Protein AF-A0A817T1I4-F1 (afdb_monomer_lite)

Sequence (440 aa):
MALVRAVLCCSQLNDFQEEQQYIEYSFLFHQFSFNFIHQHIEDFFLDFNAFDLSSYPDQATYDELRRQVRQWNQQKREEKRKRLDEAQKQLISCMIWLDANVNDERIRDTEQKFASIINHFKKFQDRAQCQKYIEERSEKDRLVMIVSGQLGKEIVPSVHNLQQVMSIYVYCMNKEINEKWACRFVKIKGVVVQLDELISRITTDHNIQKTMKEPLSTTSVIEHTDTGKLDNVVDDEVLKLAKNEIIRALDLDEHEIKDTIINDLLENGRQSLSKYEEEFAPDVYTAAINENDGKLMKALKKYIEQEWKIKYGSSNQWFVLFLKEYKDAVNYDFVLKRAAEYGNKYLKDCPILSIVLQLLFEGIDDKSFNEANVFNDLWCAITNNGLKSITNFSDNKKRLVLLQALREYYRPKLFELLDKSKIIDRDNLYELTLDNVTEY

Secondary structure (DSSP, 8-state):
-HHHHHHHH-SSHHHHHHHHHHHHHHHHHTT--HHHHHHHHHHHHHHTT-THHHHS--HHHHHHHHHHHHHHHHHHHHHHHHHHHHHHHT--EEEEEE-TTTT-GGGHHHHHHHHTT-SEEEEES-HHHHHHHHHTS-TT-EEEEEEEHHHHHHHHHHHTT-TTEEEEEEE-S-HHHHHHHHTT-TTEEEEE--HHHHHHHHHHHHHHHHHTTTT---PPP--------SSHHHHHHHHHHHHHHHHHHTT--S-TTHHHHHHHHHHH-GGGGGGGGGGS-HHHHHHHHH-TTSHHHHHHHHHHHHHHHHHHHTT-HHHHHHHHHHTTSHHHHHHHHHHHHHGGGGS-S-HHHHHHHHHHSTT--HHHHHSTTHHHHHHHHHHHSTGGGGTT---HHHHHHHHHHHHHHHHHHHHHHHHHTT----TTHHHHHHHHHHH-

pLDDT: mean 83.68, std 14.71, range [25.28, 96.75]

Foldseek 3Di:
DQLLVLLQPDLFPVSSVVSLVVVLVVCVVVVDDPVRSVVVVVVLCVVQVLVCCVPPNDRVSSVSSSVSSVVVVVVVVVVVVVVLVVVVVVAQEEEEEEALPCVPPVCVVVVVLVCVLHVHYYYDPDLVVVLVVLVPDDLSHAYEYEYELVSCLVNCVPRLPRSNYQAYEYEYQPQVVSCVSLVVGPRYPGHHDDSVVVSVSSNVVSVVVVVPSPDDDDDDDDDDDDDDDDPVVVLVVQLVVLLVLLCVLQVPDPDPCSVVQSVCCQAFALVSCVVVCVVGDVVSNCQSPPPLPGSNLVSQLSNVLSCCCNVQCVPPVVLNVVLVVCVPPPLNVQLSSCCNHTPCPQCPPHNSLSSLVSSLDPPCHPVVVVPPCPSVVVVCLCLPQACVSVVPPPDPVSNVSNLVSQLVVCLSVLVVVCVVVVPDDDPNVSVVVSNVSNND

Structure (mmCIF, N/CA/C/O backbone):
data_AF-A0A817T1I4-F1
#
_entry.id   AF-A0A817T1I4-F1
#
loop_
_atom_site.group_PDB
_atom_site.id
_atom_site.type_symbol
_atom_site.label_atom_id
_atom_site.label_alt_id
_atom_site.label_comp_id
_atom_site.label_asym_id
_atom_site.label_entity_id
_atom_site.label_seq_id
_atom_site.pdbx_PDB_ins_code
_atom_site.Cartn_x
_atom_site.Cartn_y
_atom_site.Cartn_z
_atom_site.occupancy
_atom_site.B_iso_or_equiv
_atom_site.auth_seq_id
_atom_site.auth_comp_id
_atom_site.auth_asym_id
_atom_site.auth_atom_id
_atom_site.pdbx_PDB_model_num
ATOM 1 N N . MET A 1 1 ? -3.318 -3.039 28.778 1.00 79.69 1 MET A N 1
ATOM 2 C CA . MET A 1 1 ? -2.948 -2.175 27.624 1.00 79.69 1 MET A CA 1
ATOM 3 C C . MET A 1 1 ? -3.817 -0.926 27.508 1.00 79.69 1 MET A C 1
ATOM 5 O O . MET A 1 1 ? -3.243 0.140 27.341 1.00 79.69 1 MET A O 1
ATOM 9 N N . ALA A 1 2 ? -5.151 -1.018 27.608 1.00 85.19 2 ALA A N 1
ATOM 10 C CA . ALA A 1 2 ? -6.026 0.163 27.549 1.00 85.19 2 ALA A CA 1
ATOM 11 C C . ALA A 1 2 ? -5.702 1.201 28.644 1.00 85.19 2 ALA A C 1
ATOM 13 O O . ALA A 1 2 ? -5.447 2.352 28.317 1.00 85.19 2 ALA A O 1
ATOM 14 N N . LEU A 1 3 ? -5.552 0.771 29.905 1.00 90.25 3 LEU A N 1
ATOM 15 C CA . LEU A 1 3 ? -5.163 1.650 31.024 1.00 90.25 3 LEU A CA 1
ATOM 16 C C . LEU A 1 3 ? -3.794 2.316 30.818 1.00 90.25 3 LEU A C 1
ATOM 18 O O . LEU A 1 3 ? -3.650 3.517 31.007 1.00 90.25 3 LEU A O 1
ATOM 22 N N . VAL A 1 4 ? -2.799 1.565 30.330 1.00 85.12 4 VAL A N 1
ATOM 23 C CA . VAL A 1 4 ? -1.487 2.123 29.944 1.00 85.12 4 VAL A CA 1
ATOM 24 C C . VAL A 1 4 ? -1.653 3.237 28.906 1.00 85.12 4 VAL A C 1
ATOM 26 O O . VAL A 1 4 ? -1.015 4.279 29.021 1.00 85.12 4 VAL A O 1
ATOM 29 N N . ARG A 1 5 ? -2.507 3.040 27.891 1.00 82.69 5 ARG A N 1
ATOM 30 C CA . ARG A 1 5 ? -2.784 4.063 26.872 1.00 82.69 5 ARG A CA 1
ATOM 31 C C . ARG A 1 5 ? -3.473 5.281 27.486 1.00 82.69 5 ARG A C 1
ATOM 33 O O . ARG A 1 5 ? -3.023 6.389 27.218 1.00 82.69 5 ARG A O 1
ATOM 40 N N . ALA A 1 6 ? -4.485 5.072 28.326 1.00 86.88 6 ALA A N 1
ATOM 41 C CA . ALA A 1 6 ? -5.194 6.138 29.028 1.00 86.88 6 ALA A CA 1
ATOM 42 C C . ALA A 1 6 ? -4.225 7.017 29.835 1.00 86.88 6 ALA A C 1
ATOM 44 O O . ALA A 1 6 ? -4.162 8.220 29.610 1.00 86.88 6 ALA A O 1
ATOM 45 N N . VAL A 1 7 ? -3.356 6.419 30.660 1.00 90.00 7 VAL A N 1
ATOM 46 C CA . VAL A 1 7 ? -2.341 7.157 31.442 1.00 90.00 7 VAL A CA 1
ATOM 47 C C . VAL A 1 7 ? -1.374 7.956 30.548 1.00 90.00 7 VAL A C 1
ATOM 49 O O . VAL A 1 7 ? -0.953 9.071 30.874 1.00 90.00 7 VAL A O 1
ATOM 52 N N . LEU A 1 8 ? -0.988 7.399 29.396 1.00 79.50 8 LEU A N 1
ATOM 53 C CA . LEU A 1 8 ? -0.077 8.074 28.467 1.00 79.50 8 LEU A CA 1
ATOM 54 C C . LEU A 1 8 ? -0.742 9.246 27.730 1.00 79.50 8 LEU A C 1
ATOM 56 O O . LEU A 1 8 ? -0.063 10.244 27.473 1.00 79.50 8 LEU A O 1
ATOM 60 N N . CYS A 1 9 ? -2.030 9.129 27.404 1.00 83.06 9 CYS A N 1
ATOM 61 C CA . CYS A 1 9 ? -2.790 10.116 26.637 1.00 83.06 9 CYS A CA 1
ATOM 62 C C . CYS A 1 9 ? -3.392 11.225 27.512 1.00 83.06 9 CYS A C 1
ATOM 64 O O . CYS A 1 9 ? -3.384 12.384 27.102 1.00 83.06 9 CYS A O 1
ATOM 66 N N . CYS A 1 10 ? -3.854 10.904 28.719 1.00 86.62 10 CYS A N 1
ATOM 67 C CA . CYS A 1 10 ? -4.533 11.850 29.599 1.00 86.62 10 CYS A CA 1
ATOM 68 C C . CYS A 1 10 ? -3.520 12.694 30.375 1.00 86.62 10 CYS A C 1
ATOM 70 O O . CYS A 1 10 ? -2.601 12.164 31.009 1.00 86.62 10 CYS A O 1
ATOM 72 N N . SER A 1 11 ? -3.658 14.021 30.304 1.00 86.12 11 SER A N 1
ATOM 73 C CA . SER A 1 11 ? -2.757 14.945 31.004 1.00 86.12 11 SER A CA 1
ATOM 74 C C . SER A 1 11 ? -3.230 15.286 32.410 1.00 86.12 11 SER A C 1
ATOM 76 O O . SER A 1 11 ? -2.393 15.453 33.295 1.00 86.12 11 SER A O 1
ATOM 78 N N . GLN A 1 12 ? -4.547 15.325 32.606 1.00 93.31 12 GLN A N 1
ATOM 79 C CA . GLN A 1 12 ? -5.192 15.578 33.885 1.00 93.31 12 GLN A CA 1
ATOM 80 C C . GLN A 1 12 ? -5.761 14.280 34.466 1.00 93.31 12 GLN A C 1
ATOM 82 O O . GLN A 1 12 ? -6.124 13.362 33.728 1.00 93.31 12 GLN A O 1
ATOM 87 N N . LEU A 1 13 ? -5.855 14.224 35.794 1.00 93.56 13 LEU A N 1
ATOM 88 C CA . LEU A 1 13 ? -6.459 13.118 36.533 1.00 93.56 13 LEU A CA 1
ATOM 89 C C . LEU A 1 13 ? -7.932 12.919 36.151 1.00 93.56 13 LEU A C 1
ATOM 91 O O . LEU A 1 13 ? -8.356 11.783 35.968 1.00 93.56 13 LEU A O 1
ATOM 95 N N . ASN A 1 14 ? -8.691 14.005 35.975 1.00 91.94 14 ASN A N 1
ATOM 96 C CA . ASN A 1 14 ? -10.106 13.921 35.599 1.00 91.94 14 ASN A CA 1
ATOM 97 C C . ASN A 1 14 ? -10.282 13.231 34.236 1.00 91.94 14 ASN A C 1
ATOM 99 O O . ASN A 1 14 ? -11.060 12.288 34.133 1.00 91.94 14 ASN A O 1
ATOM 103 N N . ASP A 1 15 ? -9.487 13.618 33.230 1.00 88.25 15 ASP A N 1
ATOM 104 C CA . ASP A 1 15 ? -9.504 12.986 31.902 1.00 88.25 15 ASP A CA 1
ATOM 105 C C . ASP A 1 15 ? -9.185 11.484 31.995 1.00 88.25 15 ASP A C 1
ATOM 107 O O . ASP A 1 15 ? -9.740 10.656 31.275 1.00 88.25 15 ASP A O 1
ATOM 111 N N . PHE A 1 16 ? -8.256 11.110 32.880 1.00 93.75 16 PHE A N 1
ATOM 112 C CA . PHE A 1 16 ? -7.912 9.710 33.105 1.00 93.75 16 PHE A CA 1
ATOM 113 C C . PHE A 1 16 ? -9.043 8.933 33.782 1.00 93.75 16 PHE A C 1
ATOM 115 O O . PHE A 1 16 ? -9.300 7.800 33.390 1.00 93.75 16 PHE A O 1
ATOM 122 N N . GLN A 1 17 ? -9.729 9.526 34.759 1.00 93.44 17 GLN A N 1
ATOM 123 C CA . GLN A 1 17 ? -10.872 8.901 35.427 1.00 93.44 17 GLN A CA 1
ATOM 124 C C . GLN A 1 17 ? -12.043 8.684 34.463 1.00 93.44 17 GLN A C 1
ATOM 126 O O . GLN A 1 17 ? -12.660 7.620 34.492 1.00 93.44 17 GLN A O 1
ATOM 131 N N . GLU A 1 18 ? -12.320 9.650 33.583 1.00 91.19 18 GLU A N 1
ATOM 132 C CA . GLU A 1 18 ? -13.331 9.503 32.530 1.00 91.19 18 GLU A CA 1
ATOM 133 C C . GLU A 1 18 ? -12.970 8.365 31.563 1.00 91.19 18 GLU A C 1
ATOM 135 O O . GLU A 1 18 ? -13.794 7.487 31.298 1.00 91.19 18 GLU A O 1
ATOM 140 N N . GLU A 1 19 ? -11.719 8.317 31.098 1.00 89.75 19 GLU A N 1
ATOM 141 C CA . GLU A 1 19 ? -11.243 7.252 30.209 1.00 89.75 19 GLU A CA 1
ATOM 142 C C . GLU A 1 19 ? -11.233 5.881 30.911 1.00 89.75 19 GLU A C 1
ATOM 144 O O . GLU A 1 19 ? -11.593 4.868 30.313 1.00 89.75 19 GLU A O 1
ATOM 149 N N . GLN A 1 20 ? -10.873 5.826 32.197 1.00 93.44 20 GLN A N 1
ATOM 150 C CA . GLN A 1 20 ? -10.946 4.606 33.002 1.00 93.44 20 GLN A CA 1
ATOM 151 C C . GLN A 1 20 ? -12.390 4.098 33.091 1.00 93.44 20 GLN A C 1
ATOM 153 O O . GLN A 1 20 ? -12.633 2.921 32.822 1.00 93.44 20 GLN A O 1
ATOM 158 N N . GLN A 1 21 ? -13.350 4.970 33.410 1.00 93.50 21 GLN A N 1
ATOM 159 C CA . GLN A 1 21 ? -14.768 4.605 33.451 1.00 93.50 21 GLN A CA 1
ATOM 160 C C . GLN A 1 21 ? -15.255 4.111 32.088 1.00 93.50 21 GLN A C 1
ATOM 162 O O . GLN A 1 21 ? -15.949 3.099 32.004 1.00 93.50 21 GLN A O 1
ATOM 167 N N . TYR A 1 22 ? -14.857 4.776 31.003 1.00 92.62 22 TYR A N 1
ATOM 168 C CA . TYR A 1 22 ? -15.174 4.328 29.650 1.00 92.62 22 TYR A CA 1
ATOM 169 C C . TYR A 1 22 ? -14.620 2.924 29.358 1.00 92.62 22 TYR A C 1
ATOM 171 O O . TYR A 1 22 ? -15.328 2.076 28.802 1.00 92.62 22 TYR A O 1
ATOM 179 N N . ILE A 1 23 ? -13.378 2.645 29.767 1.00 89.75 23 ILE A N 1
ATOM 180 C CA . ILE A 1 23 ? -12.755 1.322 29.649 1.00 89.75 23 ILE A CA 1
ATOM 181 C C . ILE A 1 23 ? -13.549 0.280 30.454 1.00 89.75 23 ILE A C 1
ATOM 183 O O . ILE A 1 23 ? -13.860 -0.787 29.921 1.00 89.75 23 ILE A O 1
ATOM 187 N N . GLU A 1 24 ? -13.921 0.583 31.699 1.00 92.38 24 GLU A N 1
ATOM 188 C CA . GLU A 1 24 ? -14.734 -0.291 32.556 1.00 92.38 24 GLU A CA 1
ATOM 189 C C . GLU A 1 24 ? -16.093 -0.613 31.922 1.00 92.38 24 GLU A C 1
ATOM 191 O O . GLU A 1 24 ? -16.450 -1.786 31.782 1.00 92.38 24 GLU A O 1
ATOM 196 N N . TYR A 1 25 ? -16.826 0.408 31.465 1.00 90.81 25 TYR A N 1
ATOM 197 C CA . TYR A 1 25 ? -18.108 0.225 30.781 1.00 90.81 25 TYR A CA 1
ATOM 198 C C . TYR A 1 25 ? -17.963 -0.579 29.493 1.00 90.81 25 TYR A C 1
ATOM 200 O O . TYR A 1 25 ? -18.802 -1.434 29.206 1.00 90.81 25 TYR A O 1
ATOM 208 N N . SER A 1 26 ? -16.882 -0.360 28.742 1.00 89.44 26 SER A N 1
ATOM 209 C CA . SER A 1 26 ? -16.584 -1.134 27.540 1.00 89.44 26 SER A CA 1
ATOM 210 C C . SER A 1 26 ? -16.386 -2.613 27.873 1.00 89.44 26 SER A C 1
ATOM 212 O O . SER A 1 26 ? -16.947 -3.467 27.191 1.00 89.44 26 SER A O 1
ATOM 214 N N . PHE A 1 27 ? -15.657 -2.954 28.939 1.00 89.88 27 PHE A N 1
ATOM 215 C CA . PHE A 1 27 ? -15.512 -4.351 29.359 1.00 89.88 27 PHE A CA 1
ATOM 216 C C . PHE A 1 27 ? -16.831 -4.953 29.864 1.00 89.88 27 PHE A C 1
ATOM 218 O O . PHE A 1 27 ? -17.163 -6.079 29.492 1.00 89.88 27 PHE A O 1
ATOM 225 N N . LEU A 1 28 ? -17.625 -4.210 30.638 1.00 88.44 28 LEU A N 1
ATOM 226 C CA . LEU A 1 28 ? -18.950 -4.672 31.071 1.00 88.44 28 LEU A CA 1
ATOM 227 C C . LEU A 1 28 ? -19.873 -4.953 29.876 1.00 88.44 28 LEU A C 1
ATOM 229 O O . LEU A 1 28 ? -20.552 -5.978 29.846 1.00 88.44 28 LEU A O 1
ATOM 233 N N . PHE A 1 29 ? -19.860 -4.082 28.864 1.00 86.94 29 PHE A N 1
ATOM 234 C CA . PHE A 1 29 ? -20.623 -4.264 27.628 1.00 86.94 29 PHE A CA 1
ATOM 235 C C . PHE A 1 29 ? -20.235 -5.557 26.890 1.00 86.94 29 PHE A C 1
ATOM 237 O O . PHE A 1 29 ? -21.100 -6.259 26.370 1.00 86.94 29 PHE A O 1
ATOM 244 N N . HIS A 1 30 ? -18.952 -5.927 26.921 1.00 90.06 30 HIS A N 1
ATOM 245 C CA . HIS A 1 30 ? -18.442 -7.188 26.368 1.00 90.06 30 HIS A CA 1
ATOM 246 C C . HIS A 1 30 ? -18.600 -8.389 27.323 1.00 90.06 30 HIS A C 1
ATOM 248 O O . HIS A 1 30 ? -17.940 -9.411 27.144 1.00 90.06 30 HIS A O 1
ATOM 254 N N . GLN A 1 31 ? -19.494 -8.289 28.314 1.00 92.50 31 GLN A N 1
ATOM 255 C CA . GLN A 1 31 ? -19.874 -9.358 29.247 1.00 92.50 31 GLN A CA 1
ATOM 256 C C . GLN A 1 31 ? -18.752 -9.846 30.179 1.00 92.50 31 GLN A C 1
ATOM 258 O O . GLN A 1 31 ? -18.843 -10.939 30.744 1.00 92.50 31 GLN A O 1
ATOM 263 N N . PHE A 1 32 ? -17.706 -9.045 30.398 1.00 91.75 32 PHE A N 1
ATOM 264 C CA . PHE A 1 32 ? -16.751 -9.333 31.466 1.00 91.75 32 PHE A CA 1
ATOM 265 C C . PHE A 1 32 ? -17.403 -9.092 32.832 1.00 91.75 32 PHE A C 1
ATOM 267 O O . PHE A 1 32 ? -18.182 -8.156 33.014 1.00 91.75 32 PHE A O 1
ATOM 274 N N . SER A 1 33 ? -17.097 -9.945 33.811 1.00 95.25 33 SER A N 1
ATOM 275 C CA . SER A 1 33 ? -17.654 -9.795 35.156 1.00 95.25 33 SER A CA 1
ATOM 276 C C . SER A 1 33 ? -17.039 -8.593 35.874 1.00 95.25 33 SER A C 1
ATOM 278 O O . SER A 1 33 ? -15.866 -8.273 35.683 1.00 95.25 33 SER A O 1
ATOM 280 N N . PHE A 1 34 ? -17.811 -7.963 36.761 1.00 93.56 34 PHE A N 1
ATOM 281 C CA . PHE A 1 34 ? -17.321 -6.843 37.567 1.00 93.56 34 PHE A CA 1
ATOM 282 C C . PHE A 1 34 ? -16.050 -7.209 38.352 1.00 93.56 34 PHE A C 1
ATOM 284 O O . PHE A 1 34 ? -15.082 -6.459 38.338 1.00 93.56 34 PHE A O 1
ATOM 291 N N . ASN A 1 35 ? -16.008 -8.408 38.945 1.00 93.38 35 ASN A N 1
ATOM 292 C CA . ASN A 1 35 ? -14.833 -8.893 39.677 1.00 93.38 35 ASN A CA 1
ATOM 293 C C . ASN A 1 35 ? -13.594 -9.021 38.779 1.00 93.38 35 ASN A C 1
ATOM 295 O O . ASN A 1 35 ? -12.495 -8.703 39.215 1.00 93.38 35 ASN A O 1
ATOM 299 N N . PHE A 1 36 ? -13.761 -9.471 37.531 1.00 93.19 36 PHE A N 1
ATOM 300 C CA . PHE A 1 36 ? -12.652 -9.573 36.582 1.00 93.19 36 PHE A CA 1
ATOM 301 C C . PHE A 1 36 ? -12.072 -8.195 36.247 1.00 93.19 36 PHE A C 1
ATOM 303 O O . PHE A 1 36 ? -10.852 -8.031 36.230 1.00 93.19 36 PHE A O 1
ATOM 310 N N . ILE A 1 37 ? -12.948 -7.218 35.997 1.00 92.25 37 ILE A N 1
ATOM 311 C CA . ILE A 1 37 ? -12.566 -5.842 35.657 1.00 92.25 37 ILE A CA 1
ATOM 312 C C . ILE A 1 37 ? -11.872 -5.183 36.847 1.00 92.25 37 ILE A C 1
ATOM 314 O O . ILE A 1 37 ? -10.780 -4.645 36.690 1.00 92.25 37 ILE A O 1
ATOM 318 N N . HIS A 1 38 ? -12.475 -5.285 38.033 1.00 91.44 38 HIS A N 1
ATOM 319 C CA . HIS A 1 38 ? -11.927 -4.723 39.260 1.00 91.44 38 HIS A CA 1
ATOM 320 C C . HIS A 1 38 ? -10.533 -5.284 39.555 1.00 91.44 38 HIS A C 1
ATOM 322 O O . HIS A 1 38 ? -9.598 -4.506 39.714 1.00 91.44 38 HIS A O 1
ATOM 328 N N . GLN A 1 39 ? -10.366 -6.611 39.489 1.00 92.94 39 GLN A N 1
ATOM 329 C CA . GLN A 1 39 ? -9.064 -7.250 39.683 1.00 92.94 39 GLN A CA 1
ATOM 330 C C . GLN A 1 39 ? -8.017 -6.737 38.686 1.00 92.94 39 GLN A C 1
ATOM 332 O O . GLN A 1 39 ? -6.907 -6.422 39.084 1.00 92.94 39 GLN A O 1
ATOM 337 N N . HIS A 1 40 ? -8.358 -6.589 37.401 1.00 91.88 40 HIS A N 1
ATOM 338 C CA . HIS A 1 40 ? -7.403 -6.096 36.397 1.00 91.88 40 HIS A CA 1
ATOM 339 C C . HIS A 1 40 ? -6.996 -4.633 36.608 1.00 91.88 40 HIS A C 1
ATOM 341 O O . HIS A 1 40 ? -5.895 -4.239 36.222 1.00 91.88 40 HIS A O 1
ATOM 347 N N . ILE A 1 41 ? -7.888 -3.816 37.166 1.00 91.00 41 ILE A N 1
ATOM 348 C CA . ILE A 1 41 ? -7.596 -2.420 37.496 1.00 91.00 41 ILE A CA 1
ATOM 349 C C . ILE A 1 41 ? -6.723 -2.349 38.743 1.00 91.00 41 ILE A C 1
ATOM 351 O O . ILE A 1 41 ? -5.731 -1.620 38.743 1.00 91.00 41 ILE A O 1
ATOM 355 N N . GLU A 1 42 ? -7.044 -3.134 39.770 1.00 90.56 42 GLU A N 1
ATOM 356 C CA . GLU A 1 42 ? -6.198 -3.258 40.953 1.00 90.56 42 GLU A CA 1
ATOM 357 C C . GLU A 1 42 ? -4.803 -3.754 40.575 1.00 90.56 42 GLU A C 1
ATOM 359 O O . GLU A 1 42 ? -3.829 -3.098 40.931 1.00 90.56 42 GLU A O 1
ATOM 364 N N . ASP A 1 43 ? -4.702 -4.831 39.789 1.00 91.94 43 ASP A N 1
ATOM 365 C CA . ASP A 1 43 ? -3.439 -5.392 39.293 1.00 91.94 43 ASP A CA 1
ATOM 366 C C . ASP A 1 43 ? -2.627 -4.345 38.514 1.00 91.94 43 ASP A C 1
ATOM 368 O O . ASP A 1 43 ? -1.410 -4.251 38.659 1.00 91.94 43 ASP A O 1
ATOM 372 N N . PHE A 1 44 ? -3.297 -3.499 37.725 1.00 93.00 44 PHE A N 1
ATOM 373 C CA . PHE A 1 44 ? -2.636 -2.399 37.032 1.00 93.00 44 PHE A CA 1
ATOM 374 C C . PHE A 1 44 ? -2.032 -1.386 38.012 1.00 93.00 44 PHE A C 1
ATOM 376 O O . PHE A 1 44 ? -0.864 -1.038 37.876 1.00 93.00 44 PHE A O 1
ATOM 383 N N . PHE A 1 45 ? -2.786 -0.900 39.000 1.00 91.25 45 PHE A N 1
ATOM 384 C CA . PHE A 1 45 ? -2.238 0.056 39.969 1.00 91.25 45 PHE A CA 1
ATOM 385 C C . PHE A 1 45 ? -1.168 -0.581 40.869 1.00 91.25 45 PHE A C 1
ATOM 387 O O . PHE A 1 45 ? -0.177 0.074 41.192 1.00 91.25 45 PHE A O 1
ATOM 394 N N . LEU A 1 46 ? -1.327 -1.863 41.202 1.00 89.62 46 LEU A N 1
ATOM 395 C CA . LEU A 1 46 ? -0.341 -2.716 41.869 1.00 89.62 46 LEU A CA 1
ATOM 396 C C . LEU A 1 46 ? 1.000 -2.723 41.124 1.00 89.62 46 LEU A C 1
ATOM 398 O O . LEU A 1 46 ? 2.036 -2.426 41.720 1.00 89.62 46 LEU A O 1
ATOM 402 N N . ASP A 1 47 ? 0.976 -2.989 39.816 1.00 89.81 47 ASP A N 1
ATOM 403 C CA . ASP A 1 47 ? 2.168 -3.061 38.959 1.00 89.81 47 ASP A CA 1
ATOM 404 C C . ASP A 1 47 ? 2.975 -1.746 38.927 1.00 89.81 47 ASP A C 1
ATOM 406 O O . ASP A 1 47 ? 4.180 -1.757 38.656 1.00 89.81 47 ASP A O 1
ATOM 410 N N . PHE A 1 48 ? 2.329 -0.614 39.226 1.00 90.19 48 PHE A N 1
ATOM 411 C CA . PHE A 1 48 ? 2.936 0.721 39.266 1.00 90.19 48 PHE A CA 1
ATOM 412 C C . PHE A 1 48 ? 2.977 1.332 40.678 1.00 90.19 48 PHE A C 1
ATOM 414 O O . PHE A 1 48 ? 3.115 2.545 40.814 1.00 90.19 48 PHE A O 1
ATOM 421 N N . ASN A 1 49 ? 2.850 0.523 41.741 1.00 88.06 49 ASN A N 1
ATOM 422 C CA . ASN A 1 49 ? 2.850 0.980 43.142 1.00 88.06 49 ASN A CA 1
ATOM 423 C C . ASN A 1 49 ? 1.934 2.196 43.403 1.00 88.06 49 ASN A C 1
ATOM 425 O O . ASN A 1 49 ? 2.256 3.073 44.203 1.00 88.06 49 ASN A O 1
ATOM 429 N N . ALA A 1 50 ? 0.802 2.266 42.708 1.00 82.44 50 ALA A N 1
ATOM 430 C CA . ALA A 1 50 ? -0.073 3.431 42.632 1.00 82.44 50 ALA A CA 1
ATOM 431 C C . ALA A 1 50 ? -1.403 3.197 43.368 1.00 82.44 50 ALA A C 1
ATOM 433 O O . ALA A 1 50 ? -2.460 3.627 42.918 1.00 82.44 50 ALA A O 1
ATOM 434 N N . PHE A 1 51 ? -1.361 2.500 44.504 1.00 76.25 51 PHE A N 1
ATOM 435 C CA . PHE A 1 51 ? -2.552 2.157 45.290 1.00 76.25 51 PHE A CA 1
ATOM 436 C C . PHE A 1 51 ? -3.300 3.377 45.824 1.00 76.25 51 PHE A C 1
ATOM 438 O O . PHE A 1 51 ? -4.522 3.359 45.922 1.00 76.25 51 PHE A O 1
ATOM 445 N N . ASP A 1 52 ? -2.581 4.457 46.133 1.00 71.56 52 ASP A N 1
ATOM 446 C CA . ASP A 1 52 ? -3.191 5.661 46.696 1.00 71.56 52 ASP A CA 1
ATOM 447 C C . ASP A 1 52 ? -4.161 6.328 45.705 1.00 71.56 52 ASP A C 1
ATOM 449 O O . ASP A 1 52 ? -5.143 6.936 46.126 1.00 71.56 52 ASP A O 1
ATOM 453 N N . LEU A 1 53 ? -3.984 6.118 44.392 1.00 71.25 53 LEU A N 1
ATOM 454 C CA . LEU A 1 53 ? -4.920 6.587 43.362 1.00 71.25 53 LEU A CA 1
ATOM 455 C C . LEU A 1 53 ? -6.282 5.887 43.405 1.00 71.25 53 LEU A C 1
ATOM 457 O O . LEU A 1 53 ? -7.265 6.488 42.976 1.00 71.25 53 LEU A O 1
ATOM 461 N N . SER A 1 54 ? -6.370 4.655 43.918 1.00 67.94 54 SER A N 1
ATOM 462 C CA . SER A 1 54 ? -7.664 3.970 44.052 1.00 67.94 54 SER A CA 1
ATOM 463 C C . SER A 1 54 ? -8.486 4.510 45.224 1.00 67.94 54 SER A C 1
ATOM 465 O O . SER A 1 54 ? -9.708 4.374 45.237 1.00 67.94 54 SER A O 1
ATOM 467 N N . SER A 1 55 ? -7.816 5.127 46.204 1.00 70.56 55 SER A N 1
ATOM 468 C CA . SER A 1 55 ? -8.407 5.509 47.488 1.00 70.56 55 SER A CA 1
ATOM 469 C C . SER A 1 55 ? -8.582 7.024 47.632 1.00 70.56 55 SER A C 1
ATOM 471 O O . SER A 1 55 ? -9.623 7.473 48.107 1.00 70.56 55 SER A O 1
ATOM 473 N N . TYR A 1 56 ? -7.588 7.813 47.208 1.00 70.19 56 TYR A N 1
ATOM 474 C CA . TYR A 1 56 ? -7.557 9.277 47.308 1.00 70.19 56 TYR A CA 1
ATOM 475 C C . TYR A 1 56 ? -6.802 9.883 46.114 1.00 70.19 56 TYR A C 1
ATOM 477 O O . TYR A 1 56 ? -5.626 10.227 46.225 1.00 70.19 56 TYR A O 1
ATOM 485 N N . PRO A 1 57 ? -7.454 10.008 44.949 1.00 79.56 57 PRO A N 1
ATOM 486 C CA . PRO A 1 57 ? -6.780 10.455 43.743 1.00 79.56 57 PRO A CA 1
ATOM 487 C C . PRO A 1 57 ? -6.500 11.964 43.796 1.00 79.56 57 PRO A C 1
ATOM 489 O O . PRO A 1 57 ? -7.415 12.782 43.902 1.00 79.56 57 PRO A O 1
ATOM 492 N N . ASP A 1 58 ? -5.227 12.335 43.675 1.00 92.50 58 ASP A N 1
ATOM 493 C CA . ASP A 1 58 ? -4.782 13.707 43.437 1.00 92.50 58 ASP A CA 1
ATOM 494 C C . ASP A 1 58 ? -3.879 13.785 42.194 1.00 92.50 58 ASP A C 1
ATOM 496 O O . ASP A 1 58 ? -3.318 12.787 41.728 1.00 92.50 58 ASP A O 1
ATOM 500 N N . GLN A 1 59 ? -3.757 14.987 41.630 1.00 93.31 59 GLN A N 1
ATOM 501 C CA . GLN A 1 59 ? -3.017 15.213 40.389 1.00 93.31 59 GLN A CA 1
ATOM 502 C C . GLN A 1 59 ? -1.521 14.878 40.516 1.00 93.31 59 GLN A C 1
ATOM 504 O O . GLN A 1 59 ? -0.935 14.381 39.557 1.00 93.31 59 GLN A O 1
ATOM 509 N N . ALA A 1 60 ? -0.899 15.106 41.676 1.00 93.12 60 ALA A N 1
ATOM 510 C CA . ALA A 1 60 ? 0.519 14.817 41.874 1.00 93.12 60 ALA A CA 1
ATOM 511 C C . ALA A 1 60 ? 0.777 13.304 41.899 1.00 93.12 60 ALA A C 1
ATOM 513 O O . ALA A 1 60 ? 1.713 12.826 41.253 1.00 93.12 60 ALA A O 1
ATOM 514 N N . THR A 1 61 ? -0.090 12.545 42.571 1.00 91.50 61 THR A N 1
ATOM 515 C CA . THR A 1 61 ? -0.045 11.077 42.577 1.00 91.50 61 THR A CA 1
ATOM 516 C C . THR A 1 61 ? -0.280 10.517 41.165 1.00 91.50 61 THR A C 1
ATOM 518 O O . THR A 1 61 ? 0.429 9.607 40.726 1.00 91.50 61 THR A O 1
ATOM 521 N N . TYR A 1 62 ? -1.201 11.107 40.392 1.00 93.56 62 TYR A N 1
ATOM 522 C CA . TYR A 1 62 ? -1.415 10.743 38.986 1.00 93.56 62 TYR A CA 1
ATOM 523 C C . TYR A 1 62 ? -0.198 11.031 38.094 1.00 93.56 62 TYR A C 1
ATOM 525 O O . TYR A 1 62 ? 0.206 10.179 37.300 1.00 93.56 62 TYR A O 1
ATOM 533 N N . ASP A 1 63 ? 0.427 12.201 38.225 1.00 90.50 63 ASP A N 1
ATOM 534 C CA . ASP A 1 63 ? 1.615 12.551 37.441 1.00 90.50 63 ASP A CA 1
ATOM 535 C C . ASP A 1 63 ? 2.800 11.615 37.731 1.00 90.50 63 ASP A C 1
ATOM 537 O O . ASP A 1 63 ? 3.561 11.265 36.818 1.00 90.50 63 ASP A O 1
ATOM 541 N N . GLU A 1 64 ? 2.917 11.132 38.969 1.00 93.31 64 GLU A N 1
ATOM 542 C CA . GLU A 1 64 ? 3.889 10.106 39.340 1.00 93.31 64 GLU A CA 1
ATOM 543 C C . GLU A 1 64 ? 3.592 8.760 38.655 1.00 93.31 64 GLU A C 1
ATOM 545 O O . GLU A 1 64 ? 4.485 8.191 38.017 1.00 93.31 64 GLU A O 1
ATOM 550 N N . LEU A 1 65 ? 2.334 8.297 38.656 1.00 93.00 65 LEU A N 1
ATOM 551 C CA . LEU A 1 65 ? 1.919 7.119 37.882 1.00 93.00 65 LEU A CA 1
ATOM 552 C C . LEU A 1 65 ? 2.271 7.277 36.391 1.00 93.00 65 LEU A C 1
ATOM 554 O O . LEU A 1 65 ? 2.849 6.371 35.782 1.00 93.00 65 LEU A O 1
ATOM 558 N N . ARG A 1 66 ? 1.999 8.442 35.787 1.00 92.25 66 ARG A N 1
ATOM 559 C CA . ARG A 1 66 ? 2.342 8.708 34.377 1.00 92.25 66 ARG A CA 1
ATOM 560 C C . ARG A 1 66 ? 3.830 8.571 34.109 1.00 92.25 66 ARG A C 1
ATOM 562 O O . ARG A 1 66 ? 4.223 8.021 33.074 1.00 92.25 66 ARG A O 1
ATOM 569 N N . ARG A 1 67 ? 4.671 9.070 35.015 1.00 89.69 67 ARG A N 1
ATOM 570 C CA . ARG A 1 67 ? 6.127 8.957 34.906 1.00 89.69 67 ARG A CA 1
ATOM 571 C C . ARG A 1 67 ? 6.561 7.492 34.913 1.00 89.69 67 ARG A C 1
ATOM 573 O O . ARG A 1 67 ? 7.346 7.100 34.046 1.00 89.69 67 ARG A O 1
ATOM 580 N N . GLN A 1 68 ? 6.015 6.685 35.819 1.00 91.25 68 GLN A N 1
ATOM 581 C CA . GLN A 1 68 ? 6.326 5.256 35.911 1.00 91.25 68 GLN A CA 1
ATOM 582 C C . GLN A 1 68 ? 5.866 4.482 34.669 1.00 91.25 68 GLN A C 1
ATOM 584 O O . GLN A 1 68 ? 6.653 3.744 34.071 1.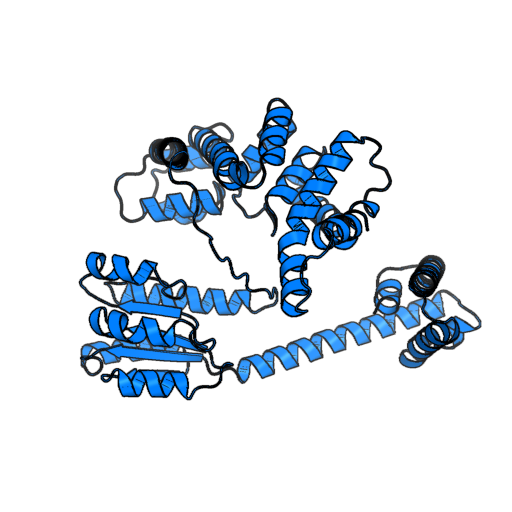00 91.25 68 GLN A O 1
ATOM 589 N N . VAL A 1 69 ? 4.639 4.723 34.194 1.00 88.31 69 VAL A N 1
ATOM 590 C CA . VAL A 1 69 ? 4.106 4.088 32.976 1.00 88.31 69 VAL A CA 1
ATOM 591 C C . VAL A 1 69 ? 4.932 4.458 31.737 1.00 88.31 69 VAL A C 1
ATOM 593 O O . VAL A 1 69 ? 5.203 3.598 30.893 1.00 88.31 69 VAL A O 1
ATOM 596 N N . ARG A 1 70 ? 5.400 5.710 31.620 1.00 83.19 70 ARG A N 1
ATOM 597 C CA . ARG A 1 70 ? 6.308 6.132 30.534 1.00 83.19 70 ARG A CA 1
ATOM 598 C C . ARG A 1 70 ? 7.632 5.373 30.568 1.00 83.19 70 ARG A C 1
ATOM 600 O O . ARG A 1 70 ? 8.064 4.881 29.524 1.00 83.19 70 ARG A O 1
ATOM 607 N N . GLN A 1 71 ? 8.249 5.254 31.744 1.00 87.38 71 GLN A N 1
ATOM 608 C CA . GLN A 1 71 ? 9.508 4.523 31.920 1.00 87.38 71 GLN A CA 1
ATOM 609 C C . GLN A 1 71 ? 9.348 3.041 31.567 1.00 87.38 71 GLN A C 1
ATOM 611 O O . GLN A 1 71 ? 10.130 2.508 30.779 1.00 87.38 71 GLN A O 1
ATOM 616 N N . TRP A 1 72 ? 8.290 2.398 32.062 1.00 91.06 72 TRP A N 1
ATOM 617 C CA . TRP A 1 72 ? 7.972 1.007 31.743 1.00 91.06 72 TRP A CA 1
ATOM 618 C C . TRP A 1 72 ? 7.748 0.788 30.239 1.00 91.06 72 TRP A C 1
ATOM 620 O O . TRP A 1 72 ? 8.305 -0.139 29.649 1.00 91.06 72 TRP A O 1
ATOM 630 N N . ASN A 1 73 ? 6.988 1.670 29.581 1.00 77.81 73 ASN A N 1
ATOM 631 C CA . ASN A 1 73 ? 6.717 1.563 28.146 1.00 77.81 73 ASN A CA 1
ATOM 632 C C . ASN A 1 73 ? 8.001 1.730 27.315 1.00 77.81 73 ASN A C 1
ATOM 634 O O . ASN A 1 73 ? 8.196 1.030 26.319 1.00 77.81 73 ASN A O 1
ATOM 638 N N . GLN A 1 74 ? 8.905 2.619 27.734 1.00 75.56 74 GLN A N 1
ATOM 639 C CA . GLN A 1 74 ? 10.215 2.765 27.105 1.00 75.56 74 GLN A CA 1
ATOM 640 C C . GLN A 1 74 ? 11.063 1.496 27.271 1.00 75.56 74 GLN A C 1
ATOM 642 O O . GLN A 1 74 ? 11.563 0.971 26.276 1.00 75.56 74 GLN A O 1
ATOM 647 N N . GLN A 1 75 ? 11.152 0.946 28.485 1.00 85.38 75 GLN A N 1
ATOM 648 C CA . GLN A 1 75 ? 11.879 -0.301 28.745 1.00 85.38 75 GLN A CA 1
ATOM 649 C C . GLN A 1 75 ? 11.332 -1.463 27.909 1.00 85.38 75 GLN A C 1
ATOM 651 O O . GLN A 1 75 ? 12.101 -2.175 27.267 1.00 85.38 75 GLN A O 1
ATOM 656 N N . LYS A 1 76 ? 10.005 -1.624 27.823 1.00 80.75 76 LYS A N 1
ATOM 657 C CA . LYS A 1 76 ? 9.381 -2.674 27.000 1.00 80.75 76 LYS A CA 1
ATOM 658 C C . LYS A 1 76 ? 9.682 -2.519 25.512 1.00 80.75 76 LYS A C 1
ATOM 660 O O . LYS A 1 76 ? 9.881 -3.522 24.822 1.00 80.75 76 LYS A O 1
ATOM 665 N N . ARG A 1 77 ? 9.745 -1.284 25.005 1.00 69.31 77 ARG A N 1
ATOM 666 C CA . ARG A 1 77 ? 10.163 -1.008 23.620 1.00 69.31 77 ARG A CA 1
ATOM 667 C C . ARG A 1 77 ? 11.625 -1.377 23.396 1.00 69.31 77 ARG A C 1
ATOM 669 O O . ARG A 1 77 ? 11.928 -2.016 22.392 1.00 69.31 77 ARG A O 1
ATOM 676 N N . GLU A 1 78 ? 12.508 -1.033 24.327 1.00 74.25 78 GLU A N 1
ATOM 677 C CA . GLU A 1 78 ? 13.931 -1.377 24.255 1.00 74.25 78 GLU A CA 1
ATOM 678 C C . GLU A 1 78 ? 14.168 -2.891 24.357 1.00 74.25 78 GLU A C 1
ATOM 680 O O . GLU A 1 78 ? 14.933 -3.438 23.568 1.00 74.25 78 GLU A O 1
ATOM 685 N N . GLU A 1 79 ? 13.477 -3.596 25.256 1.00 82.19 79 GLU A N 1
ATOM 686 C CA . GLU A 1 79 ? 13.507 -5.063 25.349 1.00 82.19 79 GLU A CA 1
ATOM 687 C C . GLU A 1 79 ? 13.029 -5.717 24.052 1.00 82.19 79 GLU A C 1
ATOM 689 O O . GLU A 1 79 ? 13.671 -6.633 23.540 1.00 82.19 79 GLU A O 1
ATOM 694 N N . LYS A 1 80 ? 11.909 -5.238 23.495 1.00 74.25 80 LYS A N 1
ATOM 695 C CA . LYS A 1 80 ? 11.386 -5.735 22.220 1.00 74.25 80 LYS A CA 1
ATOM 696 C C . LYS A 1 80 ? 12.377 -5.486 21.085 1.00 74.25 80 LYS A C 1
ATOM 698 O O . LYS A 1 80 ? 12.576 -6.383 20.272 1.00 74.25 80 LYS A O 1
ATOM 703 N N . ARG A 1 81 ? 13.017 -4.311 21.051 1.00 68.62 81 ARG A N 1
ATOM 704 C CA . ARG A 1 81 ? 14.062 -3.977 20.077 1.00 68.62 81 ARG A CA 1
ATOM 705 C C . ARG A 1 81 ? 15.258 -4.916 20.211 1.00 68.62 81 ARG A C 1
ATOM 707 O O . ARG A 1 81 ? 15.619 -5.547 19.232 1.00 68.62 81 ARG A O 1
ATOM 714 N N . LYS A 1 82 ? 15.787 -5.113 21.423 1.00 73.75 82 LYS A N 1
ATOM 715 C CA . LYS A 1 82 ? 16.894 -6.051 21.682 1.00 73.75 82 LYS A CA 1
ATOM 716 C C . LYS A 1 82 ? 16.552 -7.481 21.267 1.00 73.75 82 LYS A C 1
ATOM 718 O O . LYS A 1 82 ? 17.352 -8.120 20.597 1.00 73.75 82 LYS A O 1
ATOM 723 N N . ARG A 1 83 ? 15.348 -7.965 21.594 1.00 73.31 83 ARG A N 1
ATOM 724 C CA . ARG A 1 83 ? 14.870 -9.292 21.163 1.00 73.31 83 ARG A CA 1
ATOM 725 C C . ARG A 1 83 ? 14.766 -9.402 19.645 1.00 73.31 83 ARG A C 1
ATOM 727 O O . ARG A 1 83 ? 15.070 -10.456 19.097 1.00 73.31 83 ARG A O 1
ATOM 734 N N . LEU A 1 84 ? 14.327 -8.339 18.971 1.00 58.56 84 LEU A N 1
ATOM 735 C CA . LEU A 1 84 ? 14.255 -8.301 17.514 1.00 58.56 84 LEU A CA 1
ATOM 736 C C . LEU A 1 84 ? 15.658 -8.300 16.897 1.00 58.56 84 LEU A C 1
ATOM 738 O O . LEU A 1 84 ? 15.900 -9.081 15.985 1.00 58.56 84 LEU A O 1
ATOM 742 N N . ASP A 1 85 ? 16.583 -7.507 17.437 1.00 63.12 85 ASP A N 1
ATOM 743 C CA . ASP A 1 85 ? 17.981 -7.448 17.002 1.00 63.12 85 ASP A CA 1
ATOM 744 C C . ASP A 1 85 ? 18.693 -8.798 17.219 1.00 63.12 85 ASP A C 1
ATOM 746 O O . ASP A 1 85 ? 19.448 -9.260 16.364 1.00 63.12 85 ASP A O 1
ATOM 750 N N . GLU A 1 86 ? 18.438 -9.476 18.341 1.00 65.06 86 GLU A N 1
ATOM 751 C CA . GLU A 1 86 ? 18.957 -10.820 18.630 1.00 65.06 86 GLU A CA 1
ATOM 752 C C . GLU A 1 86 ? 18.351 -11.883 17.707 1.00 65.06 86 GLU A C 1
ATOM 754 O O . GLU A 1 86 ? 19.086 -12.694 17.142 1.00 65.06 86 GLU A O 1
ATOM 759 N N . ALA A 1 87 ? 17.034 -11.855 17.484 1.00 59.03 87 ALA A N 1
ATOM 760 C CA . ALA A 1 87 ? 16.373 -12.740 16.526 1.00 59.03 87 ALA A CA 1
ATOM 761 C C . ALA A 1 87 ? 16.864 -12.491 15.088 1.00 59.03 87 ALA A C 1
ATOM 763 O O . ALA A 1 87 ? 17.026 -13.436 14.318 1.00 59.03 87 ALA A O 1
ATOM 764 N N . GLN A 1 88 ? 17.155 -11.238 14.729 1.00 57.06 88 GLN A N 1
ATOM 765 C CA . GLN A 1 88 ? 17.745 -10.877 13.441 1.00 57.06 88 GLN A CA 1
ATOM 766 C C . GLN A 1 88 ? 19.178 -11.392 13.302 1.00 57.06 88 GLN A C 1
ATOM 768 O O . GLN A 1 88 ? 19.522 -11.924 12.249 1.00 57.06 88 GLN A O 1
ATOM 773 N N . LYS A 1 89 ? 19.996 -11.307 14.358 1.00 56.50 89 LYS A N 1
ATOM 774 C CA . LYS A 1 89 ? 21.350 -11.884 14.377 1.00 56.50 89 LYS A CA 1
ATOM 775 C C . LYS A 1 89 ? 21.352 -13.412 14.251 1.00 56.50 89 LYS A C 1
ATOM 777 O O . LYS A 1 89 ? 22.345 -13.966 13.791 1.00 56.50 89 LYS A O 1
ATOM 782 N N . GLN A 1 90 ? 20.264 -14.085 14.631 1.00 51.69 90 GLN A N 1
ATOM 783 C CA . GLN A 1 90 ? 20.106 -15.538 14.487 1.00 51.69 90 GLN A CA 1
ATOM 784 C C . GLN A 1 90 ? 19.602 -15.983 13.102 1.00 51.69 90 GLN A C 1
ATOM 786 O O . GLN A 1 90 ? 19.667 -17.171 12.793 1.00 51.69 90 GLN A O 1
ATOM 791 N N . LEU A 1 91 ? 19.112 -15.071 12.252 1.00 58.34 91 LEU A N 1
ATOM 792 C CA . LEU A 1 91 ? 18.670 -15.413 10.897 1.00 58.34 91 LEU A CA 1
ATOM 793 C C . LEU A 1 91 ? 19.878 -15.598 9.973 1.00 58.34 91 LEU A C 1
ATOM 795 O O . LEU A 1 91 ? 20.547 -14.636 9.596 1.00 58.34 91 LEU A O 1
ATOM 799 N N . ILE A 1 92 ? 20.119 -16.836 9.545 1.00 57.66 92 ILE A N 1
ATOM 800 C CA . ILE A 1 92 ? 21.110 -17.133 8.511 1.00 57.66 92 ILE A CA 1
ATOM 801 C C . ILE A 1 92 ? 20.528 -16.688 7.165 1.00 57.66 92 ILE A C 1
ATOM 803 O O . ILE A 1 92 ? 19.631 -17.323 6.608 1.00 57.66 92 ILE A O 1
ATOM 807 N N . SER A 1 93 ? 21.045 -15.581 6.626 1.00 74.31 93 SER A N 1
ATOM 808 C CA . SER A 1 93 ? 20.865 -15.260 5.212 1.00 74.31 93 SER A CA 1
ATOM 809 C C . SER A 1 93 ? 21.930 -16.014 4.423 1.00 74.31 93 SER A C 1
ATOM 811 O O . SER A 1 93 ? 23.124 -15.844 4.677 1.00 74.31 93 SER A O 1
ATOM 813 N N . CYS A 1 94 ? 21.500 -16.883 3.511 1.00 86.50 94 CYS A N 1
ATOM 814 C CA . CYS A 1 94 ? 22.396 -17.659 2.666 1.00 86.50 94 CYS A CA 1
ATOM 815 C C . CYS A 1 94 ? 22.071 -17.412 1.197 1.00 86.50 94 CYS A C 1
ATOM 817 O O . CYS A 1 94 ? 20.919 -17.474 0.776 1.00 86.50 94 CYS A O 1
ATOM 819 N N . MET A 1 95 ? 23.104 -17.130 0.417 1.00 90.69 95 MET A N 1
ATOM 820 C CA . MET A 1 95 ? 23.027 -17.041 -1.025 1.00 90.69 95 MET A CA 1
ATOM 821 C C . MET A 1 95 ? 23.481 -18.362 -1.638 1.00 90.69 95 MET A C 1
ATOM 823 O O . MET A 1 95 ? 24.521 -18.906 -1.267 1.00 90.69 95 MET A O 1
ATOM 827 N N . ILE A 1 96 ? 22.692 -18.872 -2.571 1.00 93.19 96 ILE A N 1
ATOM 828 C CA . ILE A 1 96 ? 22.920 -20.126 -3.276 1.00 93.19 96 ILE A CA 1
ATOM 829 C C . ILE A 1 96 ? 23.127 -19.803 -4.751 1.00 93.19 96 ILE A C 1
ATOM 831 O O . ILE A 1 96 ? 22.275 -19.154 -5.344 1.00 93.19 96 ILE A O 1
ATOM 835 N N . TRP A 1 97 ? 24.200 -20.296 -5.360 1.00 93.12 97 TRP A N 1
ATOM 836 C CA . TRP A 1 97 ? 24.409 -20.246 -6.805 1.00 93.12 97 TRP A CA 1
ATOM 837 C C . TRP A 1 97 ? 24.414 -21.664 -7.378 1.00 93.12 97 TRP A C 1
ATOM 839 O O . TRP A 1 97 ? 25.302 -22.459 -7.072 1.00 93.12 97 TRP A O 1
ATOM 849 N N . LEU A 1 98 ? 23.420 -21.978 -8.211 1.00 94.50 98 LEU A N 1
ATOM 850 C CA . LEU A 1 98 ? 23.317 -23.226 -8.966 1.00 94.50 98 LEU A CA 1
ATOM 851 C C . LEU A 1 98 ? 23.635 -22.997 -10.450 1.00 94.50 98 LEU A C 1
ATOM 853 O O . LEU A 1 98 ? 22.811 -22.483 -11.213 1.00 94.50 98 LEU A O 1
ATOM 857 N N . ASP A 1 99 ? 24.827 -23.412 -10.863 1.00 90.12 99 ASP A N 1
ATOM 858 C CA . ASP A 1 99 ? 25.284 -23.336 -12.250 1.00 90.12 99 ASP A CA 1
ATOM 859 C C . ASP A 1 99 ? 26.230 -24.501 -12.558 1.00 90.12 99 ASP A C 1
ATOM 861 O O . ASP A 1 99 ? 27.075 -24.858 -11.738 1.00 90.12 99 ASP A O 1
ATOM 865 N N . ALA A 1 100 ? 26.113 -25.089 -13.749 1.00 87.19 100 ALA A N 1
ATOM 866 C CA . ALA A 1 100 ? 26.992 -26.175 -14.174 1.00 87.19 100 ALA A CA 1
ATOM 867 C C . ALA A 1 100 ? 28.476 -25.744 -14.190 1.00 87.19 100 ALA A C 1
ATOM 869 O O . ALA A 1 100 ? 29.364 -26.539 -13.880 1.00 87.19 100 ALA A O 1
ATOM 870 N N . ASN A 1 101 ? 28.744 -24.464 -14.461 1.00 83.25 101 ASN A N 1
ATOM 871 C CA . ASN A 1 101 ? 30.075 -23.882 -14.619 1.00 83.25 101 ASN A CA 1
ATOM 872 C C . ASN A 1 101 ? 30.506 -23.010 -13.427 1.00 83.25 101 ASN A C 1
ATOM 874 O O . ASN A 1 101 ? 31.423 -22.205 -13.554 1.00 83.25 101 ASN A O 1
ATOM 878 N N . VAL A 1 102 ? 29.894 -23.174 -12.248 1.00 71.75 102 VAL A N 1
ATOM 879 C CA . VAL A 1 102 ? 30.113 -22.314 -11.061 1.00 71.75 102 VAL A CA 1
ATOM 880 C C . VAL A 1 102 ? 31.552 -22.316 -10.491 1.00 71.75 102 VAL A C 1
ATOM 882 O O . VAL A 1 102 ? 31.868 -21.582 -9.555 1.00 71.75 102 VAL A O 1
ATOM 885 N N . ASN A 1 103 ? 32.435 -23.164 -11.022 1.00 71.19 103 ASN A N 1
ATOM 886 C CA . ASN A 1 103 ? 33.850 -23.242 -10.648 1.00 71.19 103 ASN A CA 1
ATOM 887 C C . ASN A 1 103 ? 34.786 -22.566 -11.667 1.00 71.19 103 ASN A C 1
ATOM 889 O O . ASN A 1 103 ? 36.001 -22.718 -11.557 1.00 71.19 103 ASN A O 1
ATOM 893 N N . ASP A 1 104 ? 34.247 -21.828 -12.644 1.00 72.81 104 ASP A N 1
ATOM 894 C CA . ASP A 1 104 ? 35.047 -21.001 -13.551 1.00 72.81 104 ASP A CA 1
ATOM 895 C C . ASP A 1 104 ? 35.815 -19.932 -12.756 1.00 72.81 104 ASP A C 1
ATOM 897 O O . ASP A 1 104 ? 35.276 -19.260 -11.876 1.00 72.81 104 ASP A O 1
ATOM 901 N N . GLU A 1 105 ? 37.096 -19.770 -13.071 1.00 65.56 105 GLU A N 1
ATOM 902 C CA . GLU A 1 105 ? 37.996 -18.818 -12.425 1.00 65.56 105 GLU A CA 1
ATOM 903 C C . GLU A 1 105 ? 37.481 -17.373 -12.462 1.00 65.56 105 GLU A C 1
ATOM 905 O O . GLU A 1 105 ? 37.720 -16.613 -11.522 1.00 65.56 105 GLU A O 1
ATOM 910 N N . ARG A 1 106 ? 36.714 -17.023 -13.504 1.00 64.88 106 ARG A N 1
ATOM 911 C CA . ARG A 1 106 ? 36.063 -15.715 -13.685 1.00 64.88 106 ARG A CA 1
ATOM 912 C C . ARG A 1 106 ? 34.967 -15.432 -12.649 1.00 64.88 106 ARG A C 1
ATOM 914 O O . ARG A 1 106 ? 34.556 -14.289 -12.482 1.00 64.88 106 ARG A O 1
ATOM 921 N N . ILE A 1 107 ? 34.500 -16.458 -11.936 1.00 65.06 107 ILE A N 1
ATOM 922 C CA . ILE A 1 107 ? 33.452 -16.359 -10.912 1.00 65.06 107 ILE A CA 1
ATOM 923 C C . ILE A 1 107 ? 34.052 -16.040 -9.529 1.00 65.06 107 ILE A C 1
ATOM 925 O O . ILE A 1 107 ? 33.343 -15.535 -8.664 1.00 65.06 107 ILE A O 1
ATOM 929 N N . ARG A 1 108 ? 35.368 -16.209 -9.314 1.00 69.62 108 ARG A N 1
ATOM 930 C CA . ARG A 1 108 ? 36.015 -15.930 -8.012 1.00 69.62 108 ARG A CA 1
ATOM 931 C C . ARG A 1 108 ? 35.893 -14.469 -7.572 1.00 69.62 108 ARG A C 1
ATOM 933 O O . ARG A 1 108 ? 35.573 -14.204 -6.416 1.00 69.62 108 ARG A O 1
ATOM 940 N N . ASP A 1 109 ? 36.056 -13.526 -8.496 1.00 73.56 109 ASP A N 1
ATOM 941 C CA . ASP A 1 109 ? 35.880 -12.093 -8.206 1.00 73.56 109 ASP A CA 1
ATOM 942 C C . ASP A 1 109 ? 34.414 -11.764 -7.884 1.00 73.56 109 ASP A C 1
ATOM 944 O O . ASP A 1 109 ? 34.099 -10.861 -7.109 1.00 73.56 109 ASP A O 1
ATOM 948 N N . THR A 1 110 ? 33.498 -12.555 -8.439 1.00 74.94 110 THR A N 1
ATOM 949 C CA . THR A 1 110 ? 32.062 -12.436 -8.194 1.00 74.94 110 THR A CA 1
ATOM 950 C C . THR A 1 110 ? 31.690 -12.909 -6.790 1.00 74.94 110 THR A C 1
ATOM 952 O O . THR A 1 110 ? 30.863 -12.290 -6.124 1.00 74.94 110 THR A O 1
ATOM 955 N N . GLU A 1 111 ? 32.327 -13.974 -6.300 1.00 77.81 111 GLU A N 1
ATOM 956 C CA . GLU A 1 111 ? 32.127 -14.464 -4.933 1.00 77.81 111 GLU A CA 1
ATOM 957 C C . GLU A 1 111 ? 32.508 -13.416 -3.893 1.00 77.81 111 GLU A C 1
ATOM 959 O O . GLU A 1 111 ? 31.782 -13.238 -2.919 1.00 77.81 111 GLU A O 1
ATOM 964 N N . GLN A 1 112 ? 33.603 -12.683 -4.114 1.00 78.69 112 GLN A N 1
ATOM 965 C CA . GLN A 1 112 ? 34.002 -11.591 -3.224 1.00 78.69 112 GLN A CA 1
ATOM 966 C C . GLN A 1 112 ? 32.953 -10.474 -3.198 1.00 78.69 112 GLN A C 1
ATOM 968 O O . GLN A 1 112 ? 32.610 -9.978 -2.123 1.00 78.69 112 GLN A O 1
ATOM 973 N N . LYS A 1 113 ? 32.391 -10.123 -4.363 1.00 82.44 113 LYS A N 1
ATOM 974 C CA . LYS A 1 113 ? 31.294 -9.150 -4.459 1.00 82.44 113 LYS A CA 1
ATOM 975 C C . LYS A 1 113 ? 30.013 -9.650 -3.774 1.00 82.44 113 LYS A C 1
ATOM 977 O O . LYS A 1 113 ? 29.315 -8.852 -3.167 1.00 82.44 113 LYS A O 1
ATOM 982 N N . PHE A 1 114 ? 29.701 -10.947 -3.812 1.00 83.69 114 PHE A N 1
ATOM 983 C CA . PHE A 1 114 ? 28.532 -11.493 -3.107 1.00 83.69 114 PHE A CA 1
ATOM 984 C C . PHE A 1 114 ? 28.748 -11.672 -1.602 1.00 83.69 114 PHE A C 1
ATOM 986 O O . PHE A 1 114 ? 27.810 -11.479 -0.824 1.00 83.69 114 PHE A O 1
ATOM 993 N N . ALA A 1 115 ? 29.974 -11.976 -1.178 1.00 75.75 115 ALA A N 1
ATOM 994 C CA . ALA A 1 115 ? 30.342 -12.103 0.228 1.00 75.75 115 ALA A CA 1
ATOM 995 C C . ALA A 1 115 ? 30.223 -10.776 0.998 1.00 75.75 115 ALA A C 1
ATOM 997 O O . ALA A 1 115 ? 30.009 -10.797 2.208 1.00 75.75 115 ALA A O 1
ATOM 998 N N . SER A 1 116 ? 30.310 -9.625 0.318 1.00 75.69 116 SER A N 1
ATOM 999 C CA . SER A 1 116 ? 30.034 -8.318 0.935 1.00 75.69 116 SER A CA 1
ATOM 1000 C C . SER A 1 116 ? 28.536 -8.045 1.136 1.00 75.69 116 SER A C 1
ATOM 1002 O O . SER A 1 116 ? 28.174 -7.188 1.943 1.00 75.69 116 SER A O 1
ATOM 1004 N N . ILE A 1 117 ? 27.660 -8.785 0.444 1.00 74.94 117 ILE A N 1
ATOM 1005 C CA . ILE A 1 117 ? 26.201 -8.624 0.505 1.00 74.94 117 ILE A CA 1
ATOM 1006 C C . ILE A 1 117 ? 25.589 -9.616 1.504 1.00 74.94 117 ILE A C 1
ATOM 1008 O O . ILE A 1 117 ? 24.751 -9.228 2.320 1.00 74.94 117 ILE A O 1
ATOM 1012 N N . ILE A 1 118 ? 25.991 -10.894 1.464 1.00 78.12 118 ILE A N 1
ATOM 1013 C CA . ILE A 1 118 ? 25.435 -11.969 2.304 1.00 78.12 118 ILE A CA 1
ATOM 1014 C C . ILE A 1 118 ? 26.556 -12.815 2.925 1.00 78.12 118 ILE A C 1
ATOM 1016 O O . ILE A 1 118 ? 27.431 -13.320 2.230 1.00 78.12 118 ILE A O 1
ATOM 1020 N N . ASN A 1 119 ? 26.466 -13.044 4.241 1.00 71.19 119 ASN A N 1
ATOM 1021 C CA . ASN A 1 119 ? 27.500 -13.708 5.052 1.00 71.19 119 ASN A CA 1
ATOM 1022 C C . ASN A 1 119 ? 27.780 -15.173 4.672 1.00 71.19 119 ASN A C 1
ATOM 1024 O O . ASN A 1 119 ? 28.837 -15.709 5.003 1.00 71.19 119 ASN A O 1
ATOM 1028 N N . HIS A 1 120 ? 26.833 -15.848 4.020 1.00 83.62 120 HIS A N 1
ATOM 1029 C CA . HIS A 1 120 ? 26.963 -17.254 3.654 1.00 83.62 120 HIS A CA 1
ATOM 1030 C C . HIS A 1 120 ? 26.663 -17.459 2.178 1.00 83.62 120 HIS A C 1
ATOM 1032 O O . HIS A 1 120 ? 25.513 -17.384 1.761 1.00 83.62 120 HIS A O 1
ATOM 1038 N N . PHE A 1 121 ? 27.689 -17.790 1.405 1.00 87.00 121 PHE A N 1
ATOM 1039 C CA . PHE A 1 121 ? 27.572 -18.092 -0.014 1.00 87.00 121 PHE A CA 1
ATOM 1040 C C . PHE A 1 121 ? 27.839 -19.586 -0.262 1.00 87.00 121 PHE A C 1
ATOM 1042 O O . PHE A 1 121 ? 28.788 -20.161 0.280 1.00 87.00 121 PHE A O 1
ATOM 1049 N N . LYS A 1 122 ? 26.971 -20.246 -1.033 1.00 90.19 122 LYS A N 1
ATOM 1050 C CA . LYS A 1 122 ? 27.048 -21.676 -1.358 1.00 90.19 122 LYS A CA 1
ATOM 1051 C C . LYS A 1 122 ? 26.888 -21.888 -2.853 1.00 90.19 122 LYS A C 1
ATOM 1053 O O . LYS A 1 122 ? 26.014 -21.298 -3.475 1.00 90.19 122 LYS A O 1
ATOM 1058 N N . LYS A 1 123 ? 27.701 -22.783 -3.407 1.00 91.56 123 LYS A N 1
ATOM 1059 C CA . LYS A 1 123 ? 27.687 -23.137 -4.825 1.00 91.56 123 LYS A CA 1
ATOM 1060 C C . LYS A 1 123 ? 27.269 -24.578 -5.020 1.00 91.56 123 LYS A C 1
ATOM 1062 O O . LYS A 1 123 ? 27.680 -25.445 -4.251 1.00 91.56 123 LYS A O 1
ATOM 1067 N N . PHE A 1 124 ? 26.522 -24.821 -6.083 1.00 93.44 124 PHE A N 1
ATOM 1068 C CA . PHE A 1 124 ? 26.127 -26.149 -6.513 1.00 93.44 124 PHE A CA 1
ATOM 1069 C C . PHE A 1 124 ? 26.268 -26.248 -8.030 1.00 93.44 124 PHE A C 1
ATOM 1071 O O . PHE A 1 124 ? 25.932 -25.315 -8.753 1.00 93.44 124 PHE A O 1
ATOM 1078 N N . GLN A 1 125 ? 26.757 -27.391 -8.501 1.00 92.94 125 GLN A N 1
ATOM 1079 C CA . GLN A 1 125 ? 26.733 -27.759 -9.923 1.00 92.94 125 GLN A CA 1
ATOM 1080 C C . GLN A 1 125 ? 25.628 -28.774 -10.216 1.00 92.94 125 GLN A C 1
ATOM 1082 O O . GLN A 1 125 ? 25.140 -28.860 -11.338 1.00 92.94 125 GLN A O 1
ATOM 1087 N N . ASP A 1 126 ? 25.227 -29.525 -9.189 1.00 93.19 126 ASP A N 1
ATOM 1088 C CA . ASP A 1 126 ? 24.223 -30.570 -9.272 1.00 93.19 126 ASP A CA 1
ATOM 1089 C C . ASP A 1 126 ? 22.889 -30.104 -8.678 1.00 93.19 126 ASP A C 1
ATOM 1091 O O . ASP A 1 126 ? 22.814 -29.588 -7.556 1.00 93.19 126 ASP A O 1
ATOM 1095 N N . ARG A 1 127 ? 21.818 -30.320 -9.444 1.00 94.31 127 ARG A N 1
ATOM 1096 C CA . ARG A 1 127 ? 20.454 -29.955 -9.056 1.00 94.31 127 ARG A CA 1
ATOM 1097 C C . ARG A 1 127 ? 19.998 -30.707 -7.809 1.00 94.31 127 ARG A C 1
ATOM 1099 O O . ARG A 1 127 ? 19.389 -30.090 -6.938 1.00 94.31 127 ARG A O 1
ATOM 1106 N N . ALA A 1 128 ? 20.252 -32.014 -7.724 1.00 94.69 128 ALA A N 1
ATOM 1107 C CA . ALA A 1 128 ? 19.736 -32.841 -6.636 1.00 94.69 128 ALA A CA 1
ATOM 1108 C C . ALA A 1 128 ? 20.377 -32.456 -5.296 1.00 94.69 128 ALA A C 1
ATOM 1110 O O . ALA A 1 128 ? 19.681 -32.327 -4.290 1.00 94.69 128 ALA A O 1
ATOM 1111 N N . GLN A 1 129 ? 21.683 -32.182 -5.292 1.00 96.00 129 GLN A N 1
ATOM 1112 C CA . GLN A 1 129 ? 22.394 -31.668 -4.122 1.00 96.00 129 GLN A CA 1
ATOM 1113 C C . GLN A 1 129 ? 21.881 -30.290 -3.692 1.00 96.00 129 GLN A C 1
ATOM 1115 O O . GLN A 1 129 ? 21.682 -30.059 -2.500 1.00 96.00 129 GLN A O 1
ATOM 1120 N N . CYS A 1 130 ? 21.643 -29.387 -4.649 1.00 96.62 130 CYS A N 1
ATOM 1121 C CA . CYS A 1 130 ? 21.105 -28.059 -4.361 1.00 96.62 130 CYS A CA 1
ATOM 1122 C C . CYS A 1 130 ? 19.698 -28.135 -3.756 1.00 96.62 130 CYS A C 1
ATOM 1124 O O . CYS A 1 130 ? 19.435 -27.523 -2.723 1.00 96.62 130 CYS A O 1
ATOM 1126 N N . GLN A 1 131 ? 18.813 -28.928 -4.365 1.00 96.56 131 GLN A N 1
ATOM 1127 C CA . GLN A 1 131 ? 17.444 -29.110 -3.891 1.00 96.56 131 GLN A CA 1
ATOM 1128 C C . GLN A 1 131 ? 17.424 -29.708 -2.482 1.00 96.56 131 GLN A C 1
ATOM 1130 O O . GLN A 1 131 ? 16.805 -29.132 -1.591 1.00 96.56 131 GLN A O 1
ATOM 1135 N N . LYS A 1 132 ? 18.184 -30.785 -2.253 1.00 96.69 132 LYS A N 1
ATOM 1136 C CA . LYS A 1 132 ? 18.311 -31.406 -0.931 1.00 96.69 132 LYS A CA 1
ATOM 1137 C C . LYS A 1 132 ? 18.792 -30.404 0.123 1.00 96.69 132 LYS A C 1
ATOM 1139 O O . LYS A 1 132 ? 18.221 -30.328 1.203 1.00 96.69 132 LYS A O 1
ATOM 1144 N N . TYR A 1 133 ? 19.795 -29.586 -0.206 1.00 95.31 133 TYR A N 1
ATOM 1145 C CA . TYR A 1 133 ? 20.286 -28.551 0.704 1.00 95.31 133 TYR A CA 1
ATOM 1146 C C . TYR A 1 133 ? 19.207 -27.525 1.072 1.00 95.31 133 TYR A C 1
ATOM 1148 O O . TYR A 1 133 ? 19.184 -27.069 2.208 1.00 95.31 133 TYR A O 1
ATOM 1156 N N . ILE A 1 134 ? 18.341 -27.132 0.134 1.00 94.69 134 ILE A N 1
ATOM 1157 C CA . ILE A 1 134 ? 17.255 -26.170 0.384 1.00 94.69 134 ILE A CA 1
ATOM 1158 C C . ILE A 1 134 ? 16.159 -26.795 1.253 1.00 94.69 134 ILE A C 1
ATOM 1160 O O . ILE A 1 134 ? 15.654 -26.146 2.169 1.00 94.69 134 ILE A O 1
ATOM 1164 N N . GLU A 1 135 ? 15.795 -28.044 0.972 1.00 94.44 135 GLU A N 1
ATOM 1165 C CA . GLU A 1 135 ? 14.739 -28.777 1.681 1.00 94.44 135 GLU A CA 1
ATOM 1166 C C . GLU A 1 135 ? 15.131 -29.123 3.126 1.00 94.44 135 GLU A C 1
ATOM 1168 O O . GLU A 1 135 ? 14.280 -29.113 4.007 1.00 94.44 135 GLU A O 1
ATOM 1173 N N . GLU A 1 136 ? 16.417 -29.367 3.396 1.00 94.12 136 GLU A N 1
ATOM 1174 C CA . GLU A 1 136 ? 16.935 -29.657 4.743 1.00 94.12 136 GLU A CA 1
ATOM 1175 C C . GLU A 1 136 ? 17.103 -28.404 5.629 1.00 94.12 136 GLU A C 1
ATOM 1177 O O . GLU A 1 136 ? 17.467 -28.516 6.803 1.00 94.12 136 GLU A O 1
ATOM 1182 N N . ARG A 1 137 ? 16.873 -27.198 5.090 1.00 89.56 137 ARG A N 1
ATOM 1183 C CA . ARG A 1 137 ? 17.002 -25.933 5.835 1.00 89.56 137 ARG A CA 1
ATOM 1184 C C . ARG A 1 137 ? 15.759 -25.623 6.654 1.00 89.56 137 ARG A C 1
ATOM 1186 O O . ARG A 1 137 ? 14.652 -26.040 6.333 1.00 89.56 137 ARG A O 1
ATOM 1193 N N . SER A 1 138 ? 15.957 -24.846 7.716 1.00 85.62 138 SER A N 1
ATOM 1194 C CA . SER A 1 138 ? 14.853 -24.369 8.546 1.00 85.62 138 SER A CA 1
ATOM 1195 C C . SER A 1 138 ? 13.956 -23.444 7.729 1.00 85.62 138 SER A C 1
ATOM 1197 O O . SER A 1 138 ? 14.460 -22.596 6.999 1.00 85.62 138 SER A O 1
ATOM 1199 N N . GLU A 1 139 ? 12.639 -23.511 7.923 1.00 81.44 139 GLU A N 1
ATOM 1200 C CA . GLU A 1 139 ? 11.685 -22.563 7.321 1.00 81.44 139 GLU A CA 1
ATOM 1201 C C . GLU A 1 139 ? 11.961 -21.100 7.718 1.00 81.44 139 GLU A C 1
ATOM 1203 O O . GLU A 1 139 ? 11.501 -20.173 7.056 1.00 81.44 139 GLU A O 1
ATOM 1208 N N . LYS A 1 140 ? 12.719 -20.882 8.804 1.00 78.38 140 LYS A N 1
ATOM 1209 C CA . LYS A 1 140 ? 13.155 -19.550 9.250 1.00 78.38 140 LYS A CA 1
ATOM 1210 C C . LYS A 1 140 ? 14.375 -19.030 8.486 1.00 78.38 140 LYS A C 1
ATOM 1212 O O . LYS A 1 140 ? 14.650 -17.832 8.558 1.00 78.38 140 LYS A O 1
ATOM 1217 N N . ASP A 1 141 ? 15.120 -19.898 7.804 1.00 83.81 141 ASP A N 1
ATOM 1218 C CA . ASP A 1 141 ? 16.292 -19.492 7.031 1.00 83.81 141 ASP A CA 1
ATOM 1219 C C . ASP A 1 141 ? 15.863 -18.628 5.844 1.00 83.81 141 ASP A C 1
ATOM 1221 O O . ASP A 1 141 ? 14.746 -18.729 5.342 1.00 83.81 141 ASP A O 1
ATOM 1225 N N . ARG A 1 142 ? 16.753 -17.744 5.387 1.00 86.44 142 ARG A N 1
ATOM 1226 C CA . ARG A 1 142 ? 16.459 -16.848 4.264 1.00 86.44 142 ARG A CA 1
ATOM 1227 C C . ARG A 1 142 ? 17.428 -17.088 3.128 1.00 86.44 142 ARG A C 1
ATOM 1229 O O . ARG A 1 142 ? 18.566 -16.615 3.158 1.00 86.44 142 ARG A O 1
ATOM 1236 N N . LEU A 1 143 ? 16.950 -17.815 2.129 1.00 91.38 143 LEU A N 1
ATOM 1237 C CA . LEU A 1 143 ? 17.715 -18.240 0.971 1.00 91.38 143 LEU A CA 1
ATOM 1238 C C . LEU A 1 143 ? 17.454 -17.312 -0.216 1.00 91.38 143 LEU A C 1
ATOM 1240 O O . LEU A 1 143 ? 16.308 -17.100 -0.621 1.00 91.38 143 LEU A O 1
ATOM 1244 N N . VAL A 1 144 ? 18.535 -16.778 -0.779 1.00 92.56 144 VAL A N 1
ATOM 1245 C CA . VAL A 1 144 ? 18.545 -16.069 -2.064 1.00 92.56 144 VAL A CA 1
ATOM 1246 C C . VAL A 1 144 ? 19.197 -16.988 -3.083 1.00 92.56 144 VAL A C 1
ATOM 1248 O O . VAL A 1 144 ? 20.326 -17.421 -2.877 1.00 92.56 144 VAL A O 1
ATOM 1251 N N . MET A 1 145 ? 18.501 -17.308 -4.167 1.00 94.75 145 MET A N 1
ATOM 1252 C CA . MET A 1 145 ? 18.993 -18.245 -5.173 1.00 94.75 145 MET A CA 1
ATOM 1253 C C . MET A 1 145 ? 19.375 -17.528 -6.464 1.00 94.75 145 MET A C 1
ATOM 1255 O O . MET A 1 145 ? 18.609 -16.721 -6.975 1.00 94.75 145 MET A O 1
ATOM 1259 N N . ILE A 1 146 ? 20.523 -17.884 -7.025 1.00 94.75 146 ILE A N 1
ATOM 1260 C CA . ILE A 1 146 ? 20.975 -17.555 -8.374 1.00 94.75 146 ILE A CA 1
ATOM 1261 C C . ILE A 1 146 ? 21.023 -18.876 -9.139 1.00 94.75 146 ILE A C 1
ATOM 1263 O O . ILE A 1 146 ? 21.671 -19.824 -8.697 1.00 94.75 146 ILE A O 1
ATOM 1267 N N . VAL A 1 147 ? 20.320 -18.970 -10.262 1.00 95.50 147 VAL A N 1
ATOM 1268 C CA . VAL A 1 147 ? 20.231 -20.201 -11.059 1.00 95.50 147 VAL A CA 1
ATOM 1269 C C . VAL A 1 147 ? 20.516 -19.909 -12.525 1.00 95.50 147 VAL A C 1
ATOM 1271 O O . VAL A 1 147 ? 20.085 -18.884 -13.049 1.00 95.50 147 VAL A O 1
ATOM 1274 N N . SER A 1 148 ? 21.201 -20.819 -13.215 1.00 93.31 148 SER A N 1
ATOM 1275 C CA . SER A 1 148 ? 21.286 -20.756 -14.681 1.00 93.31 148 SER A CA 1
ATOM 1276 C C . SER A 1 148 ? 19.912 -20.978 -15.328 1.00 93.31 148 SER A C 1
ATOM 1278 O O . SER A 1 148 ? 19.026 -21.577 -14.721 1.00 93.31 148 SER A O 1
ATOM 1280 N N . GLY A 1 149 ? 19.715 -20.543 -16.576 1.00 90.44 149 GLY A N 1
ATOM 1281 C CA . GLY A 1 149 ? 18.422 -20.688 -17.268 1.00 90.44 149 GLY A CA 1
ATOM 1282 C C . GLY A 1 149 ? 17.916 -22.137 -17.331 1.00 90.44 149 GLY A C 1
ATOM 1283 O O . GLY A 1 149 ? 16.776 -22.419 -16.962 1.00 90.44 149 GLY A O 1
ATOM 1284 N N . GLN A 1 150 ? 18.783 -23.075 -17.731 1.00 91.25 150 GLN A N 1
ATOM 1285 C CA . GLN A 1 150 ? 18.423 -24.492 -17.833 1.00 91.25 150 GLN A CA 1
ATOM 1286 C C . GLN A 1 150 ? 18.144 -25.114 -16.459 1.00 91.25 150 GLN A C 1
ATOM 1288 O O . GLN A 1 150 ? 17.061 -25.658 -16.249 1.00 91.25 150 GLN A O 1
ATOM 1293 N N . LEU A 1 151 ? 19.078 -24.992 -15.508 1.00 94.25 151 LEU A N 1
ATOM 1294 C CA . LEU A 1 151 ? 18.905 -25.577 -14.172 1.00 94.25 151 LEU A CA 1
ATOM 1295 C C . LEU A 1 151 ? 17.757 -24.911 -13.405 1.00 94.25 151 LEU A C 1
ATOM 1297 O O . LEU A 1 151 ? 17.045 -25.580 -12.660 1.00 94.25 151 LEU A O 1
ATOM 1301 N N . GLY A 1 152 ? 17.530 -23.616 -13.626 1.00 93.38 152 GLY A N 1
ATOM 1302 C CA . GLY A 1 152 ? 16.411 -22.860 -13.077 1.00 93.38 152 GLY A CA 1
ATOM 1303 C C . GLY A 1 152 ? 15.067 -23.437 -13.505 1.00 93.38 152 GLY A C 1
ATOM 1304 O O . GLY A 1 152 ? 14.228 -23.723 -12.653 1.00 93.38 152 GLY A O 1
ATOM 1305 N N . LYS A 1 153 ? 14.887 -23.703 -14.804 1.00 93.31 153 LYS A N 1
ATOM 1306 C CA . LYS A 1 153 ? 13.655 -24.309 -15.332 1.00 93.31 153 LYS A CA 1
ATOM 1307 C C . LYS A 1 153 ? 13.344 -25.664 -14.687 1.00 93.31 153 LYS A C 1
ATOM 1309 O O . LYS A 1 153 ? 12.180 -26.040 -14.568 1.00 93.31 153 LYS A O 1
ATOM 1314 N N . GLU A 1 154 ? 14.377 -26.390 -14.276 1.00 94.62 154 GLU A N 1
ATOM 1315 C CA . GLU A 1 154 ? 14.256 -27.705 -13.657 1.00 94.62 154 GLU A CA 1
ATOM 1316 C C . GLU A 1 154 ? 14.004 -27.655 -12.142 1.00 94.62 154 GLU A C 1
ATOM 1318 O O . GLU A 1 154 ? 13.181 -28.424 -11.645 1.00 94.62 154 GLU A O 1
ATOM 1323 N N . ILE A 1 155 ? 14.703 -26.788 -11.398 1.00 96.75 155 ILE A N 1
ATOM 1324 C CA . ILE A 1 155 ? 14.644 -26.754 -9.925 1.00 96.75 155 ILE A CA 1
ATOM 1325 C C . ILE A 1 155 ? 13.564 -25.817 -9.377 1.00 96.75 155 ILE A C 1
ATOM 1327 O O . ILE A 1 155 ? 12.961 -26.111 -8.350 1.00 96.75 155 ILE A O 1
ATOM 1331 N N . VAL A 1 156 ? 13.293 -24.685 -10.035 1.00 96.50 156 VAL A N 1
ATOM 1332 C CA . VAL A 1 156 ? 12.359 -23.674 -9.511 1.00 96.50 156 VAL A CA 1
ATOM 1333 C C . VAL A 1 156 ? 10.963 -24.253 -9.252 1.00 96.50 156 VAL A C 1
ATOM 1335 O O . VAL A 1 156 ? 10.416 -23.979 -8.179 1.00 96.50 156 VAL A O 1
ATOM 1338 N N . PRO A 1 157 ? 10.385 -25.099 -10.132 1.00 96.06 157 PRO A N 1
ATOM 1339 C CA . PRO A 1 157 ? 9.078 -25.694 -9.875 1.00 96.06 157 PRO A CA 1
ATOM 1340 C C . PRO A 1 157 ? 8.989 -26.470 -8.553 1.00 96.06 157 PRO A C 1
ATOM 1342 O O . PRO A 1 157 ? 7.927 -26.446 -7.938 1.00 96.06 157 PRO A O 1
ATOM 1345 N N . SER A 1 158 ? 10.072 -27.103 -8.081 1.00 95.38 158 SER A N 1
ATOM 1346 C CA . SER A 1 158 ? 10.066 -27.856 -6.818 1.00 95.38 158 SER A CA 1
ATOM 1347 C C . SER A 1 158 ? 10.333 -26.998 -5.579 1.00 95.38 158 SER A C 1
ATOM 1349 O O . SER A 1 158 ? 9.813 -27.318 -4.516 1.00 95.38 158 SER A O 1
ATOM 1351 N N . VAL A 1 159 ? 11.092 -25.901 -5.691 1.00 95.25 159 VAL A N 1
ATOM 1352 C CA . VAL A 1 159 ? 11.544 -25.136 -4.508 1.00 95.25 159 VAL A CA 1
ATOM 1353 C C . VAL A 1 159 ? 10.862 -23.780 -4.312 1.00 95.25 159 VAL A C 1
ATOM 1355 O O . VAL A 1 159 ? 10.935 -23.223 -3.220 1.00 95.25 159 VAL A O 1
ATOM 1358 N N . HIS A 1 160 ? 10.183 -23.223 -5.323 1.00 92.62 160 HIS A N 1
ATOM 1359 C CA . HIS A 1 160 ? 9.636 -21.857 -5.237 1.00 92.62 160 HIS A CA 1
ATOM 1360 C C . HIS A 1 160 ? 8.603 -21.666 -4.115 1.00 92.62 160 HIS A C 1
ATOM 1362 O O . HIS A 1 160 ? 8.507 -20.575 -3.558 1.00 92.62 160 HIS A O 1
ATOM 1368 N N . ASN A 1 161 ? 7.859 -22.707 -3.738 1.00 91.12 161 ASN A N 1
ATOM 1369 C CA . ASN A 1 161 ? 6.852 -22.619 -2.676 1.00 91.12 161 ASN A CA 1
ATOM 1370 C C . ASN A 1 161 ? 7.433 -22.727 -1.260 1.00 91.12 161 ASN A C 1
ATOM 1372 O O . ASN A 1 161 ? 6.743 -22.408 -0.295 1.00 91.12 161 ASN A O 1
ATOM 1376 N N . LEU A 1 162 ? 8.700 -23.121 -1.116 1.00 92.25 162 LEU A N 1
ATOM 1377 C CA . LEU A 1 162 ? 9.337 -23.280 0.190 1.00 92.25 162 LEU A CA 1
ATOM 1378 C C . LEU A 1 162 ? 9.541 -21.917 0.861 1.00 92.25 162 LEU A C 1
ATOM 1380 O O . LEU A 1 162 ? 10.071 -20.992 0.241 1.00 92.25 162 LEU A O 1
ATOM 1384 N N . GLN A 1 163 ? 9.117 -21.780 2.121 1.00 87.31 163 GLN A N 1
ATOM 1385 C CA . GLN A 1 163 ? 9.143 -20.510 2.866 1.00 87.31 163 GLN A CA 1
ATOM 1386 C C . GLN A 1 163 ? 10.556 -19.940 3.002 1.00 87.31 163 GLN A C 1
ATOM 1388 O O . GLN A 1 163 ? 10.759 -18.736 2.867 1.00 87.31 163 GLN A O 1
ATOM 1393 N N . GLN A 1 164 ? 11.542 -20.820 3.165 1.00 90.38 164 GLN A N 1
ATOM 1394 C CA . GLN A 1 164 ? 12.943 -20.446 3.278 1.00 90.38 164 GLN A CA 1
ATOM 1395 C C . GLN A 1 164 ? 13.526 -19.852 1.988 1.00 90.38 164 GLN A C 1
ATOM 1397 O O . GLN A 1 164 ? 14.548 -19.173 2.035 1.00 90.38 164 GLN A O 1
ATOM 1402 N N . VAL A 1 165 ? 12.900 -20.067 0.825 1.00 93.06 165 VAL A N 1
ATOM 1403 C CA . VAL A 1 165 ? 13.316 -19.445 -0.440 1.00 93.06 165 VAL A CA 1
ATOM 1404 C C . VAL A 1 165 ? 12.644 -18.082 -0.556 1.00 93.06 165 VAL A C 1
ATOM 1406 O O . VAL A 1 165 ? 11.429 -18.000 -0.732 1.00 93.06 165 VAL A O 1
ATOM 1409 N N . MET A 1 166 ? 13.431 -17.010 -0.468 1.00 90.56 166 MET A N 1
ATOM 1410 C CA . MET A 1 166 ? 12.936 -15.628 -0.473 1.00 90.56 166 MET A CA 1
ATOM 1411 C C . MET A 1 166 ? 12.874 -15.038 -1.879 1.00 90.56 166 MET A C 1
ATOM 1413 O O . MET A 1 166 ? 11.898 -14.389 -2.253 1.00 90.56 166 MET A O 1
ATOM 1417 N N . SER A 1 167 ? 13.938 -15.239 -2.648 1.00 92.50 167 SER A N 1
ATOM 1418 C CA . SER A 1 167 ? 14.076 -14.691 -3.991 1.00 92.50 167 SER A CA 1
ATOM 1419 C C . SER A 1 167 ? 14.938 -15.595 -4.854 1.00 92.50 167 SER A C 1
ATOM 1421 O O . SER A 1 167 ? 15.852 -16.270 -4.374 1.00 92.50 167 SER A O 1
ATOM 1423 N N . ILE A 1 168 ? 14.614 -15.611 -6.139 1.00 95.69 168 ILE A N 1
ATOM 1424 C CA . ILE A 1 168 ? 15.285 -16.394 -7.164 1.00 95.69 168 ILE A CA 1
ATOM 1425 C C . ILE A 1 168 ? 15.657 -15.442 -8.302 1.00 95.69 168 ILE A C 1
ATOM 1427 O O . ILE A 1 168 ? 14.834 -14.655 -8.763 1.00 95.69 168 ILE A O 1
ATOM 1431 N N . TYR A 1 169 ? 16.891 -15.530 -8.769 1.00 95.88 169 TYR A N 1
ATOM 1432 C CA . TYR A 1 169 ? 17.420 -14.777 -9.894 1.00 95.88 169 TYR A CA 1
ATOM 1433 C C . TYR A 1 169 ? 17.892 -15.760 -10.949 1.00 95.88 169 TYR A C 1
ATOM 1435 O O . TYR A 1 169 ? 18.660 -16.675 -10.651 1.00 95.88 169 TYR A O 1
ATOM 1443 N N . VAL A 1 170 ? 17.430 -15.584 -12.182 1.00 95.56 170 VAL A N 1
ATOM 1444 C CA . VAL A 1 170 ? 17.856 -16.431 -13.295 1.00 95.56 170 VAL A CA 1
ATOM 1445 C C . VAL A 1 170 ? 18.980 -15.713 -14.027 1.00 95.56 170 VAL A C 1
ATOM 1447 O O . VAL A 1 170 ? 18.731 -14.719 -14.698 1.00 95.56 170 VAL A O 1
ATOM 1450 N N . TYR A 1 171 ? 20.211 -16.197 -13.899 1.00 93.38 171 TYR A N 1
ATOM 1451 C CA . TYR A 1 171 ? 21.375 -15.641 -14.584 1.00 93.38 171 TYR A CA 1
ATOM 1452 C C . TYR A 1 171 ? 21.649 -16.436 -15.862 1.00 93.38 171 TYR A C 1
AT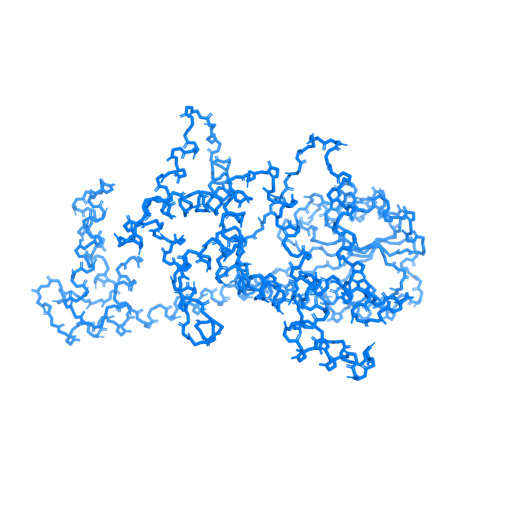OM 1454 O O . TYR A 1 171 ? 22.029 -17.607 -15.808 1.00 93.38 171 TYR A O 1
ATOM 1462 N N . CYS A 1 172 ? 21.389 -15.852 -17.033 1.00 89.56 172 CYS A N 1
ATOM 1463 C CA . CYS A 1 172 ? 21.556 -16.559 -18.303 1.00 89.56 172 CYS A CA 1
ATOM 1464 C C . CYS A 1 172 ? 21.699 -15.615 -19.499 1.00 89.56 172 CYS A C 1
ATOM 1466 O O . CYS A 1 172 ? 21.123 -14.535 -19.513 1.00 89.56 172 CYS A O 1
ATOM 1468 N N . MET A 1 173 ? 22.376 -16.082 -20.553 1.00 87.00 173 MET A N 1
ATOM 1469 C CA . MET A 1 173 ? 22.530 -15.319 -21.801 1.00 87.00 173 MET A CA 1
ATOM 1470 C C . MET A 1 173 ? 21.231 -15.223 -22.618 1.00 87.00 173 MET A C 1
ATOM 1472 O O . MET A 1 173 ? 20.991 -14.233 -23.298 1.00 87.00 173 MET A O 1
ATOM 1476 N N . ASN A 1 174 ? 20.359 -16.232 -22.532 1.00 88.56 174 ASN A N 1
ATOM 1477 C CA . ASN A 1 174 ? 19.132 -16.314 -23.331 1.00 88.56 174 ASN A CA 1
ATOM 1478 C C . ASN A 1 174 ? 17.922 -15.778 -22.552 1.00 88.56 174 ASN A C 1
ATOM 1480 O O . ASN A 1 174 ? 17.051 -16.556 -22.147 1.00 88.56 174 ASN A O 1
ATOM 1484 N N . LYS A 1 175 ? 17.883 -14.461 -22.324 1.00 89.31 175 LYS A N 1
ATOM 1485 C CA . LYS A 1 175 ? 16.854 -13.784 -21.512 1.00 89.31 175 LYS A CA 1
ATOM 1486 C C . LYS A 1 175 ? 15.427 -14.081 -21.986 1.00 89.31 175 LYS A C 1
ATOM 1488 O O . LYS A 1 175 ? 14.658 -14.679 -21.237 1.00 89.31 175 LYS A O 1
ATOM 1493 N N . GLU A 1 176 ? 15.117 -13.805 -23.253 1.00 87.19 176 GLU A N 1
ATOM 1494 C CA . GLU A 1 176 ? 13.760 -13.927 -23.818 1.00 87.19 176 GLU A CA 1
ATOM 1495 C C . GLU A 1 176 ? 13.135 -15.322 -23.654 1.00 87.19 176 GLU A C 1
ATOM 1497 O O . GLU A 1 176 ? 11.937 -15.474 -23.409 1.00 87.19 176 GLU A O 1
ATOM 1502 N N . ILE A 1 177 ? 13.942 -16.378 -23.803 1.00 90.06 177 ILE A N 1
ATOM 1503 C CA . ILE A 1 177 ? 13.465 -17.761 -23.674 1.00 90.06 177 ILE A CA 1
ATOM 1504 C C . ILE A 1 177 ? 13.134 -18.070 -22.213 1.00 90.06 177 ILE A C 1
ATOM 1506 O O . ILE A 1 177 ? 12.159 -18.774 -21.932 1.00 90.06 177 ILE A O 1
ATOM 1510 N N . ASN A 1 178 ? 13.949 -17.565 -21.287 1.00 88.38 178 ASN A N 1
ATOM 1511 C CA . ASN A 1 178 ? 13.813 -17.880 -19.874 1.00 88.38 178 ASN A CA 1
ATOM 1512 C C . ASN A 1 178 ? 12.752 -17.024 -19.175 1.00 88.38 178 ASN A C 1
ATOM 1514 O O . ASN A 1 178 ? 12.071 -17.527 -18.285 1.00 88.38 178 ASN A O 1
ATOM 1518 N N . GLU A 1 179 ? 12.515 -15.795 -19.633 1.00 89.19 179 GLU A N 1
ATOM 1519 C CA . GLU A 1 179 ? 11.447 -14.931 -19.112 1.00 89.19 179 GLU A CA 1
ATOM 1520 C C . GLU A 1 179 ? 10.060 -15.566 -19.242 1.00 89.19 179 GLU A C 1
ATOM 1522 O O . GLU A 1 179 ? 9.259 -15.489 -18.310 1.00 89.19 179 GLU A O 1
ATOM 1527 N N . LYS A 1 180 ? 9.804 -16.284 -20.344 1.00 90.56 180 LYS A N 1
ATOM 1528 C CA . LYS A 1 180 ? 8.513 -16.945 -20.611 1.00 90.56 180 LYS A CA 1
ATOM 1529 C C . LYS A 1 180 ? 8.102 -17.957 -19.545 1.00 90.56 180 LYS A C 1
ATOM 1531 O O . LYS A 1 180 ? 6.912 -18.137 -19.303 1.00 90.56 180 LYS A O 1
ATOM 1536 N N . TRP A 1 181 ? 9.057 -18.681 -18.959 1.00 93.31 181 TRP A N 1
ATOM 1537 C CA . TRP A 1 181 ? 8.752 -19.617 -17.873 1.00 93.31 181 TRP A CA 1
ATOM 1538 C C . TRP A 1 181 ? 8.947 -18.969 -16.505 1.00 93.31 181 TRP A C 1
ATOM 1540 O O . TRP A 1 181 ? 8.208 -19.296 -15.579 1.00 93.31 181 TRP A O 1
ATOM 1550 N N . ALA A 1 182 ? 9.898 -18.042 -16.384 1.00 90.44 182 ALA A N 1
ATOM 1551 C CA . ALA A 1 182 ? 10.213 -17.367 -15.137 1.00 90.44 182 ALA A CA 1
ATOM 1552 C C . ALA A 1 182 ? 9.051 -16.511 -14.612 1.00 90.44 182 ALA A C 1
ATOM 1554 O O . ALA A 1 182 ? 8.782 -16.528 -13.413 1.00 90.44 182 ALA A O 1
ATOM 1555 N N . CYS A 1 183 ? 8.307 -15.835 -15.497 1.00 87.94 183 CYS A N 1
ATOM 1556 C CA . CYS A 1 183 ? 7.168 -14.987 -15.121 1.00 87.94 183 CYS A CA 1
ATOM 1557 C C . CYS A 1 183 ? 6.035 -15.736 -14.396 1.00 87.94 183 CYS A C 1
ATOM 1559 O O . CYS A 1 183 ? 5.182 -15.115 -13.771 1.00 87.94 183 CYS A O 1
ATOM 1561 N N . ARG A 1 184 ? 6.033 -17.075 -14.444 1.00 91.31 184 ARG A N 1
ATOM 1562 C CA . ARG A 1 184 ? 5.048 -17.928 -13.765 1.00 91.31 184 ARG A CA 1
ATOM 1563 C C . ARG A 1 184 ? 5.315 -18.085 -12.267 1.00 91.31 184 ARG A C 1
ATOM 1565 O O . ARG A 1 184 ? 4.483 -18.661 -11.574 1.00 91.31 184 ARG A O 1
ATOM 1572 N N . PHE A 1 185 ? 6.462 -17.620 -11.768 1.00 91.00 185 PHE A N 1
ATOM 1573 C CA . PHE A 1 185 ? 6.881 -17.809 -10.382 1.00 91.00 185 PHE A CA 1
ATOM 1574 C C . PHE A 1 185 ? 7.151 -16.463 -9.707 1.00 91.00 185 PHE A C 1
ATOM 1576 O O . PHE A 1 185 ? 8.150 -15.808 -9.985 1.00 91.00 185 PHE A O 1
ATOM 1583 N N . VAL A 1 186 ? 6.304 -16.093 -8.742 1.00 88.19 186 VAL A N 1
ATOM 1584 C CA . VAL A 1 186 ? 6.348 -14.796 -8.027 1.00 88.19 186 VAL A CA 1
ATOM 1585 C C . VAL A 1 186 ? 7.697 -14.522 -7.348 1.00 88.19 186 VAL A C 1
ATOM 1587 O O . VAL A 1 186 ? 8.122 -13.375 -7.207 1.00 88.19 186 VAL A O 1
ATOM 1590 N N . LYS A 1 187 ? 8.396 -15.577 -6.916 1.00 92.69 187 LYS A N 1
ATOM 1591 C CA . LYS A 1 187 ? 9.699 -15.447 -6.252 1.00 92.69 187 LYS A CA 1
ATOM 1592 C C . LYS A 1 187 ? 10.857 -15.202 -7.216 1.00 92.69 187 LYS A C 1
ATOM 1594 O O . LYS A 1 187 ? 11.950 -14.888 -6.742 1.00 92.69 187 LYS A O 1
ATOM 1599 N N . ILE A 1 188 ? 10.649 -15.317 -8.531 1.00 94.56 188 ILE A N 1
ATOM 1600 C CA . ILE A 1 188 ? 11.662 -14.908 -9.500 1.00 94.56 188 ILE A CA 1
ATOM 1601 C C . ILE A 1 188 ? 11.653 -13.384 -9.616 1.00 94.56 188 ILE A C 1
ATOM 1603 O O . ILE A 1 188 ? 10.670 -12.784 -10.035 1.00 94.56 188 ILE A O 1
ATOM 1607 N N . LYS A 1 189 ? 12.773 -12.760 -9.248 1.00 92.44 189 LYS A N 1
ATOM 1608 C CA . LYS A 1 189 ? 12.963 -11.300 -9.263 1.00 92.44 189 LYS A CA 1
ATOM 1609 C C . LYS A 1 189 ? 13.505 -10.768 -10.587 1.00 92.44 189 LYS A C 1
ATOM 1611 O O . LYS A 1 189 ? 13.501 -9.565 -10.826 1.00 92.44 189 LYS A O 1
ATOM 1616 N N . GLY A 1 190 ? 13.952 -11.657 -11.467 1.00 91.19 190 GLY A N 1
ATOM 1617 C CA . GLY A 1 190 ? 14.322 -11.294 -12.826 1.00 91.19 190 GLY A CA 1
ATOM 1618 C C . GLY A 1 190 ? 15.146 -12.358 -13.530 1.00 91.19 190 GLY A C 1
ATOM 1619 O O . GLY A 1 190 ? 15.746 -13.235 -12.899 1.00 91.19 190 GLY A O 1
ATOM 1620 N N . VAL A 1 191 ? 15.174 -12.234 -14.855 1.00 93.62 191 VAL A N 1
ATOM 1621 C CA . VAL A 1 191 ? 16.116 -12.923 -15.732 1.00 93.62 191 VAL A CA 1
ATOM 1622 C C . VAL A 1 191 ? 17.172 -11.909 -16.156 1.00 93.62 191 VAL A C 1
ATOM 1624 O O . VAL A 1 191 ? 16.852 -10.883 -16.753 1.00 93.62 191 VAL A O 1
ATOM 1627 N N . VAL A 1 192 ? 18.421 -12.181 -15.798 1.00 92.94 192 VAL A N 1
ATOM 1628 C CA . VAL A 1 192 ? 19.533 -11.235 -15.860 1.00 92.94 192 VAL A CA 1
ATOM 1629 C C . VAL A 1 192 ? 20.644 -11.810 -16.730 1.00 92.94 192 VAL A C 1
ATOM 1631 O O . VAL A 1 192 ? 21.003 -12.981 -16.596 1.00 92.94 192 VAL A O 1
ATOM 1634 N N . VAL A 1 193 ? 21.185 -10.980 -17.620 1.00 90.12 193 VAL A N 1
ATOM 1635 C CA . VAL A 1 193 ? 22.258 -11.368 -18.551 1.00 90.12 193 VAL A CA 1
ATOM 1636 C C . VAL A 1 193 ? 23.614 -10.902 -18.038 1.00 90.12 193 VAL A C 1
ATOM 1638 O O . VAL A 1 193 ? 24.600 -11.628 -18.143 1.00 90.12 193 VAL A O 1
ATOM 1641 N N . GLN A 1 194 ? 23.666 -9.692 -17.477 1.00 89.00 194 GLN A N 1
ATOM 1642 C CA . GLN A 1 194 ? 24.907 -9.065 -17.045 1.00 89.00 194 GLN A CA 1
ATOM 1643 C C . GLN A 1 194 ? 25.156 -9.284 -15.556 1.00 89.00 194 GLN A C 1
ATOM 1645 O O . GLN A 1 194 ? 24.264 -9.142 -14.720 1.00 89.00 194 GLN A O 1
ATOM 1650 N N . LEU A 1 195 ? 26.397 -9.613 -15.207 1.00 87.19 195 LEU A N 1
ATOM 1651 C CA . LEU A 1 195 ? 26.748 -9.906 -13.825 1.00 87.19 195 LEU A CA 1
ATOM 1652 C C . LEU A 1 195 ? 26.626 -8.679 -12.909 1.00 87.19 195 LEU A C 1
ATOM 1654 O O . LEU A 1 195 ? 26.123 -8.800 -11.795 1.00 87.19 195 LEU A O 1
ATOM 1658 N N . ASP A 1 196 ? 27.060 -7.502 -13.360 1.00 87.00 196 ASP A N 1
ATOM 1659 C CA . ASP A 1 196 ? 26.975 -6.291 -12.537 1.00 87.00 196 ASP A CA 1
ATOM 1660 C C . ASP A 1 196 ? 25.512 -5.867 -12.305 1.00 87.00 196 ASP A C 1
ATOM 1662 O O . ASP A 1 196 ? 25.162 -5.449 -11.201 1.00 87.00 196 ASP A O 1
ATOM 1666 N N . GLU A 1 197 ? 24.627 -6.092 -13.284 1.00 89.50 197 GLU A N 1
ATOM 1667 C CA . GLU A 1 197 ? 23.177 -5.934 -13.116 1.00 89.50 197 GLU A CA 1
ATOM 1668 C C . GLU A 1 197 ? 22.637 -6.893 -12.041 1.00 89.50 197 GLU A C 1
ATOM 1670 O O . GLU A 1 197 ? 21.869 -6.485 -11.167 1.00 89.50 197 GLU A O 1
ATOM 1675 N N . LEU A 1 198 ? 23.068 -8.160 -12.056 1.00 90.69 198 LEU A N 1
ATOM 1676 C CA . LEU A 1 198 ? 22.660 -9.160 -11.065 1.00 90.69 198 LEU A CA 1
ATOM 1677 C C . LEU A 1 198 ? 23.078 -8.741 -9.652 1.00 90.69 198 LEU A C 1
ATOM 1679 O O . LEU A 1 198 ? 22.275 -8.799 -8.720 1.00 90.69 198 LEU A O 1
ATOM 1683 N N . ILE A 1 199 ? 24.326 -8.299 -9.501 1.00 88.31 199 ILE A N 1
ATOM 1684 C CA . ILE A 1 199 ? 24.876 -7.834 -8.225 1.00 88.31 199 ILE A CA 1
ATOM 1685 C C . ILE A 1 199 ? 24.114 -6.600 -7.738 1.00 88.31 199 ILE A C 1
ATOM 1687 O O . ILE A 1 199 ? 23.712 -6.557 -6.575 1.00 88.31 199 ILE A O 1
ATOM 1691 N N . SER A 1 200 ? 23.870 -5.628 -8.619 1.00 86.94 200 SER A N 1
ATOM 1692 C CA . SER A 1 200 ? 23.122 -4.409 -8.299 1.00 86.94 200 SER A CA 1
ATOM 1693 C C . SER A 1 200 ? 21.694 -4.717 -7.837 1.00 86.94 200 SER A C 1
ATOM 1695 O O . SER A 1 200 ? 21.269 -4.245 -6.777 1.00 86.94 200 SER A O 1
ATOM 1697 N N . ARG A 1 201 ? 20.978 -5.591 -8.561 1.00 89.19 201 ARG A N 1
ATOM 1698 C CA . ARG A 1 201 ? 19.618 -6.024 -8.201 1.00 89.19 201 ARG A CA 1
ATOM 1699 C C . ARG A 1 201 ? 19.588 -6.728 -6.849 1.00 89.19 201 ARG A C 1
ATOM 1701 O O . ARG A 1 201 ? 18.820 -6.338 -5.978 1.00 89.19 201 ARG A O 1
ATOM 1708 N N . ILE A 1 202 ? 20.462 -7.715 -6.637 1.00 89.00 202 ILE A N 1
ATOM 1709 C CA . ILE A 1 202 ? 20.525 -8.454 -5.367 1.00 89.00 202 ILE A CA 1
ATOM 1710 C C . ILE A 1 202 ? 20.872 -7.522 -4.203 1.00 89.00 202 ILE A C 1
ATOM 1712 O O . ILE A 1 202 ? 20.282 -7.644 -3.130 1.00 89.00 202 ILE A O 1
ATOM 1716 N N . THR A 1 203 ? 21.803 -6.587 -4.402 1.00 85.50 203 THR A N 1
ATOM 1717 C CA . THR A 1 203 ? 22.190 -5.600 -3.382 1.00 85.50 203 THR A CA 1
ATOM 1718 C C . THR A 1 203 ? 21.016 -4.697 -3.024 1.00 85.50 203 THR A C 1
ATOM 1720 O O . THR A 1 203 ? 20.717 -4.515 -1.844 1.00 85.50 203 THR A O 1
ATOM 1723 N N . THR A 1 204 ? 20.325 -4.173 -4.035 1.00 83.56 204 THR A N 1
ATOM 1724 C CA . THR A 1 204 ? 19.146 -3.318 -3.868 1.00 83.56 204 THR A CA 1
ATOM 1725 C C . THR A 1 204 ? 18.046 -4.056 -3.113 1.00 83.56 204 THR A C 1
ATOM 1727 O O . THR A 1 204 ? 17.613 -3.589 -2.063 1.00 83.56 204 THR A O 1
ATOM 1730 N N . ASP A 1 205 ? 17.679 -5.261 -3.553 1.00 84.12 205 ASP A N 1
ATOM 1731 C CA . ASP A 1 205 ? 16.669 -6.092 -2.892 1.00 84.12 205 ASP A CA 1
ATOM 1732 C C . ASP A 1 205 ? 17.061 -6.448 -1.453 1.00 84.12 205 ASP A C 1
ATOM 1734 O O . ASP A 1 205 ? 16.224 -6.439 -0.548 1.00 84.12 205 ASP A O 1
ATOM 1738 N N . HIS A 1 206 ? 18.337 -6.755 -1.212 1.00 79.19 206 HIS A N 1
ATOM 1739 C CA . HIS A 1 206 ? 18.842 -7.056 0.123 1.00 79.19 206 HIS A CA 1
ATOM 1740 C C . HIS A 1 206 ? 18.779 -5.831 1.048 1.00 79.19 206 HIS A C 1
ATOM 1742 O O . HIS A 1 206 ? 18.410 -5.962 2.217 1.00 79.19 206 HIS A O 1
ATOM 1748 N N . ASN A 1 207 ? 19.087 -4.640 0.531 1.00 70.88 207 ASN A N 1
ATOM 1749 C CA . ASN A 1 207 ? 19.011 -3.386 1.276 1.00 70.88 207 ASN A CA 1
ATOM 1750 C C . ASN A 1 207 ? 17.562 -2.973 1.550 1.00 70.88 207 ASN A C 1
ATOM 1752 O O . ASN A 1 207 ? 17.248 -2.650 2.692 1.00 70.88 207 ASN A O 1
ATOM 1756 N N . ILE A 1 208 ? 16.665 -3.095 0.564 1.00 65.12 208 ILE A N 1
ATOM 1757 C CA . ILE A 1 208 ? 15.218 -2.889 0.737 1.00 65.12 208 ILE A CA 1
ATOM 1758 C C . ILE A 1 208 ? 14.675 -3.840 1.806 1.00 65.12 208 ILE A C 1
ATOM 1760 O O . ILE A 1 208 ? 13.915 -3.448 2.687 1.00 65.12 208 ILE A O 1
ATOM 1764 N N . GLN A 1 209 ? 15.108 -5.101 1.793 1.00 64.31 209 GLN A N 1
ATOM 1765 C CA . GLN A 1 209 ? 14.738 -6.048 2.836 1.00 64.31 209 GLN A CA 1
ATOM 1766 C C . GLN A 1 209 ? 15.333 -5.710 4.206 1.00 64.31 209 GLN A C 1
ATOM 1768 O O . GLN A 1 209 ? 14.723 -6.074 5.207 1.00 64.31 209 GLN A O 1
ATOM 1773 N N . LYS A 1 210 ? 16.502 -5.068 4.292 1.00 61.09 210 LYS A N 1
ATOM 1774 C CA . LYS A 1 210 ? 17.038 -4.558 5.564 1.00 61.09 210 LYS A CA 1
ATOM 1775 C C . LYS A 1 210 ? 16.197 -3.385 6.078 1.00 61.09 210 LYS A C 1
ATOM 1777 O O . LYS A 1 210 ? 15.870 -3.375 7.259 1.00 61.09 210 LYS A O 1
ATOM 1782 N N . THR A 1 211 ? 15.783 -2.467 5.204 1.00 44.78 211 THR A N 1
ATOM 1783 C CA . THR A 1 211 ? 15.011 -1.267 5.572 1.00 44.78 211 THR A CA 1
ATOM 1784 C C . THR A 1 211 ? 13.528 -1.546 5.835 1.00 44.78 211 THR A C 1
ATOM 1786 O O . THR A 1 211 ? 12.951 -0.930 6.721 1.00 44.78 211 THR A O 1
ATOM 1789 N N . MET A 1 212 ? 12.903 -2.509 5.146 1.00 42.72 212 MET A N 1
ATOM 1790 C CA . MET A 1 212 ? 11.499 -2.914 5.372 1.00 42.72 212 MET A CA 1
ATOM 1791 C C . MET A 1 212 ? 11.298 -3.820 6.603 1.00 42.72 212 MET A C 1
ATOM 1793 O O . MET A 1 212 ? 10.165 -4.112 6.982 1.00 42.72 212 MET A O 1
ATOM 1797 N N . LYS A 1 213 ? 12.379 -4.322 7.220 1.00 47.91 213 LYS A N 1
ATOM 1798 C CA . LYS A 1 213 ? 12.316 -5.211 8.399 1.00 47.91 213 LYS A CA 1
ATOM 1799 C C . LYS A 1 213 ? 12.463 -4.473 9.738 1.00 47.91 213 LYS A C 1
ATOM 1801 O O . LYS A 1 213 ? 12.380 -5.122 10.782 1.00 47.91 213 LYS A O 1
ATOM 1806 N N . GLU A 1 214 ? 12.598 -3.146 9.715 1.00 31.17 214 GLU A N 1
ATOM 1807 C CA . GLU A 1 214 ? 12.162 -2.251 10.797 1.00 31.17 214 GLU A CA 1
ATOM 1808 C C . GLU A 1 214 ? 10.675 -1.913 10.553 1.00 31.17 214 GLU A C 1
ATOM 1810 O O . GLU A 1 214 ? 10.256 -1.763 9.409 1.00 31.17 214 GLU A O 1
ATOM 1815 N N . PRO A 1 215 ? 9.807 -1.984 11.570 1.00 36.88 215 PRO A N 1
ATOM 1816 C CA . PRO A 1 215 ? 8.597 -2.785 11.459 1.00 36.88 215 PRO A CA 1
ATOM 1817 C C . PRO A 1 215 ? 7.463 -2.089 10.703 1.00 36.88 215 PRO A C 1
ATOM 1819 O O . PRO A 1 215 ? 6.867 -1.158 11.229 1.00 36.88 215 PRO A O 1
ATOM 1822 N N . LEU A 1 216 ? 7.049 -2.686 9.584 1.00 27.70 216 LEU A N 1
ATOM 1823 C CA . LEU A 1 216 ? 5.644 -2.932 9.243 1.00 27.70 216 LEU A CA 1
ATOM 1824 C C . LEU A 1 216 ? 5.564 -4.361 8.684 1.00 27.70 216 LEU A C 1
ATOM 1826 O O . LEU A 1 216 ? 6.066 -4.672 7.610 1.00 27.70 216 LEU A O 1
ATOM 1830 N N . SER A 1 217 ? 5.026 -5.275 9.488 1.00 30.75 217 SER A N 1
ATOM 1831 C CA . SER A 1 217 ? 4.822 -6.675 9.113 1.00 30.75 217 SER A CA 1
ATOM 1832 C C . SER A 1 217 ? 3.422 -6.843 8.540 1.00 30.75 217 SER A C 1
ATOM 1834 O O . SER A 1 217 ? 2.486 -6.683 9.310 1.00 30.75 217 SER A O 1
ATOM 1836 N N . THR A 1 218 ? 3.297 -7.230 7.266 1.00 28.62 218 THR A N 1
ATOM 1837 C CA . THR A 1 218 ? 2.290 -8.196 6.771 1.00 28.62 218 THR A CA 1
ATOM 1838 C C . THR A 1 218 ? 2.544 -8.520 5.299 1.00 28.62 218 THR A C 1
ATOM 1840 O O . THR A 1 218 ? 2.645 -7.631 4.461 1.00 28.62 218 THR A O 1
ATOM 1843 N N . THR A 1 219 ? 2.663 -9.810 4.996 1.00 25.33 219 THR A N 1
ATOM 1844 C CA . THR A 1 219 ? 2.744 -10.374 3.645 1.00 25.33 219 THR A CA 1
ATOM 1845 C C . THR A 1 219 ? 1.323 -10.614 3.144 1.00 25.33 219 THR A C 1
ATOM 1847 O O . THR A 1 219 ? 0.600 -11.384 3.769 1.00 25.33 219 THR A O 1
ATOM 1850 N N . SER A 1 220 ? 0.923 -9.983 2.040 1.00 25.28 220 SER A N 1
ATOM 1851 C CA . SER A 1 220 ? -0.310 -10.320 1.325 1.00 25.28 220 SER A CA 1
ATOM 1852 C C . SER A 1 220 ? -0.026 -11.379 0.255 1.00 25.28 220 SER A C 1
ATOM 1854 O O . SER A 1 220 ? 0.900 -11.259 -0.547 1.00 25.28 220 SER A O 1
ATOM 1856 N N . VAL A 1 221 ? -0.830 -12.441 0.269 1.00 27.25 221 VAL A N 1
ATOM 1857 C CA . VAL A 1 221 ? -0.956 -13.431 -0.805 1.00 27.25 221 VAL A CA 1
ATOM 1858 C C . VAL A 1 221 ? -2.166 -13.002 -1.633 1.00 27.25 221 VAL A C 1
ATOM 1860 O O . VAL A 1 221 ? -3.255 -12.864 -1.083 1.00 27.25 221 VAL A O 1
ATOM 1863 N N . ILE A 1 222 ? -1.978 -12.748 -2.929 1.00 29.48 222 ILE A N 1
ATOM 1864 C CA . ILE A 1 222 ? -3.073 -12.523 -3.881 1.00 29.48 222 ILE A CA 1
ATOM 1865 C C . ILE A 1 222 ? -3.160 -13.771 -4.759 1.00 29.48 222 ILE A C 1
ATOM 1867 O O . ILE A 1 222 ? -2.261 -14.038 -5.557 1.00 29.48 222 ILE A O 1
ATOM 1871 N N . GLU A 1 223 ? -4.234 -14.537 -4.593 1.00 25.44 223 GLU A N 1
ATOM 1872 C CA . GLU A 1 223 ? -4.664 -15.547 -5.556 1.00 25.44 223 GLU A CA 1
ATOM 1873 C C . GLU A 1 223 ? -5.530 -14.864 -6.622 1.00 25.44 223 GLU A C 1
ATOM 1875 O O . GLU A 1 223 ? -6.522 -14.208 -6.306 1.00 25.44 223 GLU A O 1
ATOM 1880 N N . HIS A 1 224 ? -5.153 -15.005 -7.894 1.00 29.41 224 HIS A N 1
ATOM 1881 C CA . HIS A 1 224 ? -5.997 -14.620 -9.020 1.00 29.41 224 HIS A CA 1
ATOM 1882 C C . HIS A 1 224 ? -6.792 -15.838 -9.492 1.00 29.41 224 HIS A C 1
ATOM 1884 O O . HIS A 1 224 ? -6.215 -16.809 -9.985 1.00 29.41 224 HIS A O 1
ATOM 1890 N N . THR A 1 225 ? -8.115 -15.772 -9.367 1.00 25.72 225 THR A N 1
ATOM 1891 C CA . THR A 1 225 ? -9.046 -16.632 -10.099 1.00 25.72 225 THR A CA 1
ATOM 1892 C C . THR A 1 225 ? -9.396 -15.987 -11.440 1.00 25.72 225 THR A C 1
ATOM 1894 O O . THR A 1 225 ? -9.615 -14.782 -11.553 1.00 25.72 225 THR A O 1
ATOM 1897 N N . ASP A 1 226 ? -9.374 -16.818 -12.477 1.00 32.19 226 ASP A N 1
ATOM 1898 C CA . ASP A 1 226 ? -9.425 -16.451 -13.889 1.00 32.19 226 ASP A CA 1
ATOM 1899 C C . ASP A 1 226 ? -10.883 -16.495 -14.389 1.00 32.19 226 ASP A C 1
ATOM 1901 O O . ASP A 1 226 ? -11.443 -17.581 -14.533 1.00 32.19 226 ASP A O 1
ATOM 1905 N N . THR A 1 227 ? -11.508 -15.344 -14.675 1.00 29.97 227 THR A N 1
ATOM 1906 C CA . THR A 1 227 ? -12.723 -15.256 -15.515 1.00 29.97 227 THR A CA 1
ATOM 1907 C C . THR A 1 227 ? -12.843 -13.891 -16.207 1.00 29.97 227 THR A C 1
ATOM 1909 O O . THR A 1 227 ? -12.967 -12.875 -15.531 1.00 29.97 227 THR A O 1
ATOM 1912 N N . GLY A 1 228 ? -12.917 -13.881 -17.547 1.00 31.39 228 GLY A N 1
ATOM 1913 C CA . GLY A 1 228 ? -13.497 -12.778 -18.339 1.00 31.39 228 GLY A CA 1
ATOM 1914 C C . GLY A 1 228 ? -12.561 -12.153 -19.380 1.00 31.39 228 GLY A C 1
ATOM 1915 O O . GLY A 1 228 ? -11.869 -11.185 -19.100 1.00 31.39 228 GLY A O 1
ATOM 1916 N N . LYS A 1 229 ? -12.540 -12.690 -20.609 1.00 36.91 229 LYS A N 1
ATOM 1917 C CA . LYS A 1 229 ? -11.547 -12.358 -21.655 1.00 36.91 229 LYS A CA 1
ATOM 1918 C C . LYS A 1 229 ? -12.037 -11.451 -22.796 1.00 36.91 229 LYS A C 1
ATOM 1920 O O . LYS A 1 229 ? -11.388 -11.428 -23.835 1.00 36.91 229 LYS A O 1
ATOM 1925 N N . LEU A 1 230 ? -13.147 -10.722 -22.645 1.00 35.56 230 LEU A N 1
ATOM 1926 C CA . LEU A 1 230 ? -13.685 -9.907 -23.751 1.00 35.56 230 LEU A CA 1
ATOM 1927 C C . LEU A 1 230 ? -13.717 -8.389 -23.502 1.00 35.56 230 LEU A C 1
ATOM 1929 O O . LEU A 1 230 ? -13.604 -7.651 -24.473 1.00 35.56 230 LEU A O 1
ATOM 1933 N N . ASP A 1 231 ? -13.733 -7.926 -22.248 1.00 43.53 231 ASP A N 1
ATOM 1934 C CA . ASP A 1 231 ? -13.712 -6.482 -21.935 1.00 43.53 231 ASP A CA 1
ATOM 1935 C C . ASP A 1 231 ? -12.287 -5.919 -21.723 1.00 43.53 231 ASP A C 1
ATOM 1937 O O . ASP A 1 231 ? -12.032 -4.747 -21.986 1.00 43.53 231 ASP A O 1
ATOM 1941 N N . ASN A 1 232 ? -11.309 -6.767 -21.373 1.00 51.34 232 ASN A N 1
ATOM 1942 C CA . ASN A 1 232 ? -9.944 -6.334 -21.019 1.00 51.34 232 ASN A CA 1
ATOM 1943 C C . ASN A 1 232 ? -9.120 -5.726 -22.174 1.00 51.34 232 ASN A C 1
ATOM 1945 O O . ASN A 1 232 ? -8.122 -5.057 -21.920 1.00 51.34 232 ASN A O 1
ATOM 1949 N N . VAL A 1 233 ? -9.478 -5.973 -23.440 1.00 55.28 233 VAL A N 1
ATOM 1950 C CA . VAL A 1 233 ? -8.667 -5.524 -24.593 1.00 55.28 233 VAL A CA 1
ATOM 1951 C C . VAL A 1 233 ? -8.824 -4.022 -24.847 1.00 55.28 233 VAL A C 1
ATOM 1953 O O . VAL A 1 233 ? -7.856 -3.356 -25.202 1.00 55.28 233 VAL A O 1
ATOM 1956 N N . VAL A 1 234 ? -10.030 -3.485 -24.641 1.00 60.19 234 VAL A N 1
ATOM 1957 C CA . VAL A 1 234 ? -10.323 -2.059 -24.860 1.00 60.19 234 VAL A CA 1
ATOM 1958 C C . VAL A 1 234 ? -9.681 -1.206 -23.762 1.00 60.19 234 VAL A C 1
ATOM 1960 O O . VAL A 1 234 ? -9.118 -0.148 -24.039 1.00 60.19 234 VAL A O 1
ATOM 1963 N N . ASP A 1 235 ? -9.697 -1.702 -22.528 1.00 71.69 235 ASP A N 1
ATOM 1964 C CA . ASP A 1 235 ? -9.133 -1.022 -21.363 1.00 71.69 235 ASP A CA 1
ATOM 1965 C C . ASP A 1 235 ? -7.596 -0.929 -21.415 1.00 71.69 235 ASP A C 1
ATOM 1967 O O . ASP A 1 235 ? -7.020 0.121 -21.109 1.00 71.69 235 ASP A O 1
ATOM 1971 N N . ASP A 1 236 ? -6.920 -1.980 -21.891 1.00 77.50 236 ASP A N 1
ATOM 1972 C CA . ASP A 1 236 ? -5.458 -1.985 -22.051 1.00 77.50 236 ASP A CA 1
ATOM 1973 C C . ASP A 1 236 ? -4.988 -0.993 -23.136 1.00 77.50 236 ASP A C 1
ATOM 1975 O O . ASP A 1 236 ? -3.975 -0.302 -22.981 1.00 77.50 236 ASP A O 1
ATOM 1979 N N . GLU A 1 237 ? -5.762 -0.834 -24.215 1.00 86.19 237 GLU A N 1
ATOM 1980 C CA . GLU A 1 237 ? -5.449 0.116 -25.287 1.00 86.19 237 GLU A CA 1
ATOM 1981 C C . GLU A 1 237 ? -5.564 1.577 -24.817 1.00 86.19 237 GLU A C 1
ATOM 1983 O O . GLU A 1 237 ? -4.695 2.405 -25.116 1.00 86.19 237 GLU A O 1
ATOM 1988 N N . VAL A 1 238 ? -6.584 1.895 -24.013 1.00 86.88 238 VAL A N 1
ATOM 1989 C CA . VAL A 1 238 ? -6.762 3.233 -23.422 1.00 86.88 238 VAL A CA 1
ATOM 1990 C C . VAL A 1 238 ? -5.608 3.578 -22.481 1.00 86.88 238 VAL A C 1
ATOM 1992 O O . VAL A 1 238 ? -5.072 4.692 -22.537 1.00 86.88 238 VAL A O 1
ATOM 1995 N N . LEU A 1 239 ? -5.180 2.625 -21.651 1.00 88.25 239 LEU A N 1
ATOM 1996 C CA . LEU A 1 239 ? -4.061 2.825 -20.734 1.00 88.25 239 LEU A CA 1
ATOM 1997 C C . LEU A 1 239 ? -2.741 3.017 -21.496 1.00 88.25 239 LEU A C 1
ATOM 1999 O O . LEU A 1 239 ? -1.946 3.902 -21.168 1.00 88.25 239 LEU A O 1
ATOM 2003 N N . LYS A 1 240 ? -2.535 2.249 -22.571 1.00 90.44 240 LYS A N 1
ATOM 2004 C CA . LYS A 1 240 ? -1.382 2.386 -23.469 1.00 90.44 240 LYS A CA 1
ATOM 2005 C C . LYS A 1 240 ? -1.331 3.758 -24.143 1.00 90.44 240 LYS A C 1
ATOM 2007 O O . LYS A 1 240 ? -0.259 4.356 -24.231 1.00 90.44 240 LYS A O 1
ATOM 2012 N N . LEU A 1 241 ? -2.473 4.293 -24.581 1.00 91.06 241 LEU A N 1
ATOM 2013 C CA . LEU A 1 241 ? -2.552 5.646 -25.141 1.00 91.06 241 LEU A CA 1
ATOM 2014 C C . LEU A 1 241 ? -2.154 6.713 -24.114 1.00 91.06 241 LEU A C 1
ATOM 2016 O O . LEU A 1 241 ? -1.384 7.612 -24.450 1.00 91.06 241 LEU A O 1
ATOM 2020 N N . ALA A 1 242 ? -2.609 6.592 -22.864 1.00 90.06 242 ALA A N 1
ATOM 2021 C CA . ALA A 1 242 ? -2.217 7.511 -21.796 1.00 90.06 242 ALA A CA 1
ATOM 2022 C C . ALA A 1 242 ? -0.709 7.431 -21.485 1.00 90.06 242 ALA A C 1
ATOM 2024 O O . ALA A 1 242 ? -0.055 8.465 -21.357 1.00 90.06 242 ALA A O 1
ATOM 2025 N N . LYS A 1 243 ? -0.118 6.225 -21.466 1.00 92.62 243 LYS A N 1
ATOM 2026 C CA . LYS A 1 243 ? 1.343 6.055 -21.329 1.00 92.62 243 LYS A CA 1
ATOM 2027 C C . LYS A 1 243 ? 2.115 6.719 -22.472 1.00 92.62 243 LYS A C 1
ATOM 2029 O O . LYS A 1 243 ? 3.116 7.388 -22.234 1.00 92.62 243 LYS A O 1
ATOM 2034 N N . ASN A 1 244 ? 1.628 6.599 -23.706 1.00 92.56 244 ASN A N 1
ATOM 2035 C CA . ASN A 1 244 ? 2.248 7.249 -24.863 1.00 92.56 244 ASN A CA 1
ATOM 2036 C C . ASN A 1 244 ? 2.208 8.782 -24.777 1.00 92.56 244 ASN A C 1
ATOM 2038 O O . ASN A 1 244 ? 3.117 9.446 -25.272 1.00 92.56 244 ASN A O 1
ATOM 2042 N N . GLU A 1 245 ? 1.181 9.360 -24.153 1.00 94.75 245 GLU A N 1
ATOM 2043 C CA . GLU A 1 245 ? 1.129 10.804 -23.897 1.00 94.75 245 GLU A CA 1
ATOM 2044 C C . GLU A 1 245 ? 2.188 11.245 -22.878 1.00 94.75 245 GLU A C 1
ATOM 2046 O O . GLU A 1 245 ? 2.798 12.291 -23.082 1.00 94.75 245 GLU A O 1
ATOM 2051 N N . ILE A 1 246 ? 2.465 10.436 -21.848 1.00 94.38 246 ILE A N 1
ATOM 2052 C CA . ILE A 1 246 ? 3.552 10.689 -20.884 1.00 94.38 246 ILE A CA 1
ATOM 2053 C C . ILE A 1 246 ? 4.911 10.652 -21.595 1.00 94.38 246 ILE A C 1
ATOM 2055 O O . ILE A 1 246 ? 5.700 11.581 -21.454 1.00 94.38 246 ILE A O 1
ATOM 2059 N N . ILE A 1 247 ? 5.147 9.627 -22.421 1.00 92.88 247 ILE A N 1
ATOM 2060 C CA . ILE A 1 247 ? 6.382 9.476 -23.212 1.00 92.88 247 ILE A CA 1
ATOM 2061 C C . ILE A 1 247 ? 6.621 10.713 -24.086 1.00 92.88 247 ILE A C 1
ATOM 2063 O O . ILE A 1 247 ? 7.710 11.276 -24.076 1.00 92.88 247 ILE A O 1
ATOM 2067 N N . ARG A 1 248 ? 5.586 11.176 -24.799 1.00 92.56 248 ARG A N 1
ATOM 2068 C CA . ARG A 1 248 ? 5.666 12.386 -25.635 1.00 92.56 248 ARG A CA 1
ATOM 2069 C C . ARG A 1 248 ? 5.836 13.667 -24.824 1.00 92.56 248 ARG A C 1
ATOM 2071 O O . ARG A 1 248 ? 6.427 14.616 -25.321 1.00 92.56 248 ARG A O 1
ATOM 2078 N N . ALA A 1 249 ? 5.267 13.737 -23.622 1.00 92.50 249 ALA A N 1
ATOM 2079 C CA . ALA A 1 249 ? 5.394 14.911 -22.764 1.00 92.50 249 ALA A CA 1
ATOM 2080 C C . ALA A 1 249 ? 6.822 15.093 -22.232 1.00 92.50 249 ALA A C 1
ATOM 2082 O O . ALA A 1 249 ? 7.204 16.221 -21.936 1.00 92.50 249 ALA A O 1
ATOM 2083 N N . LEU A 1 250 ? 7.571 13.997 -22.124 1.00 91.38 250 LEU A N 1
ATOM 2084 C CA . LEU A 1 250 ? 8.940 13.949 -21.618 1.00 91.38 250 LEU A CA 1
ATOM 2085 C C . LEU A 1 250 ? 10.002 13.834 -22.715 1.00 91.38 250 LEU A C 1
ATOM 2087 O O . LEU A 1 250 ? 11.176 13.724 -22.387 1.00 91.38 250 LEU A O 1
ATOM 2091 N N . ASP A 1 251 ? 9.589 13.827 -23.984 1.00 90.38 251 ASP A N 1
ATOM 2092 C CA . ASP A 1 251 ? 10.468 13.625 -25.143 1.00 90.38 251 ASP A CA 1
ATOM 2093 C C . ASP A 1 251 ? 11.387 12.396 -24.992 1.00 90.38 251 ASP A C 1
ATOM 2095 O O . ASP A 1 251 ? 12.577 12.425 -25.286 1.00 90.38 251 ASP A O 1
ATOM 2099 N N . LEU A 1 252 ? 10.827 11.304 -24.457 1.00 87.69 252 LEU A N 1
ATOM 2100 C CA . LEU A 1 252 ? 11.587 10.083 -24.202 1.00 87.69 252 LEU A CA 1
ATOM 2101 C C . LEU A 1 252 ? 11.800 9.298 -25.500 1.00 87.69 252 LEU A C 1
ATOM 2103 O O . LEU A 1 252 ? 10.861 8.687 -26.030 1.00 87.69 252 LEU A O 1
ATOM 2107 N N . ASP A 1 253 ? 13.052 9.245 -25.945 1.00 80.19 253 ASP A N 1
ATOM 2108 C CA . ASP A 1 253 ? 13.507 8.360 -27.015 1.00 80.19 253 ASP A CA 1
ATOM 2109 C C . ASP A 1 253 ? 13.406 6.876 -26.617 1.00 80.19 253 ASP A C 1
ATOM 2111 O O . ASP A 1 253 ? 13.207 6.525 -25.449 1.00 80.19 253 ASP A O 1
ATOM 2115 N N . GLU A 1 254 ? 13.529 5.964 -27.589 1.00 70.69 254 GLU A N 1
ATOM 2116 C CA . GLU A 1 254 ? 13.644 4.518 -27.333 1.00 70.69 254 GLU A CA 1
ATOM 2117 C C . GLU A 1 254 ? 14.995 4.176 -26.676 1.00 70.69 254 GLU A C 1
ATOM 2119 O O . GLU A 1 254 ? 15.877 3.569 -27.277 1.00 70.69 254 GLU A O 1
ATOM 2124 N N . HIS A 1 255 ? 15.149 4.596 -25.420 1.00 70.56 255 HIS A N 1
ATOM 2125 C CA . HIS A 1 255 ? 16.304 4.343 -24.571 1.00 70.56 255 HIS A CA 1
ATOM 2126 C C . HIS A 1 255 ? 15.996 3.253 -23.537 1.00 70.56 255 HIS A C 1
ATOM 2128 O O . HIS A 1 255 ? 14.855 3.101 -23.095 1.00 70.56 255 HIS A O 1
ATOM 2134 N N . GLU A 1 256 ? 17.024 2.530 -23.084 1.00 68.75 256 GLU A N 1
ATOM 2135 C CA . GLU A 1 256 ? 16.903 1.399 -22.143 1.00 68.75 256 GLU A CA 1
ATOM 2136 C C . GLU A 1 256 ? 16.273 1.794 -20.791 1.00 68.75 256 GLU A C 1
ATOM 2138 O O . GLU A 1 256 ? 15.663 0.974 -20.108 1.00 68.75 256 GLU A O 1
ATOM 2143 N N . ILE A 1 257 ? 16.354 3.077 -20.425 1.00 82.06 257 ILE A N 1
ATOM 2144 C CA . ILE A 1 257 ? 15.827 3.614 -19.162 1.00 82.06 257 ILE A CA 1
ATOM 2145 C C . ILE A 1 257 ? 14.386 4.129 -19.259 1.00 82.06 257 ILE A C 1
ATOM 2147 O O . ILE A 1 257 ? 13.781 4.410 -18.226 1.00 82.06 257 ILE A O 1
ATOM 2151 N N . LYS A 1 258 ? 13.818 4.248 -20.468 1.00 89.00 258 LYS A N 1
ATOM 2152 C CA . LYS A 1 258 ? 12.472 4.800 -20.692 1.00 89.00 258 LYS A CA 1
ATOM 2153 C C . LYS A 1 258 ? 11.422 4.081 -19.853 1.00 89.00 258 LYS A C 1
ATOM 2155 O O . LYS A 1 258 ? 10.645 4.724 -19.154 1.00 89.00 258 LYS A O 1
ATOM 2160 N N . ASP A 1 259 ? 11.422 2.751 -19.888 1.00 89.31 259 ASP A N 1
ATOM 2161 C CA . ASP A 1 259 ? 10.453 1.953 -19.135 1.00 89.31 259 ASP A CA 1
ATOM 2162 C C . ASP A 1 259 ? 10.649 2.104 -17.624 1.00 89.31 259 ASP A C 1
ATOM 2164 O O . ASP A 1 259 ? 9.674 2.133 -16.876 1.00 89.31 259 ASP A O 1
ATOM 2168 N N . THR A 1 260 ? 11.893 2.266 -17.169 1.00 91.19 260 THR A N 1
ATOM 2169 C CA . THR A 1 260 ? 12.214 2.524 -15.760 1.00 91.19 260 THR A CA 1
ATOM 2170 C C . THR A 1 260 ? 11.639 3.864 -15.303 1.00 91.19 260 THR A C 1
ATOM 2172 O O . THR A 1 260 ? 10.923 3.898 -14.305 1.00 91.19 260 THR A O 1
ATOM 2175 N N . ILE A 1 261 ? 11.877 4.940 -16.061 1.00 93.00 261 ILE A N 1
ATOM 2176 C CA . ILE A 1 261 ? 11.345 6.282 -15.778 1.00 93.00 261 ILE A CA 1
ATOM 2177 C C . ILE A 1 261 ? 9.815 6.256 -15.765 1.00 93.00 261 ILE A C 1
ATOM 2179 O O . ILE A 1 261 ? 9.192 6.779 -14.843 1.00 93.00 261 ILE A O 1
ATOM 2183 N N . ILE A 1 262 ? 9.197 5.627 -16.769 1.00 94.31 262 ILE A N 1
ATOM 2184 C CA . ILE A 1 262 ? 7.739 5.529 -16.858 1.00 94.31 262 ILE A CA 1
ATOM 2185 C C . ILE A 1 262 ? 7.181 4.748 -15.670 1.00 94.31 262 ILE A C 1
ATOM 2187 O O . ILE A 1 262 ? 6.254 5.224 -15.028 1.00 94.31 262 ILE A O 1
ATOM 2191 N N . ASN A 1 263 ? 7.732 3.586 -15.328 1.00 92.44 263 ASN A N 1
ATOM 2192 C CA . ASN A 1 263 ? 7.225 2.811 -14.197 1.00 92.44 263 ASN A CA 1
ATOM 2193 C C . ASN A 1 263 ? 7.371 3.573 -12.870 1.00 92.44 263 ASN A C 1
ATOM 2195 O O . ASN A 1 263 ? 6.423 3.601 -12.088 1.00 92.44 263 ASN A O 1
ATOM 2199 N N . ASP A 1 264 ? 8.498 4.257 -12.651 1.00 93.88 264 ASP A N 1
ATOM 2200 C CA . ASP A 1 264 ? 8.718 5.052 -11.438 1.00 93.88 264 ASP A CA 1
ATOM 2201 C C . ASP A 1 264 ? 7.786 6.276 -11.373 1.00 93.88 264 ASP A C 1
ATOM 2203 O O . ASP A 1 264 ? 7.276 6.617 -10.311 1.00 93.88 264 ASP A O 1
ATOM 2207 N N . LEU A 1 265 ? 7.488 6.921 -12.504 1.00 94.50 265 LEU A N 1
ATOM 2208 C CA . LEU A 1 265 ? 6.465 7.972 -12.606 1.00 94.50 265 LEU A CA 1
ATOM 2209 C C . LEU A 1 265 ? 5.063 7.468 -12.272 1.00 94.50 265 LEU A C 1
ATOM 2211 O O . LEU A 1 265 ? 4.302 8.154 -11.594 1.00 94.50 265 LEU A O 1
ATOM 2215 N N . LEU A 1 266 ? 4.700 6.290 -12.773 1.00 93.56 266 LEU A N 1
ATOM 2216 C CA . LEU A 1 266 ? 3.375 5.721 -12.550 1.00 93.56 266 LEU A CA 1
ATOM 2217 C C . LEU A 1 266 ? 3.195 5.263 -11.097 1.00 93.56 266 LEU A C 1
ATOM 2219 O O . LEU A 1 266 ? 2.096 5.357 -10.558 1.00 93.56 266 LEU A O 1
ATOM 2223 N N . GLU A 1 267 ? 4.265 4.803 -10.448 1.00 91.81 267 GLU A N 1
ATOM 2224 C CA . GLU A 1 267 ? 4.228 4.359 -9.054 1.00 91.81 267 GLU A CA 1
ATOM 2225 C C . GLU A 1 267 ? 4.374 5.514 -8.055 1.00 91.81 267 GLU A C 1
ATOM 2227 O O . GLU A 1 267 ? 3.640 5.572 -7.065 1.00 91.81 267 GLU A O 1
ATOM 2232 N N . ASN A 1 268 ? 5.296 6.443 -8.315 1.00 92.38 268 ASN A N 1
ATOM 2233 C CA . ASN A 1 268 ? 5.740 7.464 -7.361 1.00 92.38 268 ASN A CA 1
ATOM 2234 C C . ASN A 1 268 ? 5.398 8.901 -7.787 1.00 92.38 268 ASN A C 1
ATOM 2236 O O . ASN A 1 268 ? 5.747 9.854 -7.087 1.00 92.38 268 ASN A O 1
ATOM 2240 N N . GLY A 1 269 ? 4.678 9.061 -8.898 1.00 94.69 269 GLY A N 1
ATOM 2241 C CA . GLY A 1 269 ? 4.240 10.351 -9.419 1.00 94.69 269 GLY A CA 1
ATOM 2242 C C . GLY A 1 269 ? 5.374 11.172 -10.018 1.00 94.69 269 GLY A C 1
ATOM 2243 O O . GLY A 1 269 ? 6.524 10.745 -10.088 1.00 94.69 269 GLY A O 1
ATOM 2244 N N . ARG A 1 270 ? 5.045 12.395 -10.436 1.00 96.19 270 ARG A N 1
ATOM 2245 C CA . ARG A 1 270 ? 5.974 13.354 -11.039 1.00 96.19 270 ARG A CA 1
ATOM 2246 C C . ARG A 1 270 ? 7.242 13.585 -10.212 1.00 96.19 270 ARG A C 1
ATOM 2248 O O . ARG A 1 270 ? 8.306 13.764 -10.797 1.00 96.19 270 ARG A O 1
ATOM 2255 N N . GLN A 1 271 ? 7.163 13.569 -8.881 1.00 94.38 271 GLN A N 1
ATOM 2256 C CA . GLN A 1 271 ? 8.330 13.816 -8.022 1.00 94.38 271 GLN A CA 1
ATOM 2257 C C . GLN A 1 271 ? 9.468 12.811 -8.215 1.00 94.38 271 GLN A C 1
ATOM 2259 O O . GLN A 1 271 ? 10.625 13.130 -7.924 1.00 94.38 271 GLN A O 1
ATOM 2264 N N . SER A 1 272 ? 9.168 11.616 -8.728 1.00 95.31 272 SER A N 1
ATOM 2265 C CA . SER A 1 272 ? 10.183 10.612 -9.032 1.00 95.31 272 SER A CA 1
ATOM 2266 C C . SER A 1 272 ? 11.174 11.066 -10.109 1.00 95.31 272 SER A C 1
ATOM 2268 O O . SER A 1 272 ? 12.321 10.625 -10.090 1.00 95.31 272 SER A O 1
ATOM 2270 N N . LEU A 1 273 ? 10.794 12.030 -10.961 1.00 94.75 273 LEU A N 1
ATOM 2271 C CA . LEU A 1 273 ? 11.671 12.608 -11.985 1.00 94.75 273 LEU A CA 1
ATOM 2272 C C . LEU A 1 273 ? 12.942 13.238 -11.426 1.00 94.75 273 LEU A C 1
ATOM 2274 O O . LEU A 1 273 ? 13.942 13.276 -12.132 1.00 94.75 273 LEU A O 1
ATOM 2278 N N . SER A 1 274 ? 12.938 13.669 -10.163 1.00 92.94 274 SER A N 1
ATOM 2279 C CA . SER A 1 274 ? 14.142 14.182 -9.496 1.00 92.94 274 SER A CA 1
ATOM 2280 C C . SER A 1 274 ? 15.314 13.192 -9.485 1.00 92.94 274 SER A C 1
ATOM 2282 O O . SER A 1 274 ? 16.465 13.604 -9.386 1.00 92.94 274 SER A O 1
ATOM 2284 N N . LYS A 1 275 ? 15.048 11.887 -9.628 1.00 94.62 275 LYS A N 1
ATOM 2285 C CA . LYS A 1 275 ? 16.079 10.842 -9.740 1.00 94.62 275 LYS A CA 1
ATOM 2286 C C . LYS A 1 275 ? 16.734 10.776 -11.123 1.00 94.62 275 LYS A C 1
ATOM 2288 O O . LYS A 1 275 ? 17.763 10.128 -11.263 1.00 94.62 275 LYS A O 1
ATOM 2293 N N . TYR A 1 276 ? 16.113 11.394 -12.124 1.00 93.44 276 TYR A N 1
ATOM 2294 C CA . TYR A 1 276 ? 16.439 11.257 -13.543 1.00 93.44 276 TYR A CA 1
ATOM 2295 C C . TYR A 1 276 ? 16.737 12.612 -14.197 1.00 93.44 276 TYR A C 1
ATOM 2297 O O . TYR A 1 276 ? 16.658 12.728 -15.410 1.00 93.44 276 TYR A O 1
ATOM 2305 N N . GLU A 1 277 ? 17.047 13.651 -13.416 1.00 91.75 277 GLU A N 1
ATOM 2306 C CA . GLU A 1 277 ? 17.282 15.010 -13.929 1.00 91.75 277 GLU A CA 1
ATOM 2307 C C . GLU A 1 277 ? 18.332 15.054 -15.051 1.00 91.75 277 GLU A C 1
ATOM 2309 O O . GLU A 1 277 ? 18.139 15.747 -16.046 1.00 91.75 277 GLU A O 1
ATOM 2314 N N . GLU A 1 278 ? 19.400 14.261 -14.926 1.00 88.56 278 GLU A N 1
ATOM 2315 C CA . GLU A 1 278 ? 20.492 14.183 -15.907 1.00 88.56 278 GLU A CA 1
ATOM 2316 C C . GLU A 1 278 ? 20.089 13.506 -17.230 1.00 88.56 278 GLU A C 1
ATOM 2318 O O . GLU A 1 278 ? 20.789 13.645 -18.231 1.00 88.56 278 GLU A O 1
ATOM 2323 N N . GLU A 1 279 ? 18.954 12.804 -17.252 1.00 89.12 279 GLU A N 1
ATOM 2324 C CA . GLU A 1 279 ? 18.468 12.034 -18.404 1.00 89.12 279 GLU A CA 1
ATOM 2325 C C . GLU A 1 279 ? 17.588 12.867 -19.348 1.00 89.12 279 GLU A C 1
ATOM 2327 O O . GLU A 1 279 ? 17.153 12.385 -20.394 1.00 89.12 279 GLU A O 1
ATOM 2332 N N . PHE A 1 280 ? 17.303 14.121 -18.990 1.00 87.31 280 PHE A N 1
ATOM 2333 C CA . PHE A 1 280 ? 16.436 15.010 -19.756 1.00 87.31 280 PHE A CA 1
ATOM 2334 C C . PHE A 1 280 ? 17.182 16.245 -20.246 1.00 87.31 280 PHE A C 1
ATOM 2336 O O . PHE A 1 280 ? 18.080 16.776 -19.590 1.00 87.31 280 PHE A O 1
ATOM 2343 N N . ALA A 1 281 ? 16.723 16.789 -21.374 1.00 88.94 281 ALA A N 1
ATOM 2344 C CA . ALA A 1 281 ? 17.082 18.151 -21.736 1.00 88.94 281 ALA A CA 1
ATOM 2345 C C . ALA A 1 281 ? 16.608 19.122 -20.624 1.00 88.94 281 ALA A C 1
ATOM 2347 O O . ALA A 1 281 ? 15.480 18.981 -20.133 1.00 88.94 281 ALA A O 1
ATOM 2348 N N . PRO A 1 282 ? 17.429 20.108 -20.202 1.00 90.56 282 PRO A N 1
ATOM 2349 C CA . PRO A 1 282 ? 17.108 20.960 -19.053 1.00 90.56 282 PRO A CA 1
ATOM 2350 C C . PRO A 1 282 ? 15.765 21.693 -19.159 1.00 90.56 282 PRO A C 1
ATOM 2352 O O . PRO A 1 282 ? 15.075 21.883 -18.159 1.00 90.56 282 PRO A O 1
ATOM 2355 N N . ASP A 1 283 ? 15.374 22.102 -20.364 1.00 90.81 283 ASP A N 1
ATOM 2356 C CA . ASP A 1 283 ? 14.095 22.748 -20.653 1.00 90.81 283 ASP A CA 1
ATOM 2357 C C . ASP A 1 283 ? 12.912 21.778 -20.523 1.00 90.81 283 ASP A C 1
ATOM 2359 O O . ASP A 1 283 ? 11.899 22.134 -19.918 1.00 90.81 283 ASP A O 1
ATOM 2363 N N . VAL A 1 284 ? 13.063 20.540 -21.002 1.00 90.25 284 VAL A N 1
ATOM 2364 C CA . VAL A 1 284 ? 12.062 19.470 -20.858 1.00 90.25 284 VAL A CA 1
ATOM 2365 C C . VAL A 1 284 ? 11.847 19.123 -19.386 1.00 90.25 284 VAL A C 1
ATOM 2367 O O . VAL A 1 284 ? 10.705 19.098 -18.924 1.00 90.25 284 VAL A O 1
ATOM 2370 N N . TYR A 1 285 ? 12.926 18.931 -18.623 1.00 92.12 285 TYR A N 1
ATOM 2371 C CA . TYR A 1 285 ? 12.842 18.659 -17.186 1.00 92.12 285 TYR A CA 1
ATOM 2372 C C . TYR A 1 285 ? 12.203 19.818 -16.415 1.00 92.12 285 TYR A C 1
ATOM 2374 O O . TYR A 1 285 ? 11.284 19.619 -15.617 1.00 92.12 285 TYR A O 1
ATOM 2382 N N . THR A 1 286 ? 12.636 21.049 -16.699 1.00 92.44 286 THR A N 1
ATOM 2383 C CA . THR A 1 286 ? 12.096 22.256 -16.059 1.00 92.44 286 THR A CA 1
ATOM 2384 C C . THR A 1 286 ? 10.600 22.400 -16.329 1.00 92.44 286 THR A C 1
ATOM 2386 O O . THR A 1 286 ? 9.844 22.692 -15.399 1.00 92.44 286 THR A O 1
ATOM 2389 N N . ALA A 1 287 ? 10.157 22.172 -17.570 1.00 93.12 287 ALA A N 1
ATOM 2390 C CA . ALA A 1 287 ? 8.742 22.199 -17.929 1.00 93.12 287 ALA A CA 1
ATOM 2391 C C . ALA A 1 287 ? 7.964 21.073 -17.232 1.00 93.12 287 ALA A C 1
ATOM 2393 O O . ALA A 1 287 ? 6.890 21.311 -16.679 1.00 93.12 287 ALA A O 1
ATOM 2394 N N . ALA A 1 288 ? 8.523 19.860 -17.196 1.00 91.94 288 ALA A N 1
ATOM 2395 C CA . ALA A 1 288 ? 7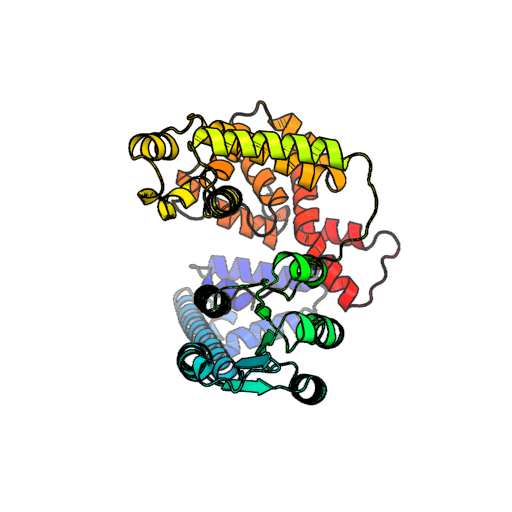.916 18.716 -16.529 1.00 91.94 288 ALA A CA 1
ATOM 2396 C C . ALA A 1 288 ? 7.660 18.995 -15.038 1.00 91.94 288 ALA A C 1
ATOM 2398 O O . ALA A 1 288 ? 6.525 18.836 -14.582 1.00 91.94 288 ALA A O 1
ATOM 2399 N N . ILE A 1 289 ? 8.675 19.459 -14.301 1.00 92.56 289 ILE A N 1
ATOM 2400 C CA . ILE A 1 289 ? 8.618 19.681 -12.847 1.00 92.56 289 ILE A CA 1
ATOM 2401 C C . ILE A 1 289 ? 7.810 20.927 -12.463 1.00 92.56 289 ILE A C 1
ATOM 2403 O O . ILE A 1 289 ? 7.013 20.872 -11.528 1.00 92.56 289 ILE A O 1
ATOM 2407 N N . ASN A 1 290 ? 7.973 22.052 -13.163 1.00 91.12 290 ASN A N 1
ATOM 2408 C CA . ASN A 1 290 ? 7.432 23.330 -12.682 1.00 91.12 290 ASN A CA 1
ATOM 2409 C C . ASN A 1 290 ? 6.015 23.640 -13.189 1.00 91.12 290 ASN A C 1
ATOM 2411 O O . ASN A 1 290 ? 5.292 24.422 -12.566 1.00 91.12 290 ASN A O 1
ATOM 2415 N N . GLU A 1 291 ? 5.565 23.024 -14.286 1.00 92.88 291 GLU A N 1
ATOM 2416 C CA . GLU A 1 291 ? 4.243 23.304 -14.849 1.00 92.88 291 GLU A CA 1
ATOM 2417 C C . GLU A 1 291 ? 3.163 22.392 -14.256 1.00 92.88 291 GLU A C 1
ATOM 2419 O O . GLU A 1 291 ? 2.915 21.282 -14.725 1.00 92.88 291 GLU A O 1
ATOM 2424 N N . ASN A 1 292 ? 2.454 22.886 -13.240 1.00 86.62 292 ASN A N 1
ATOM 2425 C CA . ASN A 1 292 ? 1.359 22.150 -12.587 1.00 86.62 292 ASN A CA 1
ATOM 2426 C C . ASN A 1 292 ? 0.226 21.714 -13.534 1.00 86.62 292 ASN A C 1
ATOM 2428 O O . ASN A 1 292 ? -0.445 20.721 -13.261 1.00 86.62 292 ASN A O 1
ATOM 2432 N N . ASP A 1 293 ? 0.042 22.428 -14.645 1.00 90.94 293 ASP A N 1
ATOM 2433 C CA . ASP A 1 293 ? -0.925 22.111 -15.704 1.00 90.94 293 ASP A CA 1
ATOM 2434 C C . ASP A 1 293 ? -0.241 21.855 -17.058 1.00 90.94 293 ASP A C 1
ATOM 2436 O O . ASP A 1 29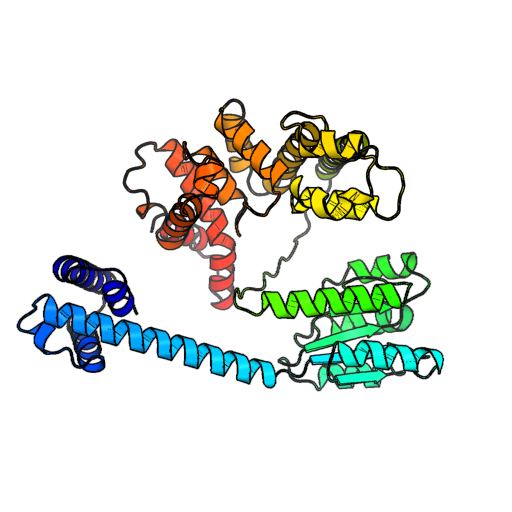3 ? -0.856 21.978 -18.129 1.00 90.94 293 ASP A O 1
ATOM 2440 N N . GLY A 1 294 ? 1.043 21.494 -17.005 1.00 93.19 294 GLY A N 1
ATOM 2441 C CA . GLY A 1 294 ? 1.851 21.125 -18.157 1.00 93.19 294 GLY A CA 1
ATOM 2442 C C . GLY A 1 294 ? 1.378 19.828 -18.814 1.00 93.19 294 GLY A C 1
ATOM 2443 O O . GLY A 1 294 ? 0.477 19.127 -18.333 1.00 93.19 294 GLY A O 1
ATOM 2444 N N . LYS A 1 295 ? 1.998 19.489 -19.948 1.00 95.19 295 LYS A N 1
ATOM 2445 C CA . LYS A 1 295 ? 1.652 18.285 -20.726 1.00 95.19 295 LYS A CA 1
ATOM 2446 C C . LYS A 1 295 ? 1.768 17.008 -19.889 1.00 95.19 295 LYS A C 1
ATOM 2448 O O . LYS A 1 295 ? 0.863 16.177 -19.934 1.00 95.19 295 LYS A O 1
ATOM 2453 N N . LEU A 1 296 ? 2.833 16.894 -19.092 1.00 96.00 296 LEU A N 1
ATOM 2454 C CA . LEU A 1 296 ? 3.077 15.738 -18.231 1.00 96.00 296 LEU A CA 1
ATOM 2455 C C . LEU A 1 296 ? 1.974 15.566 -17.185 1.00 96.00 296 LEU A C 1
ATOM 2457 O O . LEU A 1 296 ? 1.390 14.491 -17.086 1.00 96.00 296 LEU A O 1
ATOM 2461 N N . MET A 1 297 ? 1.647 16.624 -16.438 1.00 96.56 297 MET A N 1
ATOM 2462 C CA . MET A 1 297 ? 0.622 16.550 -15.392 1.00 96.56 297 MET A CA 1
ATOM 2463 C C . MET A 1 297 ? -0.749 16.189 -15.957 1.00 96.56 297 MET A C 1
ATOM 2465 O O . MET A 1 297 ? -1.468 15.385 -15.370 1.00 96.56 297 MET A O 1
ATOM 2469 N N . LYS A 1 298 ? -1.107 16.720 -17.130 1.00 96.38 298 LYS A N 1
ATOM 2470 C CA . LYS A 1 298 ? -2.342 16.332 -17.826 1.00 96.38 298 LYS A CA 1
ATOM 2471 C C . LYS A 1 298 ? -2.341 14.852 -18.212 1.00 96.38 298 LYS A C 1
ATOM 2473 O O . LYS A 1 298 ? -3.347 14.178 -17.995 1.00 96.38 298 LYS A O 1
ATOM 2478 N N . ALA A 1 299 ? -1.225 14.347 -18.738 1.00 96.44 299 ALA A N 1
ATOM 2479 C CA . ALA A 1 299 ? -1.084 12.944 -19.119 1.00 96.44 299 ALA A CA 1
ATOM 2480 C C . ALA A 1 299 ? -1.139 12.004 -17.900 1.00 96.44 299 ALA A C 1
ATOM 2482 O O . ALA A 1 299 ? -1.861 11.011 -17.933 1.00 96.44 299 ALA A O 1
ATOM 2483 N N . LEU A 1 300 ? -0.462 12.352 -16.799 1.00 96.12 300 LEU A N 1
ATOM 2484 C CA . LEU A 1 300 ? -0.494 11.590 -15.546 1.00 96.12 300 LEU A CA 1
ATOM 2485 C C . LEU A 1 300 ? -1.891 11.575 -14.918 1.00 96.12 300 LEU A C 1
ATOM 2487 O O . LEU A 1 300 ? -2.394 10.503 -14.596 1.00 96.12 300 LEU A O 1
ATOM 2491 N N . LYS A 1 301 ? -2.565 12.731 -14.809 1.00 96.31 301 LYS A N 1
ATOM 2492 C CA . LYS A 1 301 ? -3.950 12.800 -14.302 1.00 96.31 301 LYS A CA 1
ATOM 2493 C C . LYS A 1 301 ? -4.885 11.906 -15.117 1.00 96.31 301 LYS A C 1
ATOM 2495 O O . LYS A 1 301 ? -5.666 11.145 -14.551 1.00 96.31 301 LYS A O 1
ATOM 2500 N N . LYS A 1 302 ? -4.766 11.958 -16.448 1.00 95.69 302 LYS A N 1
ATOM 2501 C CA . LYS A 1 302 ? -5.540 11.108 -17.358 1.00 95.69 302 LYS A CA 1
ATOM 2502 C C . LYS A 1 302 ? -5.216 9.627 -17.164 1.00 95.69 302 LYS A C 1
ATOM 2504 O O . LYS A 1 302 ? -6.143 8.829 -17.101 1.00 95.69 302 LYS A O 1
ATOM 2509 N N . TYR A 1 303 ? -3.939 9.260 -17.062 1.00 95.81 303 TYR A N 1
ATOM 2510 C CA . TYR A 1 303 ? -3.524 7.882 -16.806 1.00 95.81 303 TYR A CA 1
ATOM 2511 C C . TYR A 1 303 ? -4.142 7.350 -15.511 1.00 95.81 303 TYR A C 1
ATOM 2513 O O . TYR A 1 303 ? -4.793 6.313 -15.534 1.00 95.81 303 TYR A O 1
ATOM 2521 N N . ILE A 1 304 ? -3.993 8.089 -14.411 1.00 94.94 304 ILE A N 1
ATOM 2522 C CA . ILE A 1 304 ? -4.462 7.688 -13.079 1.00 94.94 304 ILE A CA 1
ATOM 2523 C C . ILE A 1 304 ? -5.981 7.528 -13.058 1.00 94.94 304 ILE A C 1
ATOM 2525 O O . ILE A 1 304 ? -6.495 6.537 -12.544 1.00 94.94 304 ILE A O 1
ATOM 2529 N N . GLU A 1 305 ? -6.710 8.464 -13.672 1.00 94.62 305 GLU A N 1
ATOM 2530 C CA . GLU A 1 305 ? -8.163 8.358 -13.793 1.00 94.62 305 GLU A CA 1
ATOM 2531 C C . GLU A 1 305 ? -8.581 7.070 -14.527 1.00 94.62 305 GLU A C 1
ATOM 2533 O O . GLU A 1 305 ? -9.549 6.418 -14.128 1.00 94.62 305 GLU A O 1
ATOM 2538 N N . GLN A 1 306 ? -7.878 6.700 -15.603 1.00 93.88 306 GLN A N 1
ATOM 2539 C CA . GLN A 1 306 ? -8.164 5.464 -16.336 1.00 93.88 306 GLN A CA 1
ATOM 2540 C C . GLN A 1 306 ? -7.747 4.229 -15.541 1.00 93.88 306 GLN A C 1
ATOM 2542 O O . GLN A 1 306 ? -8.515 3.274 -15.467 1.00 93.88 306 GLN A O 1
ATOM 2547 N N . GLU A 1 307 ? -6.586 4.259 -14.886 1.00 93.38 307 GLU A N 1
ATOM 2548 C CA . GLU A 1 307 ? -6.125 3.164 -14.037 1.00 93.38 307 GLU A CA 1
ATOM 2549 C C . GLU A 1 307 ? -7.155 2.856 -12.947 1.00 93.38 307 GLU A C 1
ATOM 2551 O O . GLU A 1 307 ? -7.518 1.698 -12.767 1.00 93.38 307 GLU A O 1
ATOM 2556 N N . TRP A 1 308 ? -7.699 3.870 -12.267 1.00 93.44 308 TRP A N 1
ATOM 2557 C CA . TRP A 1 308 ? -8.727 3.655 -11.246 1.00 93.44 308 TRP A CA 1
ATOM 2558 C C . TRP A 1 308 ? -9.986 3.003 -11.818 1.00 93.44 308 TRP A C 1
ATOM 2560 O O . TRP A 1 308 ? -10.545 2.100 -11.197 1.00 93.44 308 TRP A O 1
ATOM 2570 N N . LYS A 1 309 ? -10.425 3.410 -13.013 1.00 91.81 309 LYS A N 1
ATOM 2571 C CA . LYS A 1 309 ? -11.590 2.802 -13.672 1.00 91.81 309 LYS A CA 1
ATOM 2572 C C . LYS A 1 309 ? -11.346 1.341 -14.022 1.00 91.81 309 LYS A C 1
ATOM 2574 O O . LYS A 1 309 ? -12.213 0.522 -13.756 1.00 91.81 309 LYS A O 1
ATOM 2579 N N . ILE A 1 310 ? -10.178 1.018 -14.566 1.00 90.06 310 ILE A N 1
ATOM 2580 C CA . ILE A 1 310 ? -9.840 -0.341 -15.006 1.00 90.06 310 ILE A CA 1
ATOM 2581 C C . ILE A 1 310 ? -9.623 -1.249 -13.792 1.00 90.06 310 ILE A C 1
ATOM 2583 O O . ILE A 1 310 ? -10.239 -2.304 -13.660 1.00 90.06 310 ILE A O 1
ATOM 2587 N N . LYS A 1 311 ? -8.780 -0.806 -12.856 1.00 90.62 311 LYS A N 1
ATOM 2588 C CA . LYS A 1 311 ? -8.368 -1.576 -11.678 1.00 90.62 311 LYS A CA 1
ATOM 2589 C C . LYS A 1 311 ? -9.526 -1.866 -10.731 1.00 90.62 311 LYS A C 1
ATOM 2591 O O . LYS A 1 311 ? -9.584 -2.947 -10.151 1.00 90.62 311 LYS A O 1
ATOM 2596 N N . TYR A 1 312 ? -10.437 -0.908 -10.565 1.00 90.62 312 TYR A N 1
ATOM 2597 C CA . TYR A 1 312 ? -11.543 -1.022 -9.616 1.00 90.62 312 TYR A CA 1
ATOM 2598 C C . TYR A 1 312 ? -12.900 -1.259 -10.287 1.00 90.62 312 TYR A C 1
ATOM 2600 O O . TYR A 1 312 ? -13.847 -1.621 -9.601 1.00 90.62 312 TYR A O 1
ATOM 2608 N N . GLY A 1 313 ? -13.034 -1.106 -11.605 1.00 87.38 313 GLY A N 1
ATOM 2609 C CA . GLY A 1 313 ? -14.331 -1.191 -12.283 1.00 87.38 313 GLY A CA 1
ATOM 2610 C C . GLY A 1 313 ? -14.988 -2.564 -12.229 1.00 87.38 313 GLY A C 1
ATOM 2611 O O . GLY A 1 313 ? -16.205 -2.642 -12.075 1.00 87.38 313 GLY A O 1
ATOM 2612 N N . SER A 1 314 ? -14.197 -3.636 -12.288 1.00 86.19 314 SER A N 1
ATOM 2613 C CA . SER A 1 314 ? -14.704 -5.014 -12.269 1.00 86.19 314 SER A CA 1
ATOM 2614 C C . SER A 1 314 ? -15.160 -5.475 -10.881 1.00 86.19 314 SER A C 1
ATOM 2616 O O . SER A 1 314 ? -16.154 -6.184 -10.763 1.00 86.19 314 SER A O 1
ATOM 2618 N N . SER A 1 315 ? -14.455 -5.062 -9.825 1.00 87.25 315 SER A N 1
ATOM 2619 C CA . SER A 1 315 ? -14.703 -5.496 -8.441 1.00 87.25 315 SER A CA 1
ATOM 2620 C C . SER A 1 315 ? -15.493 -4.481 -7.609 1.00 87.25 315 SER A C 1
ATOM 2622 O O . SER A 1 315 ? -16.119 -4.845 -6.619 1.00 87.25 315 SER A O 1
ATOM 2624 N N . ASN A 1 316 ? -15.477 -3.206 -8.001 1.00 91.88 316 ASN A N 1
ATOM 2625 C CA . ASN A 1 316 ? -15.959 -2.075 -7.213 1.00 91.88 316 ASN A CA 1
ATOM 2626 C C . ASN A 1 316 ? -16.714 -1.068 -8.095 1.00 91.88 316 ASN A C 1
ATOM 2628 O O . ASN A 1 316 ? -16.397 0.121 -8.140 1.00 91.88 316 ASN A O 1
ATOM 2632 N N . GLN A 1 317 ? -17.761 -1.523 -8.787 1.00 91.75 317 GLN A N 1
ATOM 2633 C CA . GLN A 1 317 ? -18.566 -0.668 -9.671 1.00 91.75 317 GLN A CA 1
ATOM 2634 C C . GLN A 1 317 ? -19.120 0.583 -8.959 1.00 91.75 317 GLN A C 1
ATOM 2636 O O . GLN A 1 317 ? -19.194 1.661 -9.553 1.00 91.75 317 GLN A O 1
ATOM 2641 N N . TRP A 1 318 ? -19.458 0.465 -7.669 1.00 93.81 318 TRP A N 1
ATOM 2642 C CA . TRP A 1 318 ? -19.896 1.587 -6.835 1.00 93.81 318 TRP A CA 1
ATOM 2643 C C . TRP A 1 318 ? -18.844 2.705 -6.772 1.00 93.81 318 TRP A C 1
ATOM 2645 O O . TRP A 1 318 ? -19.201 3.881 -6.804 1.00 93.81 318 TRP A O 1
ATOM 2655 N N . PHE A 1 319 ? -17.556 2.351 -6.738 1.00 95.06 319 PHE A N 1
ATOM 2656 C CA . PHE A 1 319 ? -16.457 3.304 -6.654 1.00 95.06 319 PHE A CA 1
ATOM 2657 C C . PHE A 1 319 ? -16.318 4.080 -7.964 1.00 95.06 319 PHE A C 1
ATOM 2659 O O . PHE A 1 319 ? -16.180 5.298 -7.948 1.00 95.06 319 PHE A O 1
ATOM 2666 N N . VAL A 1 320 ? -16.462 3.413 -9.112 1.00 93.50 320 VAL A N 1
ATOM 2667 C CA . VAL A 1 320 ? -16.454 4.088 -10.421 1.00 93.50 320 VAL A CA 1
ATOM 2668 C C . VAL A 1 320 ? -17.638 5.049 -10.569 1.00 93.50 320 VAL A C 1
ATOM 2670 O O . VAL A 1 320 ? -17.472 6.158 -11.081 1.00 93.50 320 VAL A O 1
ATOM 2673 N N . LEU A 1 321 ? -18.827 4.662 -10.093 1.00 92.06 321 LEU A N 1
ATOM 2674 C CA . LEU A 1 321 ? -19.994 5.551 -10.064 1.00 92.06 321 LEU A CA 1
ATOM 2675 C C . LEU A 1 321 ? -19.770 6.751 -9.137 1.00 92.06 321 LEU A C 1
ATOM 2677 O O . LEU A 1 321 ? -20.099 7.875 -9.512 1.00 92.06 321 LEU A O 1
ATOM 2681 N N . PHE A 1 322 ? -19.159 6.525 -7.974 1.00 93.50 322 PHE A N 1
ATOM 2682 C CA . PHE A 1 322 ? -18.778 7.578 -7.039 1.00 93.50 322 PHE A CA 1
ATOM 2683 C C . PHE A 1 322 ? -17.779 8.566 -7.662 1.00 93.50 322 PHE A C 1
ATOM 2685 O O . PHE A 1 322 ? -18.024 9.770 -7.639 1.00 93.50 322 PHE A O 1
ATOM 2692 N N . LEU A 1 323 ? -16.709 8.085 -8.306 1.00 94.19 323 LEU A N 1
ATOM 2693 C CA . LEU A 1 323 ? -15.759 8.953 -9.014 1.00 94.19 323 LEU A CA 1
ATOM 2694 C C . LEU A 1 323 ? -16.446 9.771 -10.113 1.00 94.19 323 LEU A C 1
ATOM 2696 O O . LEU A 1 323 ? -16.148 10.949 -10.288 1.00 94.19 323 LEU A O 1
ATOM 2700 N N . LYS A 1 324 ? -17.395 9.167 -10.841 1.00 93.88 324 LYS A N 1
ATOM 2701 C CA . LYS A 1 324 ? -18.165 9.864 -11.877 1.00 93.88 324 LYS A CA 1
ATOM 2702 C C . LYS A 1 324 ? -19.038 10.976 -11.295 1.00 93.88 324 LYS A C 1
ATOM 2704 O O . LYS A 1 324 ? -19.144 12.027 -11.917 1.00 93.88 324 LYS A O 1
ATOM 2709 N N . GLU A 1 325 ? -19.648 10.753 -10.135 1.00 93.81 325 GLU A N 1
ATOM 2710 C CA . GLU A 1 325 ? -20.450 11.767 -9.444 1.00 93.81 325 GLU A CA 1
ATOM 2711 C C . GLU A 1 325 ? -19.598 12.958 -8.990 1.00 93.81 325 GLU A C 1
ATOM 2713 O O . GLU A 1 325 ? -20.018 14.104 -9.113 1.00 93.81 325 GLU A O 1
ATOM 2718 N N . TYR A 1 326 ? -18.384 12.692 -8.510 1.00 91.94 326 TYR A N 1
ATOM 2719 C CA . TYR A 1 326 ? -17.474 13.724 -8.019 1.00 91.94 326 TYR A CA 1
ATOM 2720 C C . TYR A 1 326 ? -16.624 14.362 -9.117 1.00 91.94 326 TYR A C 1
ATOM 2722 O O . TYR A 1 326 ? -15.857 15.268 -8.819 1.00 91.94 326 TYR A O 1
ATOM 2730 N N . LYS A 1 327 ? -16.760 13.946 -10.380 1.00 91.94 327 LYS A N 1
ATOM 2731 C CA . LYS A 1 327 ? -15.870 14.373 -11.468 1.00 91.94 327 LYS A CA 1
ATOM 2732 C C . LYS A 1 327 ? -15.803 15.893 -11.651 1.00 91.94 327 LYS A C 1
ATOM 2734 O O . LYS A 1 327 ? -14.738 16.422 -11.958 1.00 91.94 327 LYS A O 1
ATOM 2739 N N . ASP A 1 328 ? -16.927 16.572 -11.442 1.00 90.06 328 ASP A N 1
ATOM 2740 C CA . ASP A 1 328 ? -17.039 18.029 -11.570 1.00 90.06 328 ASP A CA 1
ATOM 2741 C C . ASP A 1 328 ? -16.791 18.764 -10.238 1.00 90.06 328 ASP A C 1
ATOM 2743 O O . ASP A 1 328 ? -16.822 19.994 -10.180 1.00 90.06 328 ASP A O 1
ATOM 2747 N N . ALA A 1 329 ? -16.546 18.030 -9.147 1.00 88.31 329 ALA A N 1
ATOM 2748 C CA . ALA A 1 329 ? -16.227 18.618 -7.857 1.00 88.31 329 ALA A CA 1
ATOM 2749 C C . ALA A 1 329 ? -14.798 19.170 -7.864 1.00 88.31 329 ALA A C 1
ATOM 2751 O O . ALA A 1 329 ? -13.861 18.531 -8.340 1.00 88.31 329 ALA A O 1
ATOM 2752 N N . VAL A 1 330 ? -14.609 20.332 -7.237 1.00 85.12 330 VAL A N 1
ATOM 2753 C CA . VAL A 1 330 ? -13.296 20.986 -7.113 1.00 85.12 330 VAL A CA 1
ATOM 2754 C C . VAL A 1 330 ? -12.254 20.042 -6.489 1.00 85.12 330 VAL A C 1
ATOM 2756 O O . VAL A 1 330 ? -11.114 19.978 -6.945 1.00 85.12 330 VAL A O 1
ATOM 2759 N N . ASN A 1 331 ? -12.660 19.238 -5.502 1.00 86.94 331 ASN A N 1
ATOM 2760 C CA . ASN A 1 331 ? -11.781 18.284 -4.822 1.00 86.94 331 ASN A CA 1
ATOM 2761 C C . ASN A 1 331 ? -11.290 17.151 -5.737 1.00 86.94 331 ASN A C 1
ATOM 2763 O O . ASN A 1 331 ? -10.250 16.562 -5.459 1.00 86.94 331 ASN A O 1
ATOM 2767 N N . TYR A 1 332 ? -11.994 16.842 -6.828 1.00 93.12 332 TYR A N 1
ATOM 2768 C CA . TYR A 1 332 ? -11.620 15.738 -7.709 1.00 93.12 332 TYR A CA 1
ATOM 2769 C C . TYR A 1 332 ? -10.348 16.019 -8.502 1.00 93.12 332 TYR A C 1
ATOM 2771 O O . TYR A 1 332 ? -9.442 15.183 -8.509 1.00 93.12 332 TYR A O 1
ATOM 2779 N N . ASP A 1 333 ? -10.223 17.211 -9.094 1.00 92.75 333 ASP A N 1
ATOM 2780 C CA . ASP A 1 333 ? -8.973 17.591 -9.764 1.00 92.75 333 ASP A CA 1
ATOM 2781 C C . ASP A 1 333 ? -7.818 17.704 -8.761 1.00 92.75 333 ASP A C 1
ATOM 2783 O O . ASP A 1 333 ? -6.711 17.275 -9.075 1.00 92.75 333 ASP A O 1
ATOM 2787 N N . PHE A 1 334 ? -8.069 18.166 -7.528 1.00 91.38 334 PHE A N 1
ATOM 2788 C CA . PHE A 1 334 ? -7.047 18.174 -6.475 1.00 91.38 334 PHE A CA 1
ATOM 2789 C C . PHE A 1 334 ? -6.541 16.768 -6.136 1.00 91.38 334 PHE A C 1
ATOM 2791 O O . PHE A 1 334 ? -5.330 16.555 -6.055 1.00 91.38 334 PHE A O 1
ATOM 2798 N N . VAL A 1 335 ? -7.443 15.795 -5.980 1.00 92.56 335 VAL A N 1
ATOM 2799 C CA . VAL A 1 335 ? -7.075 14.403 -5.687 1.00 92.56 335 VAL A CA 1
ATOM 2800 C C . VAL A 1 335 ? -6.309 13.774 -6.851 1.00 92.56 335 VAL A C 1
ATOM 2802 O O . VAL A 1 335 ? -5.274 13.144 -6.626 1.00 92.56 335 VAL A O 1
ATOM 2805 N N . LEU A 1 336 ? -6.740 14.005 -8.095 1.00 93.94 336 LEU A N 1
ATOM 2806 C CA . LEU A 1 336 ? -5.998 13.561 -9.278 1.00 93.94 336 LEU A CA 1
ATOM 2807 C C . LEU A 1 336 ? -4.629 14.228 -9.386 1.00 93.94 336 LEU A C 1
ATOM 2809 O O . LEU A 1 336 ? -3.645 13.558 -9.683 1.00 93.94 336 LEU A O 1
ATOM 2813 N N . LYS A 1 337 ? -4.546 15.537 -9.137 1.00 93.75 337 LYS A N 1
ATOM 2814 C CA . LYS A 1 337 ? -3.290 16.288 -9.161 1.00 93.75 337 LYS A CA 1
ATOM 2815 C C . LYS A 1 337 ? -2.312 15.745 -8.128 1.00 93.75 337 LYS A C 1
ATOM 2817 O O . LYS A 1 337 ? -1.151 15.547 -8.459 1.00 93.75 337 LYS A O 1
ATOM 2822 N N . ARG A 1 338 ? -2.774 15.446 -6.913 1.00 91.06 338 ARG A N 1
ATOM 2823 C CA . ARG A 1 338 ? -1.940 14.864 -5.856 1.00 91.06 338 ARG A CA 1
ATOM 2824 C C . ARG A 1 338 ? -1.463 13.462 -6.214 1.00 91.06 338 ARG A C 1
ATOM 2826 O O . ARG A 1 338 ? -0.283 13.165 -6.064 1.00 91.06 338 ARG A O 1
ATOM 2833 N N . ALA A 1 339 ? -2.354 12.618 -6.725 1.00 93.38 339 ALA A N 1
ATOM 2834 C CA . ALA A 1 339 ? -1.973 11.293 -7.199 1.00 93.38 339 ALA A CA 1
ATOM 2835 C C . ALA A 1 339 ? -0.969 11.383 -8.365 1.00 93.38 339 ALA A C 1
ATOM 2837 O O . ALA A 1 339 ? -0.014 10.620 -8.410 1.00 93.38 339 ALA A O 1
ATOM 2838 N N . ALA A 1 340 ? -1.123 12.346 -9.277 1.00 95.31 340 ALA A N 1
ATOM 2839 C CA . ALA A 1 340 ? -0.171 12.581 -10.363 1.00 95.31 340 ALA A CA 1
ATOM 2840 C C . ALA A 1 340 ? 1.179 13.109 -9.860 1.00 95.31 340 ALA A C 1
ATOM 2842 O O . ALA A 1 340 ? 2.222 12.722 -10.377 1.00 95.31 340 ALA A O 1
ATOM 2843 N N . GLU A 1 341 ? 1.173 13.964 -8.840 1.00 93.69 341 GLU A N 1
ATOM 2844 C CA . GLU A 1 341 ? 2.384 14.540 -8.262 1.00 93.69 341 GLU A CA 1
ATOM 2845 C C . GLU A 1 341 ? 3.211 13.494 -7.513 1.00 93.69 341 GLU A C 1
ATOM 2847 O O . GLU A 1 341 ? 4.429 13.434 -7.664 1.00 93.69 341 GLU A O 1
ATOM 2852 N N . TYR A 1 342 ? 2.543 12.646 -6.736 1.00 91.81 342 TYR A N 1
ATOM 2853 C CA . TYR A 1 342 ? 3.189 11.828 -5.715 1.00 91.81 342 TYR A CA 1
ATOM 2854 C C . TYR A 1 342 ? 2.929 10.318 -5.830 1.00 91.81 342 TYR A C 1
ATOM 2856 O O . TYR A 1 342 ? 3.370 9.541 -4.976 1.00 91.81 342 TYR A O 1
ATOM 2864 N N . GLY A 1 343 ? 2.168 9.895 -6.836 1.00 90.00 343 GLY A N 1
ATOM 2865 C CA . GLY A 1 343 ? 1.823 8.500 -7.074 1.00 90.00 343 GLY A CA 1
ATOM 2866 C C . GLY A 1 343 ? 1.079 7.871 -5.900 1.00 90.00 343 GLY A C 1
ATOM 2867 O O . GLY A 1 343 ? 0.224 8.485 -5.252 1.00 90.00 343 GLY A O 1
ATOM 2868 N N . ASN A 1 344 ? 1.451 6.632 -5.589 1.00 85.38 344 ASN A N 1
ATOM 2869 C CA . ASN A 1 344 ? 0.850 5.843 -4.519 1.00 85.38 344 ASN A CA 1
ATOM 2870 C C . ASN A 1 344 ? 1.298 6.268 -3.116 1.00 85.38 344 ASN A C 1
ATOM 2872 O O . ASN A 1 344 ? 0.745 5.782 -2.136 1.00 85.38 344 ASN A O 1
ATOM 2876 N N . LYS A 1 345 ? 2.243 7.205 -2.974 1.00 82.62 345 LYS A N 1
ATOM 2877 C CA . LYS A 1 345 ? 2.772 7.624 -1.663 1.00 82.62 345 LYS A CA 1
ATOM 2878 C C . LYS A 1 345 ? 1.683 8.081 -0.678 1.00 82.62 345 LYS A C 1
ATOM 2880 O O . LYS A 1 345 ? 1.836 7.913 0.531 1.00 82.62 345 LYS A O 1
ATOM 2885 N N . TYR A 1 346 ? 0.590 8.649 -1.190 1.00 76.25 346 TYR A N 1
ATOM 2886 C CA . TYR A 1 346 ? -0.548 9.141 -0.397 1.00 76.25 346 TYR A CA 1
ATOM 2887 C C . TYR A 1 346 ? -1.775 8.227 -0.461 1.00 76.25 346 TYR A C 1
ATOM 2889 O O . TYR A 1 346 ? -2.758 8.450 0.246 1.00 76.25 346 TYR A O 1
ATOM 2897 N N . LEU A 1 347 ? -1.710 7.178 -1.278 1.00 83.50 347 LEU A N 1
ATOM 2898 C CA . LEU A 1 347 ? -2.676 6.096 -1.303 1.00 83.50 347 LEU A CA 1
ATOM 2899 C C . LEU A 1 347 ? -2.143 5.041 -0.333 1.00 83.50 347 LEU A C 1
ATOM 2901 O O . LEU A 1 347 ? -1.332 4.202 -0.710 1.00 83.50 347 LEU A O 1
ATOM 2905 N N . LYS A 1 348 ? -2.552 5.148 0.940 1.00 82.69 348 LYS A N 1
ATOM 2906 C CA . LYS A 1 348 ? -2.219 4.192 2.015 1.00 82.69 348 LYS A CA 1
ATOM 2907 C C . LYS A 1 348 ? -2.601 2.758 1.598 1.00 82.69 348 LYS A C 1
ATOM 2909 O O . LYS A 1 348 ? -3.090 2.521 0.499 1.00 82.69 348 LYS A O 1
ATOM 2914 N N . ASP A 1 349 ? -2.497 1.800 2.514 1.00 82.94 349 ASP A N 1
ATOM 2915 C CA . ASP A 1 349 ? -2.759 0.370 2.267 1.00 82.94 349 ASP A CA 1
ATOM 2916 C C . ASP A 1 349 ? -4.103 0.046 1.567 1.00 82.94 349 ASP A C 1
ATOM 2918 O O . ASP A 1 349 ? -4.253 -1.028 0.990 1.00 82.94 349 ASP A O 1
ATOM 2922 N N . CYS A 1 350 ? -5.075 0.971 1.570 1.00 88.88 350 CYS A N 1
ATOM 2923 C CA . CYS A 1 350 ? -6.253 0.919 0.704 1.00 88.88 350 CYS A CA 1
ATOM 2924 C C . CYS A 1 350 ? -6.422 2.218 -0.115 1.00 88.88 350 CYS A C 1
ATOM 2926 O O . CYS A 1 350 ? -6.868 3.244 0.421 1.00 88.88 350 CYS A O 1
ATOM 2928 N N . PRO A 1 351 ? -6.132 2.18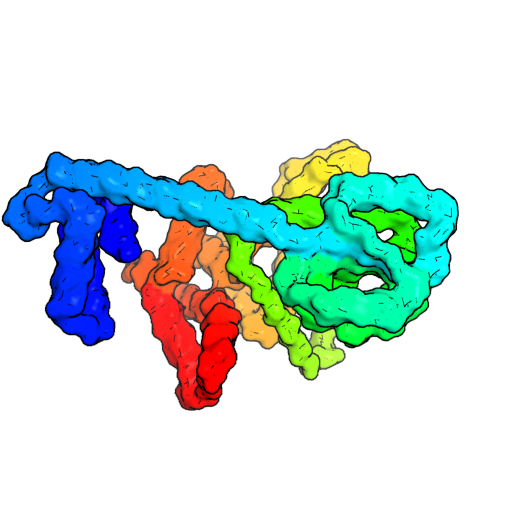7 -1.431 1.00 91.94 351 PRO A N 1
ATOM 2929 C CA . PRO A 1 351 ? -6.328 3.336 -2.312 1.00 91.94 351 PRO A CA 1
ATOM 2930 C C . PRO A 1 351 ? -7.783 3.810 -2.405 1.00 91.94 351 PRO A C 1
ATOM 2932 O O . PRO A 1 351 ? -8.017 5.014 -2.394 1.00 91.94 351 PRO A O 1
ATOM 2935 N N . ILE A 1 352 ? -8.761 2.892 -2.431 1.00 93.88 352 ILE A N 1
ATOM 2936 C CA . ILE A 1 352 ? -10.195 3.236 -2.498 1.00 93.88 352 ILE A CA 1
ATOM 2937 C C . ILE A 1 352 ? -10.582 4.107 -1.301 1.00 93.88 352 ILE A C 1
ATOM 2939 O O . ILE A 1 352 ? -11.096 5.210 -1.484 1.00 93.88 352 ILE A O 1
ATOM 2943 N N . LEU A 1 353 ? -10.276 3.653 -0.079 1.00 92.88 353 LEU A N 1
ATOM 2944 C CA . LEU A 1 353 ? -10.548 4.423 1.133 1.00 92.88 353 LEU A CA 1
ATOM 2945 C C . LEU A 1 353 ? -9.800 5.760 1.118 1.00 92.88 353 LEU A C 1
ATOM 2947 O O . LEU A 1 353 ? -10.383 6.790 1.441 1.00 92.88 353 LEU A O 1
ATOM 2951 N N . SER A 1 354 ? -8.539 5.770 0.675 1.00 91.62 354 SER A N 1
ATOM 2952 C CA . SER A 1 354 ? -7.732 6.996 0.612 1.00 91.62 354 SER A CA 1
ATOM 2953 C C . SER A 1 354 ? -8.359 8.044 -0.307 1.00 91.62 354 SER A C 1
ATOM 2955 O O . SER A 1 354 ? -8.399 9.222 0.043 1.00 91.62 354 SER A O 1
ATOM 2957 N N . ILE A 1 355 ? -8.858 7.629 -1.473 1.00 93.81 355 ILE A N 1
ATOM 2958 C CA . ILE A 1 355 ? -9.493 8.511 -2.459 1.00 93.81 355 ILE A CA 1
ATOM 2959 C C . ILE A 1 355 ? -10.852 8.993 -1.948 1.00 93.81 355 ILE A C 1
ATOM 2961 O O . ILE A 1 355 ? -11.137 10.187 -2.007 1.00 93.81 355 ILE A O 1
ATOM 2965 N N . VAL A 1 356 ? -11.669 8.093 -1.391 1.00 94.00 356 VAL A N 1
ATOM 2966 C CA . VAL A 1 356 ? -12.973 8.441 -0.807 1.00 94.00 356 VAL A CA 1
ATOM 2967 C C . VAL A 1 356 ? -12.811 9.477 0.302 1.00 94.00 356 VAL A C 1
ATOM 2969 O O . VAL A 1 356 ? -13.502 10.491 0.283 1.00 94.00 356 VAL A O 1
ATOM 2972 N N . LEU A 1 357 ? -11.867 9.284 1.226 1.00 91.25 357 LEU A N 1
ATOM 2973 C CA . LEU A 1 357 ? -11.613 10.249 2.296 1.00 91.25 357 LEU A CA 1
ATOM 2974 C C . LEU A 1 357 ? -11.202 11.616 1.748 1.00 91.25 357 LEU A C 1
ATOM 2976 O O . LEU A 1 357 ? -11.747 12.633 2.162 1.00 91.25 357 LEU A O 1
ATOM 2980 N N . GLN A 1 358 ? -10.297 11.660 0.774 1.00 91.06 358 GLN A N 1
ATOM 2981 C CA . GLN A 1 358 ? -9.874 12.938 0.202 1.00 91.06 358 GLN A CA 1
ATOM 2982 C C . GLN A 1 358 ? -10.993 13.658 -0.569 1.00 91.06 358 GLN A C 1
ATOM 2984 O O . GLN A 1 358 ? -11.013 14.884 -0.604 1.00 91.06 358 GLN A O 1
ATOM 2989 N N . LEU A 1 359 ? -11.930 12.925 -1.178 1.00 92.12 359 LEU A N 1
ATOM 2990 C CA . LEU A 1 359 ? -13.062 13.519 -1.899 1.00 92.12 359 LEU A CA 1
ATOM 2991 C C . LEU A 1 359 ? -14.191 13.974 -0.966 1.00 92.12 359 LEU A C 1
ATOM 2993 O O . LEU A 1 359 ? -14.834 14.991 -1.234 1.00 92.12 359 LEU A O 1
ATOM 2997 N N . LEU A 1 360 ? -14.446 13.233 0.117 1.00 90.50 360 LEU A N 1
ATOM 2998 C CA . LEU A 1 360 ? -15.544 13.512 1.046 1.00 90.50 360 LEU A CA 1
ATOM 2999 C C . LEU A 1 360 ? -15.238 14.635 2.042 1.00 90.50 360 LEU A C 1
ATOM 3001 O O . LEU A 1 360 ? -16.174 15.324 2.464 1.00 90.50 360 LEU A O 1
ATOM 3005 N N . PHE A 1 361 ? -13.970 14.803 2.421 1.00 85.81 361 PHE A N 1
ATOM 3006 C CA . PHE A 1 361 ? -13.541 15.747 3.448 1.00 85.81 361 PHE A CA 1
ATOM 3007 C C . PHE A 1 361 ? -12.826 16.942 2.810 1.00 85.81 361 PHE A C 1
ATOM 3009 O O . PHE A 1 361 ? -11.701 16.845 2.323 1.00 85.81 361 PHE A O 1
ATOM 3016 N N . GLU A 1 362 ? -13.512 18.083 2.811 1.00 75.44 362 GLU A N 1
ATOM 3017 C CA . GLU A 1 362 ? -12.959 19.362 2.368 1.00 75.44 362 GLU A CA 1
ATOM 3018 C C . GLU A 1 362 ? -11.819 19.817 3.291 1.00 75.44 362 GLU A C 1
ATOM 3020 O O . GLU A 1 362 ? -11.809 19.520 4.484 1.00 75.44 362 GLU A O 1
ATOM 3025 N N . GLY A 1 363 ? -10.854 20.555 2.739 1.00 69.88 363 GLY A N 1
ATOM 3026 C CA . GLY A 1 363 ? -9.744 21.113 3.516 1.00 69.88 363 GLY A CA 1
ATOM 3027 C C . GLY A 1 363 ? -8.553 20.177 3.710 1.00 69.88 363 GLY A C 1
ATOM 3028 O O . GLY A 1 363 ? -7.573 20.588 4.317 1.00 69.88 363 GLY A O 1
ATOM 3029 N N . ILE A 1 364 ? -8.573 18.963 3.148 1.00 73.31 364 ILE A N 1
ATOM 3030 C CA . ILE A 1 364 ? -7.366 18.134 3.039 1.00 73.31 364 ILE A CA 1
ATOM 3031 C C . ILE A 1 364 ? -6.515 18.651 1.863 1.00 73.31 364 ILE A C 1
ATOM 3033 O O . ILE A 1 364 ? -6.462 18.062 0.777 1.00 73.31 364 ILE A O 1
ATOM 3037 N N . ASP A 1 365 ? -5.896 19.813 2.059 1.00 70.94 365 ASP A N 1
ATOM 3038 C CA . ASP A 1 365 ? -4.988 20.441 1.102 1.00 70.94 365 ASP A CA 1
ATOM 3039 C C . ASP A 1 365 ? -3.537 19.973 1.296 1.00 70.94 365 ASP A C 1
ATOM 3041 O O . ASP A 1 365 ? -3.201 19.261 2.243 1.00 70.94 365 ASP A O 1
ATOM 3045 N N . ASP A 1 366 ? -2.654 20.359 0.375 1.00 67.69 366 ASP A N 1
ATOM 3046 C CA . ASP A 1 366 ? -1.251 19.929 0.417 1.00 67.69 366 ASP A CA 1
ATOM 3047 C C . ASP A 1 366 ? -0.512 20.470 1.654 1.00 67.69 366 ASP A C 1
ATOM 3049 O O . ASP A 1 366 ? 0.440 19.850 2.128 1.00 67.69 366 ASP A O 1
ATOM 3053 N N . LYS A 1 367 ? -0.975 21.588 2.232 1.00 69.56 367 LYS A N 1
ATOM 3054 C CA . LYS A 1 367 ? -0.465 22.089 3.514 1.00 69.56 367 LYS A CA 1
ATOM 3055 C C . LYS A 1 367 ? -0.866 21.176 4.663 1.00 69.56 367 LYS A C 1
ATOM 3057 O O . LYS A 1 367 ? 0.002 20.816 5.438 1.00 69.56 367 LYS A O 1
ATOM 3062 N N . SER A 1 368 ? -2.111 20.720 4.716 1.00 62.69 368 SER A N 1
ATOM 3063 C CA . SER A 1 368 ? -2.626 19.785 5.729 1.00 62.69 368 SER A CA 1
ATOM 3064 C C . SER A 1 368 ? -1.978 18.397 5.658 1.00 62.69 368 SER A C 1
ATOM 3066 O O . SER A 1 368 ? -1.995 17.640 6.628 1.00 62.69 368 SER A O 1
ATOM 3068 N N . PHE A 1 369 ? -1.386 18.042 4.512 1.00 63.53 369 PHE A N 1
ATOM 3069 C CA . PHE A 1 369 ? -0.526 16.863 4.390 1.00 63.53 369 PHE A CA 1
ATOM 3070 C C . PHE A 1 369 ? 0.894 17.085 4.929 1.00 63.53 369 PHE A C 1
ATOM 3072 O O . PHE A 1 369 ? 1.515 16.127 5.392 1.00 63.53 369 PHE A O 1
ATOM 3079 N N . ASN A 1 370 ? 1.410 18.314 4.860 1.00 61.50 370 ASN A N 1
ATOM 3080 C CA . ASN A 1 370 ? 2.767 18.669 5.286 1.00 61.50 370 ASN A CA 1
ATOM 3081 C C . ASN A 1 370 ? 2.833 19.155 6.747 1.00 61.50 370 ASN A C 1
ATOM 3083 O O . ASN A 1 370 ? 3.834 18.937 7.428 1.00 61.50 370 ASN A O 1
ATOM 3087 N N . GLU A 1 371 ? 1.772 19.788 7.241 1.00 52.38 371 GLU A N 1
ATOM 3088 C CA . GLU A 1 371 ? 1.619 20.301 8.598 1.00 52.38 371 GLU A CA 1
ATOM 3089 C C . GLU A 1 371 ? 0.650 19.394 9.371 1.00 52.38 371 GLU A C 1
ATOM 3091 O O . GLU A 1 371 ? -0.523 19.281 9.037 1.00 52.38 371 GLU A O 1
ATOM 3096 N N . ALA A 1 372 ? 1.168 18.733 10.411 1.00 53.97 372 ALA A N 1
ATOM 3097 C CA . ALA A 1 372 ? 0.411 18.033 11.452 1.00 53.97 372 ALA A CA 1
ATOM 3098 C C . ALA A 1 372 ? -0.724 17.106 10.970 1.00 53.97 372 ALA A C 1
ATOM 3100 O O . ALA A 1 372 ? -1.889 17.424 11.142 1.00 53.97 372 ALA A O 1
ATOM 3101 N N . ASN A 1 373 ? -0.361 15.916 10.477 1.00 68.75 373 ASN A N 1
ATOM 3102 C CA . ASN A 1 373 ? -1.110 14.652 10.570 1.00 68.75 373 ASN A CA 1
ATOM 3103 C C . ASN A 1 373 ? -2.626 14.613 10.270 1.00 68.75 373 ASN A C 1
ATOM 3105 O O . ASN A 1 373 ? -3.162 13.526 10.393 1.00 68.75 373 ASN A O 1
ATOM 3109 N N . VAL A 1 374 ? -3.331 15.649 9.803 1.00 76.19 374 VAL A N 1
ATOM 3110 C CA . VAL A 1 374 ? -4.811 15.648 9.738 1.00 76.19 374 VAL A CA 1
ATOM 3111 C C . VAL A 1 374 ? -5.347 14.462 8.938 1.00 76.19 374 VAL A C 1
ATOM 3113 O O . VAL A 1 374 ? -6.235 13.748 9.400 1.00 76.19 374 VAL A O 1
ATOM 3116 N N . PHE A 1 375 ? -4.762 14.182 7.769 1.00 80.81 375 PHE A N 1
ATOM 3117 C CA . PHE A 1 375 ? -5.126 12.993 6.998 1.00 80.81 375 PHE A CA 1
ATOM 3118 C C . PHE A 1 375 ? -4.727 11.690 7.701 1.00 80.81 375 PHE A C 1
ATOM 3120 O O . PHE A 1 375 ? -5.484 10.728 7.666 1.00 80.81 375 PHE A O 1
ATOM 3127 N N . ASN A 1 376 ? -3.558 11.639 8.347 1.00 81.88 376 ASN A N 1
ATOM 3128 C CA . ASN A 1 376 ? -3.110 10.460 9.094 1.00 81.88 376 ASN A CA 1
ATOM 3129 C C . ASN A 1 376 ? -3.981 10.200 10.331 1.00 81.88 376 ASN A C 1
ATOM 3131 O O . ASN A 1 376 ? -4.242 9.045 10.637 1.00 81.88 376 ASN A O 1
ATOM 3135 N N . ASP A 1 377 ? -4.433 11.243 11.016 1.00 83.44 377 ASP A N 1
ATOM 3136 C CA . ASP A 1 377 ? -5.275 11.193 12.203 1.00 83.44 377 ASP A CA 1
ATOM 3137 C C . ASP A 1 377 ? -6.692 10.801 11.806 1.00 83.44 377 ASP A C 1
ATOM 3139 O O . ASP A 1 377 ? -7.253 9.896 12.414 1.00 83.44 377 ASP A O 1
ATOM 3143 N N . LEU A 1 378 ? -7.231 11.384 10.728 1.00 83.94 378 LEU A N 1
ATOM 3144 C CA . LEU A 1 378 ? -8.503 10.972 10.136 1.00 83.94 378 LEU A CA 1
ATOM 3145 C C . LEU A 1 378 ? -8.447 9.511 9.680 1.00 83.94 378 LEU A C 1
ATOM 3147 O O . LEU A 1 378 ? -9.310 8.717 10.043 1.00 83.94 378 LEU A O 1
ATOM 3151 N N . TRP A 1 379 ? -7.404 9.136 8.938 1.00 86.00 379 TRP A N 1
ATOM 3152 C CA . TRP A 1 379 ? -7.165 7.757 8.521 1.00 86.00 379 TRP A CA 1
ATOM 3153 C C . TRP A 1 379 ? -7.102 6.824 9.730 1.00 86.00 379 TRP A C 1
ATOM 3155 O O . TRP A 1 379 ? -7.818 5.828 9.770 1.00 86.00 379 TRP A O 1
ATOM 3165 N N . CYS A 1 380 ? -6.289 7.146 10.739 1.00 85.19 380 CYS A N 1
ATOM 3166 C CA . CYS A 1 380 ? -6.157 6.347 11.956 1.00 85.19 380 CYS A CA 1
ATOM 3167 C C . CYS A 1 380 ? -7.471 6.262 12.731 1.00 85.19 380 CYS A C 1
ATOM 3169 O O . CYS A 1 380 ? -7.791 5.202 13.255 1.00 85.19 380 CYS A O 1
ATOM 3171 N N . ALA A 1 381 ? -8.226 7.351 12.838 1.00 85.25 381 ALA A N 1
ATOM 3172 C CA . ALA A 1 381 ? -9.488 7.368 13.560 1.00 85.25 381 ALA A CA 1
ATOM 3173 C C . ALA A 1 381 ? -10.512 6.457 12.873 1.00 85.25 381 ALA A C 1
ATOM 3175 O O . ALA A 1 381 ? -11.117 5.615 13.532 1.00 85.25 381 ALA A O 1
ATOM 3176 N N . ILE A 1 382 ? -10.616 6.555 11.547 1.00 83.81 382 ILE A N 1
ATOM 3177 C CA . ILE A 1 382 ? -11.571 5.801 10.730 1.00 83.81 382 ILE A CA 1
ATOM 3178 C C . ILE A 1 382 ? -11.195 4.321 10.609 1.00 83.81 382 ILE A C 1
ATOM 3180 O O . ILE A 1 382 ? -12.061 3.454 10.618 1.00 83.81 382 ILE A O 1
ATOM 3184 N N . THR A 1 383 ? -9.903 4.005 10.524 1.00 84.12 383 THR A N 1
ATOM 3185 C CA . THR A 1 383 ? -9.419 2.614 10.411 1.00 84.12 383 THR A CA 1
ATOM 3186 C C . THR A 1 383 ? -9.262 1.896 11.754 1.00 84.12 383 THR A C 1
ATOM 3188 O O . THR A 1 383 ? -9.049 0.686 11.762 1.00 84.12 383 THR A O 1
ATOM 3191 N N . ASN A 1 384 ? -9.352 2.605 12.887 1.00 84.75 384 ASN A N 1
ATOM 3192 C CA . ASN A 1 384 ? -9.339 1.987 14.221 1.00 84.75 384 ASN A CA 1
ATOM 3193 C C . ASN A 1 384 ? -10.710 1.987 14.908 1.00 84.75 384 ASN A C 1
ATOM 3195 O O . ASN A 1 384 ? -10.972 1.077 15.688 1.00 84.75 384 ASN A O 1
ATOM 3199 N N . ASN A 1 385 ? -11.546 3.000 14.658 1.00 83.31 385 ASN A N 1
ATOM 3200 C CA . ASN A 1 385 ? -12.850 3.177 15.310 1.00 83.31 385 ASN A CA 1
ATOM 3201 C C . ASN A 1 385 ? -13.982 3.380 14.280 1.00 83.31 385 ASN A C 1
ATOM 3203 O O . ASN A 1 385 ? -14.923 4.141 14.533 1.00 83.31 385 ASN A O 1
ATOM 3207 N N . GLY A 1 386 ? -13.807 2.832 13.073 1.00 87.62 386 GLY A N 1
ATOM 3208 C CA . GLY A 1 386 ? -14.818 2.808 12.015 1.00 87.62 386 GLY A CA 1
ATOM 3209 C C . GLY A 1 386 ? -15.514 4.147 11.779 1.00 87.62 386 GLY A C 1
ATOM 3210 O O . GLY A 1 386 ? -14.918 5.228 11.862 1.00 87.62 386 GLY A O 1
ATOM 3211 N N . LEU A 1 387 ? -16.816 4.084 11.505 1.00 84.75 387 LEU A N 1
ATOM 3212 C CA . LEU A 1 387 ? -17.661 5.270 11.361 1.00 84.75 387 LEU A CA 1
ATOM 3213 C C . LEU A 1 387 ? -17.992 5.959 12.688 1.00 84.75 387 LEU A C 1
ATOM 3215 O O . LEU A 1 387 ? -18.334 7.143 12.666 1.00 84.75 387 LEU A O 1
ATOM 3219 N N . LYS A 1 388 ? -17.867 5.283 13.839 1.00 84.50 388 LYS A N 1
ATOM 3220 C CA . LYS A 1 388 ? -18.054 5.920 15.155 1.00 84.50 388 LYS A CA 1
ATOM 3221 C C . LYS A 1 388 ? -17.081 7.061 15.392 1.00 84.50 388 LYS A C 1
ATOM 3223 O O . LYS A 1 388 ? -17.439 8.014 16.073 1.00 84.50 388 LYS A O 1
ATOM 3228 N N . SER A 1 389 ? -15.890 7.014 14.796 1.00 81.69 389 SER A N 1
ATOM 3229 C CA . SER A 1 389 ? -14.952 8.143 14.837 1.00 81.69 389 SER A CA 1
ATOM 3230 C C . SER A 1 389 ? -15.505 9.435 14.220 1.00 81.69 389 SER A C 1
ATOM 3232 O O . SER A 1 389 ? -14.974 10.514 14.476 1.00 81.69 389 SER A O 1
ATOM 3234 N N . ILE A 1 390 ? -16.583 9.344 13.438 1.00 79.19 390 ILE A N 1
ATOM 3235 C CA . ILE A 1 390 ? -17.172 10.445 12.678 1.00 79.19 390 ILE A CA 1
ATOM 3236 C C . ILE A 1 390 ? -18.625 10.665 13.111 1.00 79.19 390 ILE A C 1
ATOM 3238 O O . ILE A 1 390 ? -19.544 10.749 12.295 1.00 79.19 390 ILE A O 1
ATOM 3242 N N . THR A 1 391 ? -18.835 10.783 14.423 1.00 68.19 391 THR A N 1
ATOM 3243 C CA . THR A 1 391 ? -20.158 10.943 15.059 1.00 68.19 391 THR A CA 1
ATOM 3244 C C . THR A 1 391 ? -21.012 12.078 14.484 1.00 68.19 391 THR A C 1
ATOM 3246 O O . THR A 1 391 ? -22.236 12.023 14.561 1.00 68.19 391 THR A O 1
ATOM 3249 N N . ASN A 1 392 ? -20.386 13.081 13.863 1.00 66.38 392 ASN A N 1
ATOM 3250 C CA . ASN A 1 392 ? -21.046 14.269 13.320 1.00 66.38 392 ASN A CA 1
ATOM 3251 C C . ASN A 1 392 ? -21.364 14.194 11.814 1.00 66.38 392 ASN A C 1
ATOM 3253 O O . ASN A 1 392 ? -21.789 15.196 11.236 1.00 66.38 392 ASN A O 1
ATOM 3257 N N . PHE A 1 393 ? -21.164 13.050 11.148 1.00 72.94 393 PHE A N 1
ATOM 3258 C CA . PHE A 1 393 ? -21.497 12.916 9.725 1.00 72.94 393 PHE A CA 1
ATOM 3259 C C . PHE A 1 393 ? -23.017 12.818 9.515 1.00 72.94 393 PHE A C 1
ATOM 3261 O O . PHE A 1 393 ? -23.604 11.737 9.518 1.00 72.94 393 PHE A O 1
ATOM 3268 N N . SER A 1 394 ? -23.662 13.975 9.337 1.00 71.69 394 SER A N 1
ATOM 3269 C CA . SER A 1 394 ? -25.112 14.097 9.116 1.00 71.69 394 SER A CA 1
ATOM 3270 C C . SER A 1 394 ? -25.551 13.763 7.685 1.00 71.69 394 SER A C 1
ATOM 3272 O O . SER A 1 394 ? -26.736 13.535 7.438 1.00 71.69 394 SER A O 1
ATOM 3274 N N . ASP A 1 395 ? -24.611 13.709 6.737 1.00 85.81 395 ASP A N 1
ATOM 3275 C CA . ASP A 1 395 ? -24.892 13.367 5.346 1.00 85.81 395 ASP A CA 1
ATOM 3276 C C . ASP A 1 395 ? -24.931 11.843 5.156 1.00 85.81 395 ASP A C 1
ATOM 3278 O O . ASP A 1 395 ? -23.905 11.170 5.000 1.00 85.81 395 ASP A O 1
ATOM 3282 N N . ASN A 1 396 ? -26.151 11.305 5.137 1.00 84.19 396 ASN A N 1
ATOM 3283 C CA . ASN A 1 396 ? -26.414 9.882 4.930 1.00 84.19 396 ASN A CA 1
ATOM 3284 C C . ASN A 1 396 ? -25.779 9.336 3.643 1.00 84.19 396 ASN A C 1
ATOM 3286 O O . ASN A 1 396 ? -25.353 8.181 3.621 1.00 84.19 396 ASN A O 1
ATOM 3290 N N . LYS A 1 397 ? -25.684 10.140 2.576 1.00 86.00 397 LYS A N 1
ATOM 3291 C CA . LYS A 1 397 ? -25.118 9.681 1.305 1.00 86.00 397 LYS A CA 1
ATOM 3292 C C . LYS A 1 397 ? -23.612 9.484 1.427 1.00 86.00 397 LYS A C 1
ATOM 3294 O O . LYS A 1 397 ? -23.103 8.424 1.066 1.00 86.00 397 LYS A O 1
ATOM 3299 N N . LYS A 1 398 ? -22.906 10.467 1.989 1.00 87.88 398 LYS A N 1
ATOM 3300 C CA . LYS A 1 398 ? -21.457 10.358 2.213 1.00 87.88 398 LYS A CA 1
ATOM 3301 C C . LYS A 1 398 ? -21.125 9.244 3.207 1.00 87.88 398 LYS A C 1
ATOM 3303 O O . LYS A 1 398 ? -20.151 8.522 3.006 1.00 87.88 398 LYS A O 1
ATOM 3308 N N . ARG A 1 399 ? -21.965 9.054 4.233 1.00 87.69 399 ARG A N 1
ATOM 3309 C CA . ARG A 1 399 ? -21.833 7.951 5.196 1.00 87.69 399 ARG A CA 1
ATOM 3310 C C . ARG A 1 399 ? -21.900 6.581 4.515 1.00 87.69 399 ARG A C 1
ATOM 3312 O O . ARG A 1 399 ? -21.060 5.738 4.804 1.00 87.69 399 ARG A O 1
ATOM 3319 N N . LEU A 1 400 ? -22.850 6.364 3.602 1.00 87.69 400 LEU A N 1
ATOM 3320 C CA . LEU A 1 400 ? -22.977 5.095 2.869 1.00 87.69 400 LEU A CA 1
ATOM 3321 C C . LEU A 1 400 ? -21.755 4.803 1.988 1.00 87.69 400 LEU A C 1
ATOM 3323 O O . LEU A 1 400 ? -21.256 3.680 1.983 1.00 87.69 400 LEU A O 1
ATOM 3327 N N . VAL A 1 401 ? -21.247 5.813 1.276 1.00 90.88 401 VAL A N 1
ATOM 3328 C CA . VAL A 1 401 ? -20.022 5.675 0.467 1.00 90.88 401 VAL A CA 1
ATOM 3329 C C . VAL A 1 401 ? -18.831 5.314 1.352 1.00 90.88 401 VAL A C 1
ATOM 3331 O O . VAL A 1 401 ? -18.048 4.427 1.014 1.00 90.88 401 VAL A O 1
ATOM 3334 N N . LEU A 1 402 ? -18.702 5.974 2.503 1.00 90.50 402 LEU A N 1
ATOM 3335 C CA . LEU A 1 402 ? -17.605 5.726 3.425 1.00 90.50 402 LEU A CA 1
ATOM 3336 C C . LEU A 1 402 ? -17.690 4.343 4.082 1.00 90.50 402 LEU A C 1
ATOM 3338 O O . LEU A 1 402 ? -16.666 3.678 4.208 1.00 90.50 402 LEU A O 1
ATOM 3342 N N . LEU A 1 403 ? -18.898 3.883 4.426 1.00 89.25 403 LEU A N 1
ATOM 3343 C CA . LEU A 1 403 ? -19.139 2.517 4.892 1.00 89.25 403 LEU A CA 1
ATOM 3344 C C . LEU A 1 403 ? -18.626 1.508 3.861 1.00 89.25 403 LEU A C 1
ATOM 3346 O O . LEU A 1 403 ? -17.851 0.617 4.195 1.00 89.25 403 LEU A O 1
ATOM 3350 N N . GLN A 1 404 ? -18.996 1.687 2.591 1.00 90.12 404 GLN A N 1
ATOM 3351 C CA . GLN A 1 404 ? -18.572 0.784 1.526 1.00 90.12 404 GLN A CA 1
ATOM 3352 C C . GLN A 1 404 ? -17.048 0.814 1.320 1.00 90.12 404 GLN A C 1
ATOM 3354 O O . GLN A 1 404 ? -16.432 -0.236 1.157 1.00 90.12 404 GLN A O 1
ATOM 3359 N N . ALA A 1 405 ? -16.418 1.987 1.405 1.00 90.44 405 ALA A N 1
ATOM 3360 C CA . ALA A 1 405 ? -14.963 2.112 1.330 1.00 90.44 405 ALA A CA 1
ATOM 3361 C C . ALA A 1 405 ? -14.246 1.415 2.502 1.00 90.44 405 ALA A C 1
ATOM 3363 O O . ALA A 1 405 ? -13.217 0.767 2.309 1.00 90.44 405 ALA A O 1
ATOM 3364 N N . LEU A 1 406 ? -14.800 1.517 3.713 1.00 88.75 406 LEU A N 1
ATOM 3365 C CA . LEU A 1 406 ? -14.301 0.823 4.899 1.00 88.75 406 LEU A CA 1
ATOM 3366 C C . LEU A 1 406 ? -14.466 -0.697 4.786 1.00 88.75 406 LEU A C 1
ATOM 3368 O O . LEU A 1 406 ? -13.570 -1.431 5.204 1.00 88.75 406 LEU A O 1
ATOM 3372 N N . ARG A 1 407 ? -15.562 -1.183 4.183 1.00 89.38 407 ARG A N 1
ATOM 3373 C CA . ARG A 1 407 ? -15.738 -2.619 3.914 1.00 89.38 407 ARG A CA 1
ATOM 3374 C C . ARG A 1 407 ? -14.586 -3.137 3.056 1.00 89.38 407 ARG A C 1
ATOM 3376 O O . ARG A 1 407 ? -13.972 -4.135 3.418 1.00 89.38 407 ARG A O 1
ATOM 3383 N N . GLU A 1 408 ? -14.225 -2.421 1.988 1.00 90.69 408 GLU A N 1
ATOM 3384 C CA . GLU A 1 408 ? -13.082 -2.793 1.139 1.00 90.69 408 GLU A CA 1
ATOM 3385 C C . GLU A 1 408 ? -11.737 -2.734 1.881 1.00 90.69 408 GLU A C 1
ATOM 3387 O O . GLU A 1 408 ? -10.853 -3.547 1.615 1.00 90.69 408 GLU A O 1
ATOM 3392 N N . TYR A 1 409 ? -11.575 -1.814 2.837 1.00 91.00 409 TYR A N 1
ATOM 3393 C CA . TYR A 1 409 ? -10.376 -1.746 3.678 1.00 91.00 409 TYR A CA 1
ATOM 3394 C C . TYR A 1 409 ? -10.236 -2.965 4.604 1.00 91.00 409 TYR A C 1
ATOM 3396 O O . TYR A 1 409 ? -9.163 -3.567 4.673 1.00 91.00 409 TYR A O 1
ATOM 3404 N N . TYR A 1 410 ? -11.302 -3.358 5.309 1.00 87.62 410 TYR A N 1
ATOM 3405 C CA . TYR A 1 410 ? -11.234 -4.463 6.272 1.00 87.62 410 TYR A CA 1
ATOM 3406 C C . TYR A 1 410 ? -11.352 -5.851 5.636 1.00 87.62 410 TYR A C 1
ATOM 3408 O O . TYR A 1 410 ? -10.857 -6.819 6.222 1.00 87.62 410 TYR A O 1
ATOM 3416 N N . ARG A 1 411 ? -11.973 -5.968 4.453 1.00 89.88 411 ARG A N 1
ATOM 3417 C CA . ARG A 1 411 ? -12.269 -7.250 3.790 1.00 89.88 411 ARG A CA 1
ATOM 3418 C C . ARG A 1 411 ? -11.064 -8.192 3.695 1.00 89.88 411 ARG A C 1
ATOM 3420 O O . ARG A 1 411 ? -11.211 -9.320 4.165 1.00 89.88 411 ARG A O 1
ATOM 3427 N N . PRO A 1 412 ? -9.875 -7.786 3.203 1.00 89.25 412 PRO A N 1
ATOM 3428 C CA . PRO A 1 412 ? -8.739 -8.704 3.096 1.00 89.25 412 PRO A CA 1
ATOM 3429 C C . PRO A 1 412 ? -8.324 -9.293 4.449 1.00 89.25 412 PRO A C 1
ATOM 3431 O O . PRO A 1 412 ? -8.167 -10.504 4.583 1.00 89.25 412 PRO A O 1
ATOM 3434 N N . LYS A 1 413 ? -8.211 -8.443 5.478 1.00 86.62 413 LYS A N 1
ATOM 3435 C CA . LYS A 1 413 ? -7.776 -8.846 6.821 1.00 86.62 413 LYS A CA 1
ATOM 3436 C C . LYS A 1 413 ? -8.822 -9.706 7.526 1.00 86.62 413 LYS A C 1
ATOM 3438 O O . LYS A 1 413 ? -8.469 -10.663 8.211 1.00 86.62 413 LYS A O 1
ATOM 3443 N N . LEU A 1 414 ? -10.101 -9.372 7.369 1.00 85.12 414 LEU A N 1
ATOM 3444 C CA . LEU A 1 414 ? -11.187 -10.171 7.920 1.00 85.12 414 LEU A CA 1
ATOM 3445 C C . LEU A 1 414 ? -11.210 -11.561 7.277 1.00 85.12 414 LEU A C 1
ATOM 3447 O O . LEU A 1 414 ? -11.265 -12.555 7.992 1.00 85.12 414 LEU A O 1
ATOM 3451 N N . PHE A 1 415 ? -11.120 -11.638 5.950 1.00 86.56 415 PHE A N 1
ATOM 3452 C CA . PHE A 1 415 ? -11.187 -12.912 5.234 1.00 86.56 415 PHE A CA 1
ATOM 3453 C C . PHE A 1 415 ? -9.980 -13.790 5.572 1.00 86.56 415 PHE A C 1
ATOM 3455 O O . PHE A 1 415 ? -10.151 -14.977 5.830 1.00 86.56 415 PHE A O 1
ATOM 3462 N N . GLU A 1 416 ? -8.787 -13.201 5.694 1.00 88.12 416 GLU A N 1
ATOM 3463 C CA . GLU A 1 416 ? -7.594 -13.897 6.184 1.00 88.12 416 GLU A CA 1
ATOM 3464 C C . GLU A 1 416 ? -7.795 -14.469 7.600 1.00 88.12 416 GLU A C 1
ATOM 3466 O O . GLU A 1 416 ? -7.396 -15.601 7.880 1.00 88.12 416 GLU A O 1
ATOM 3471 N N . LEU A 1 417 ? -8.413 -13.713 8.515 1.00 83.31 417 LEU A N 1
ATOM 3472 C CA . LEU A 1 417 ? -8.694 -14.184 9.876 1.00 83.31 417 LEU A CA 1
ATOM 3473 C C . LEU A 1 417 ? -9.731 -15.313 9.894 1.00 83.31 417 LEU A C 1
ATOM 3475 O O . LEU A 1 417 ? -9.565 -16.284 10.639 1.00 83.31 417 LEU A O 1
ATOM 3479 N N . LEU A 1 418 ? -10.785 -15.200 9.088 1.00 81.75 418 LEU A N 1
ATOM 3480 C CA . LEU A 1 418 ? -11.853 -16.197 9.009 1.00 81.75 418 LEU A CA 1
ATOM 3481 C C . LEU A 1 418 ? -11.344 -17.506 8.395 1.00 81.75 418 LEU A C 1
ATOM 3483 O O . LEU A 1 418 ? -11.598 -18.574 8.958 1.00 81.75 418 LEU A O 1
ATOM 3487 N N . ASP A 1 419 ? -10.543 -17.415 7.332 1.00 85.00 419 ASP A N 1
ATOM 3488 C CA . ASP A 1 419 ? -9.897 -18.560 6.686 1.00 85.00 419 ASP A CA 1
ATOM 3489 C C . ASP A 1 419 ? -8.936 -19.284 7.642 1.00 85.00 419 ASP A C 1
ATOM 3491 O O . ASP A 1 419 ? -9.070 -20.488 7.880 1.00 85.00 419 ASP A O 1
ATOM 3495 N N . LYS A 1 420 ? -8.055 -18.540 8.329 1.00 90.81 420 LYS A N 1
ATOM 3496 C CA . LYS A 1 420 ? -7.194 -19.093 9.395 1.00 90.81 420 LYS A CA 1
ATOM 3497 C C . LYS A 1 420 ? -7.987 -19.781 10.505 1.00 90.81 420 LYS A C 1
ATOM 3499 O O . LYS A 1 420 ? -7.505 -20.749 11.095 1.00 90.81 420 LYS A O 1
ATOM 3504 N N . SER A 1 421 ? -9.192 -19.295 10.789 1.00 88.06 421 SER A N 1
ATOM 3505 C CA . SER A 1 421 ? -10.080 -19.865 11.807 1.00 88.06 421 SER A CA 1
ATOM 3506 C C . SER A 1 421 ? -10.927 -21.029 11.285 1.00 88.06 421 SER A C 1
ATOM 3508 O O . SER A 1 421 ? -11.671 -21.629 12.060 1.00 88.06 421 SER A O 1
ATOM 3510 N N . LYS A 1 422 ? -10.816 -21.369 9.992 1.00 92.00 422 LYS A N 1
ATOM 3511 C CA . LYS A 1 422 ? -11.646 -22.362 9.293 1.00 92.00 422 LYS A CA 1
ATOM 3512 C C . LYS A 1 422 ? -13.146 -22.094 9.454 1.00 92.00 422 LYS A C 1
ATOM 3514 O O . LYS A 1 422 ? -13.949 -23.029 9.501 1.00 92.00 422 LYS A O 1
ATOM 3519 N N . ILE A 1 423 ? -13.521 -20.823 9.580 1.00 82.56 423 ILE A N 1
ATOM 3520 C CA . ILE A 1 423 ? -14.923 -20.417 9.622 1.00 82.56 423 ILE A CA 1
ATOM 3521 C C . ILE A 1 423 ? -15.424 -20.455 8.183 1.00 82.56 423 ILE A C 1
ATOM 3523 O O . ILE A 1 423 ? -14.840 -19.836 7.307 1.00 82.56 423 ILE A O 1
ATOM 3527 N N . ILE A 1 424 ? -16.478 -21.227 7.935 1.00 84.19 424 ILE A N 1
ATOM 3528 C CA . ILE A 1 424 ? -17.150 -21.263 6.634 1.00 84.19 424 ILE A CA 1
ATOM 3529 C C . ILE A 1 424 ? -18.175 -20.134 6.630 1.00 84.19 424 ILE A C 1
ATOM 3531 O O . ILE A 1 424 ? -18.936 -20.020 7.594 1.00 84.19 424 ILE A O 1
ATOM 3535 N N . ASP A 1 425 ? -18.227 -19.343 5.558 1.00 83.19 425 ASP A N 1
ATOM 3536 C CA . ASP A 1 425 ? -19.270 -18.330 5.393 1.00 83.19 425 ASP A CA 1
ATOM 3537 C C . ASP A 1 425 ? -20.647 -19.002 5.357 1.00 83.19 425 ASP A C 1
ATOM 3539 O O . ASP A 1 425 ? -20.986 -19.739 4.427 1.00 83.19 425 ASP A O 1
ATOM 3543 N N . ARG A 1 426 ? -21.426 -18.805 6.420 1.00 83.25 426 ARG A N 1
ATOM 3544 C CA . ARG A 1 426 ? -22.810 -19.264 6.530 1.00 83.25 426 ARG A CA 1
ATOM 3545 C C . ARG A 1 426 ? -23.678 -18.044 6.755 1.00 83.25 426 ARG A C 1
ATOM 3547 O O . ARG A 1 426 ? -23.357 -17.217 7.601 1.00 83.25 426 ARG A O 1
ATOM 3554 N N . ASP A 1 427 ? -24.769 -17.952 6.004 1.00 80.25 427 ASP A N 1
ATOM 3555 C CA . ASP A 1 427 ? -25.800 -16.929 6.192 1.00 80.25 427 ASP A CA 1
ATOM 3556 C C . ASP A 1 427 ? -25.280 -15.476 6.117 1.00 80.25 427 ASP A C 1
ATOM 3558 O O . ASP A 1 427 ? -25.741 -14.606 6.853 1.00 80.25 427 ASP A O 1
ATOM 3562 N N . ASN A 1 428 ? -24.333 -15.197 5.209 1.00 82.50 428 ASN A N 1
ATOM 3563 C CA . ASN A 1 428 ? -23.707 -13.877 5.015 1.00 82.50 428 ASN A CA 1
ATOM 3564 C C . ASN A 1 428 ? -22.980 -13.345 6.261 1.00 82.50 428 ASN A C 1
ATOM 3566 O O . ASN A 1 428 ? -22.889 -12.129 6.466 1.00 82.50 428 ASN A O 1
ATOM 3570 N N . LEU A 1 429 ? -22.457 -14.241 7.101 1.00 80.44 429 LEU A N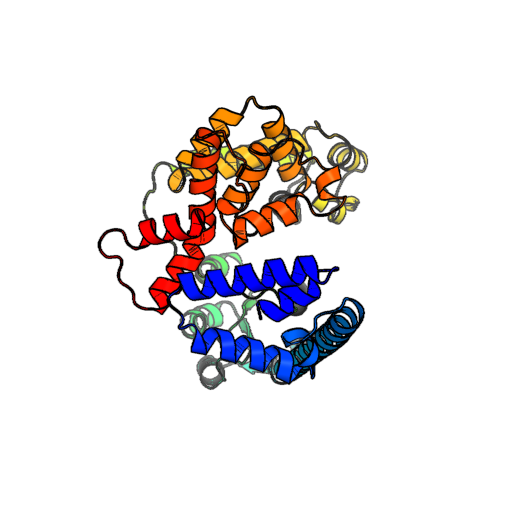 1
ATOM 3571 C CA . LEU A 1 429 ? -21.704 -13.881 8.299 1.00 80.44 429 LEU A CA 1
ATOM 3572 C C . LEU A 1 429 ? -20.557 -12.916 7.975 1.00 80.44 429 LEU A C 1
ATOM 3574 O O . LEU A 1 429 ? -20.250 -12.038 8.780 1.00 80.44 429 LEU A O 1
ATOM 3578 N N . TYR A 1 430 ? -19.941 -13.054 6.801 1.00 84.75 430 TYR A N 1
ATOM 3579 C CA . TYR A 1 430 ? -18.805 -12.230 6.395 1.00 84.75 430 TYR A CA 1
ATOM 3580 C C . TYR A 1 430 ? -19.222 -10.773 6.192 1.00 84.75 430 TYR A C 1
ATOM 3582 O O . TYR A 1 430 ? -18.597 -9.873 6.750 1.00 84.75 430 TYR A O 1
ATOM 3590 N N . GLU A 1 431 ? -20.317 -10.543 5.471 1.00 85.81 431 GLU A N 1
ATOM 3591 C CA . GLU A 1 431 ? -20.856 -9.203 5.223 1.00 85.81 431 GLU A CA 1
ATOM 3592 C C . GLU A 1 431 ? -21.433 -8.584 6.507 1.00 85.81 431 GLU A C 1
ATOM 3594 O O . GLU A 1 431 ? -21.160 -7.425 6.801 1.00 85.81 431 GLU A O 1
ATOM 3599 N N . LEU A 1 432 ? -22.111 -9.370 7.354 1.00 83.75 432 LEU A N 1
ATOM 3600 C CA . LEU A 1 432 ? -22.552 -8.908 8.679 1.00 83.75 432 LEU A CA 1
ATOM 3601 C C . LEU A 1 432 ? -21.373 -8.513 9.579 1.00 83.75 432 LEU A C 1
ATOM 3603 O O . LEU A 1 432 ? -21.449 -7.551 10.343 1.00 83.75 432 LEU A O 1
ATOM 3607 N N . THR A 1 433 ? -20.270 -9.258 9.515 1.00 81.69 433 THR A N 1
ATOM 3608 C CA . THR A 1 433 ? -19.068 -8.940 10.293 1.00 81.69 433 THR A CA 1
ATOM 3609 C C . THR A 1 433 ? -18.387 -7.688 9.750 1.00 81.69 433 THR A C 1
ATOM 3611 O O . THR A 1 433 ? -17.951 -6.854 10.541 1.00 81.69 433 THR A O 1
ATOM 3614 N N . LEU A 1 434 ? -18.346 -7.510 8.426 1.00 84.88 434 LEU A N 1
ATOM 3615 C CA . LEU A 1 434 ? -17.886 -6.264 7.814 1.00 84.88 434 LEU A CA 1
ATOM 3616 C C . LEU A 1 434 ? -18.737 -5.079 8.268 1.00 84.88 434 LEU A C 1
ATOM 3618 O O . LEU A 1 434 ? -18.176 -4.062 8.658 1.00 84.88 434 LEU A O 1
ATOM 3622 N N . ASP A 1 435 ? -20.058 -5.206 8.313 1.00 84.50 435 ASP A N 1
ATOM 3623 C CA . ASP A 1 435 ? -20.945 -4.128 8.770 1.00 84.50 435 ASP A CA 1
ATOM 3624 C C . ASP A 1 435 ? -20.642 -3.706 10.199 1.00 84.50 435 ASP A C 1
ATOM 3626 O O . ASP A 1 435 ? -20.446 -2.525 10.476 1.00 84.50 435 ASP A O 1
ATOM 3630 N N . ASN A 1 436 ? -20.475 -4.682 11.086 1.00 82.12 436 ASN A N 1
ATOM 3631 C CA . ASN A 1 436 ? -20.130 -4.403 12.471 1.00 82.12 436 ASN A CA 1
ATOM 3632 C C . ASN A 1 436 ? -18.742 -3.757 12.614 1.00 82.12 436 ASN A C 1
ATOM 3634 O O . ASN A 1 436 ? -18.598 -2.801 13.368 1.00 82.12 436 ASN A O 1
ATOM 3638 N N . VAL A 1 437 ? -17.724 -4.248 11.896 1.00 79.62 437 VAL A N 1
ATOM 3639 C CA . VAL A 1 437 ? -16.347 -3.715 11.974 1.00 79.62 437 VAL A CA 1
ATOM 3640 C C . VAL A 1 437 ? -16.222 -2.342 11.312 1.00 79.62 437 VAL A C 1
ATOM 3642 O O . VAL A 1 437 ? -15.388 -1.537 11.704 1.00 79.62 437 VAL A O 1
ATOM 3645 N N . THR A 1 438 ? -17.032 -2.060 10.296 1.00 82.62 438 THR A N 1
ATOM 3646 C CA . THR A 1 438 ? -17.037 -0.752 9.631 1.00 82.62 438 THR A CA 1
ATOM 3647 C C . THR A 1 438 ? -17.812 0.296 10.421 1.00 82.62 438 THR A C 1
ATOM 3649 O O . THR A 1 438 ? -17.449 1.473 10.391 1.00 82.62 438 THR A O 1
ATOM 3652 N N . GLU A 1 439 ? -18.863 -0.105 11.139 1.00 80.00 439 GLU A N 1
ATOM 3653 C CA . GLU A 1 439 ? -19.632 0.794 11.995 1.00 80.00 439 GLU A CA 1
ATOM 3654 C C . GLU A 1 439 ? -18.937 1.083 13.333 1.00 80.00 439 GLU A C 1
ATOM 3656 O O . GLU A 1 439 ? -19.054 2.203 13.832 1.00 80.00 439 GLU A O 1
ATOM 3661 N N . TYR A 1 440 ? -18.212 0.110 13.897 1.00 69.50 440 TYR A N 1
ATOM 3662 C CA . TYR A 1 440 ? -17.499 0.225 15.175 1.00 69.50 440 TYR A CA 1
ATOM 3663 C C . TYR A 1 440 ? -16.164 0.948 15.056 1.00 69.50 440 TYR A C 1
ATOM 3665 O O . TYR A 1 440 ? -15.914 1.801 15.937 1.00 69.50 440 TYR A O 1
#

Radius of gyration: 27.38 Å; chains: 1; bounding box: 64×56×75 Å